Protein AF-A0A6I7QAB3-F1 (afdb_monomer)

Solvent-accessible surface area (backbone atoms only — not comparable to full-atom values): 24435 Å² total; per-residue (Å²): 136,88,82,79,80,83,76,78,76,77,70,78,74,77,79,70,70,80,72,73,45,27,28,38,38,43,36,35,47,96,95,45,72,46,60,33,35,42,35,34,44,67,50,98,87,66,50,48,28,32,24,33,34,32,70,67,43,52,41,73,66,42,74,39,43,59,56,44,78,58,100,84,38,34,34,30,70,66,40,37,32,42,66,40,78,90,75,54,35,37,40,35,35,32,82,84,45,93,54,84,38,33,35,49,29,32,79,42,96,62,79,78,79,76,82,70,45,85,67,94,66,55,73,54,73,66,76,30,63,36,81,54,93,26,35,14,52,8,16,33,31,65,64,97,60,39,35,33,39,19,17,54,64,11,34,40,38,34,23,33,67,88,65,40,49,80,75,43,72,31,80,54,85,24,29,15,50,16,40,40,37,80,54,96,68,27,34,32,42,41,28,66,57,13,34,39,38,36,19,34,62,90,69,46,47,76,75,43,66,35,79,55,77,12,48,84,65,80,84,71,79,77,82,69,59,90,73,80,86,67,81,77,47,26,23,59,31,77,57,97,64,33,32,35,34,33,14,45,62,11,32,40,39,33,23,35,62,86,79,46,46,77,75,44,67,40,80,58,90,27,32,16,30,8,31,41,35,78,57,98,66,26,36,29,33,23,16,46,63,14,30,38,40,32,22,33,58,88,74,51,45,78,73,39,66,35,80,60,87,26,41,18,56,8,22,43,33,81,56,96,64,29,34,36,39,23,18,59,60,7,32,40,37,32,24,34,62,90,73,45,42,78,74,42,74,40,76,50,88,73,21,30,18,47,9,19,54,35,75,58,96,80,30,34,35,36,18,21,40,57,48,12,28,40,35,32,30,38,72,91,73,58,47,78,74,38,64,26,66,63,31,7,21,17,47,9,34,41,25,75,59,97,61,33,35,30,36,18,13,30,14,32,72,81,70,77,34,82,28,40,13,22,37,37,35,23,31,61,89,69,31,48,74,74,41,31,40,59,54,81,88,52,97,88,49,44,65,41,28,12,47,7,16,33,31,69,51,93,71,26,34,33,34,24,24,51,84,9,36,36,39,33,29,61,65,74,130

Mean predicted aligned error: 6.44 Å

Foldseek 3Di:
DDDDDDDPPDDPPPQDDQDAAKWKDWKDFDPDIFIKMKGWDQDPVRFIWIFIQTQLQQLPGHTQGTWDDDPPWIDGNQKTWDADPVVQKIKTARPPDPTGIITIIHGDHHDDDHPAAPDPAFPFDFPEKDFDPAFFQAAWDDDAFWIWGWGQQQKIFTAGLPHRHTQDIDHHPGGFNYYWDDDDQWTWTDHQVQKIFIARNRYRHTPDMDGRVHAPDDDDPPCQDDRVVPPFAWYWDDDPQWIWIWHNQQKIFTARNNPRHTPDMDGDPGGFRAYWDDDPQWTWGFGQVQKIFIARNNPRHTQDIEGNPGGFQAYWDDDPQWTWGWGQSQKIFIARNNRRHTPDIDHSPRWGFNAYWDDDPQKIWGWTASSQWIWIARNVYGDTQDIARRQAGFNAHWEDDPFWTKTWGKAFDPDSRGHWAWIFTAGPRYRHTPTIDTDDDDPSGGIWHFNHHWYDHDQWIWGTISSRMIGIGRNHD

Sequence (477 aa):
MLLLPLTLSAQPKQEATPDPGVWGGELVYENQSTEFYLGFTLDENGDLTATTYMPVIPFPKRNIGTVNKTDTYFSAGTVQFSFDSDTQKITGTFPGSSRGLSFELYPVDDFPAANEPISSRSTATPAWTFETDGPVWGGASADHENVYIGSTDGNLYSLSQHDGSLIWKFEADGAIFSRPLLHQGSVYTLSDGGKLYKLDSKTGRPIWTFDTGGQVWQRKLPIDENPGWDTAVSGVAISDNVVYAGSGDGHLFAIDANSGTETWRFKTEGPVHSIPVVADGMVIFGSYDHHVYALNAATGELNWKFDTGQMIVSSPVYIDGKVIIGSRSADLYAINASTGKEEWRYFHWGSWVESSGTTFDGKLYIGSSDDQLLKSFDPENGNLLWSANLGGSPWSTPAVTQNSVFTGAFGNANYGIDHRGGFFAVDRLTGEVQWSYLWDKEPDTSIYGVVSSPVAANEMVFFGGLDGVVYGFHAEQ

pLDDT: mean 90.61, std 12.69, range [33.16, 98.81]

Secondary structure (DSSP, 8-state):
----------PPP--PPPPSEEEEEEEEETTEEEEEEEEEEE-TTS-EEEEEEETTEEEEEEEEEE-EE-SS-EEETTEEEEEETTTTEEEEE-TTSSS--EEEEEEESSPPPP---S-SS-----SEEEE-SS---SPPEE-SSEEEEE-TTSEEEEEETTT--EEEEEE-SS---SPPEEETTEEEEEETTTEEEEEETTT--EEEEEE----SS---SS--S--TT------EEEETTEEEEE-TTSEEEEEETTT--EEEEEE-SS---SPPEEETTEEEEE-TTSEEEEEETTT--EEEEEE-SS---SPPEEETTEEEEE-TTSEEEEEETTT--EEEEEE-TT----SPPEEETTEEEEE-SSS-EEEEE-TTT--EEEEEE-SSB--SPPEE-SSEEEEEEEEESSSSS-BPPEEEEEETTT--EEEEEE----TT-SEEE--SPPEEETTEEEEE-TTSEEEEEES--

Radius of gyration: 25.82 Å; Cα contacts (8 Å, |Δi|>4): 1404; chains: 1; bounding box: 92×40×90 Å

Structure (mmCIF, N/CA/C/O backbone):
data_AF-A0A6I7QAB3-F1
#
_entry.id   AF-A0A6I7QAB3-F1
#
loop_
_atom_site.group_PDB
_atom_site.id
_atom_site.type_symbol
_atom_site.label_atom_id
_atom_site.label_alt_id
_atom_site.label_comp_id
_atom_site.label_asym_id
_atom_site.label_entity_id
_atom_site.label_seq_id
_atom_site.pdbx_PDB_ins_code
_atom_site.Cartn_x
_atom_site.Cartn_y
_atom_site.Cartn_z
_atom_site.occupancy
_atom_site.B_iso_or_equiv
_atom_site.auth_seq_id
_atom_site.auth_comp_id
_atom_site.auth_asym_id
_atom_site.auth_atom_id
_atom_site.pdbx_PDB_model_num
ATOM 1 N N . MET A 1 1 ? 65.974 10.279 -59.927 1.00 39.28 1 MET A N 1
ATOM 2 C CA . MET A 1 1 ? 64.530 10.581 -59.989 1.00 39.28 1 MET A CA 1
ATOM 3 C C . MET A 1 1 ? 63.896 9.823 -58.831 1.00 39.28 1 MET A C 1
ATOM 5 O O . MET A 1 1 ? 63.812 8.606 -58.901 1.00 39.28 1 MET A O 1
ATOM 9 N N . LEU A 1 2 ? 63.672 10.502 -57.699 1.00 33.59 2 LEU A N 1
ATOM 10 C CA . LEU A 1 2 ? 63.127 9.896 -56.478 1.00 33.59 2 LEU A CA 1
ATOM 11 C C . LEU A 1 2 ? 61.635 9.596 -56.678 1.00 33.59 2 LEU A C 1
ATOM 13 O O . LEU A 1 2 ? 60.882 10.493 -57.049 1.00 33.59 2 LEU A O 1
ATOM 17 N N . LEU A 1 3 ? 61.225 8.361 -56.399 1.00 33.78 3 LEU A N 1
ATOM 18 C CA . LEU A 1 3 ? 59.830 7.982 -56.188 1.00 33.78 3 LEU A CA 1
ATOM 19 C C . LEU A 1 3 ? 59.494 8.229 -54.711 1.00 33.78 3 LEU A C 1
ATOM 21 O O . LEU A 1 3 ? 60.036 7.563 -53.832 1.00 33.78 3 LEU A O 1
ATOM 25 N N . LEU A 1 4 ? 58.636 9.213 -54.449 1.00 33.16 4 LEU A N 1
ATOM 26 C CA . LEU A 1 4 ? 57.966 9.398 -53.161 1.00 33.16 4 LEU A CA 1
ATOM 27 C C . LEU A 1 4 ? 56.882 8.317 -53.001 1.00 33.16 4 LEU A C 1
ATOM 29 O O . LEU A 1 4 ? 56.101 8.132 -53.937 1.00 33.16 4 LEU A O 1
ATOM 33 N N . PRO A 1 5 ? 56.766 7.635 -51.849 1.00 37.53 5 PRO A N 1
ATOM 34 C CA . PRO A 1 5 ? 55.559 6.890 -51.538 1.00 37.53 5 PRO A CA 1
ATOM 35 C C . PRO A 1 5 ? 54.456 7.877 -51.133 1.00 37.53 5 PRO A C 1
ATOM 37 O O . PRO A 1 5 ? 54.667 8.747 -50.286 1.00 37.53 5 PRO A O 1
ATOM 40 N N . LEU A 1 6 ? 53.275 7.743 -51.744 1.00 33.94 6 LEU A N 1
ATOM 41 C CA . LEU A 1 6 ? 52.059 8.389 -51.259 1.00 33.94 6 LEU A CA 1
ATOM 42 C C . LEU A 1 6 ? 51.755 7.861 -49.852 1.00 33.94 6 LEU A C 1
ATOM 44 O O . LEU A 1 6 ? 51.370 6.705 -49.684 1.00 33.94 6 LEU A O 1
ATOM 48 N N . THR A 1 7 ? 51.888 8.713 -48.843 1.00 38.59 7 THR A N 1
ATOM 49 C CA . THR A 1 7 ? 51.223 8.511 -47.558 1.00 38.59 7 THR A CA 1
ATOM 50 C C . THR A 1 7 ? 49.734 8.783 -47.757 1.00 38.59 7 THR A C 1
ATOM 52 O O . THR A 1 7 ? 49.330 9.938 -47.893 1.00 38.59 7 THR A O 1
ATOM 55 N N . LEU A 1 8 ? 48.919 7.727 -47.798 1.00 37.16 8 LEU A N 1
ATOM 56 C CA . LEU A 1 8 ? 47.478 7.852 -47.587 1.00 37.16 8 LEU A CA 1
ATOM 57 C C . LEU A 1 8 ? 47.291 8.369 -46.154 1.00 37.16 8 LEU A C 1
ATOM 59 O O . LEU A 1 8 ? 47.579 7.649 -45.198 1.00 37.16 8 LEU A O 1
ATOM 63 N N . SER A 1 9 ? 46.857 9.618 -45.987 1.00 37.56 9 SER A N 1
ATOM 64 C CA . SER A 1 9 ? 46.352 10.064 -44.693 1.00 37.56 9 SER A CA 1
ATOM 65 C C . SER A 1 9 ? 45.055 9.302 -44.437 1.00 37.56 9 SER A C 1
ATOM 67 O O . SER A 1 9 ? 44.077 9.506 -45.159 1.00 37.56 9 SER A O 1
ATOM 69 N N . ALA A 1 10 ? 45.040 8.414 -43.444 1.00 43.16 10 ALA A N 1
ATOM 70 C CA . ALA A 1 10 ? 43.783 7.936 -42.895 1.00 43.16 10 ALA A CA 1
ATOM 71 C C . ALA A 1 10 ? 43.016 9.174 -42.416 1.00 43.16 10 ALA A C 1
ATOM 73 O O . ALA A 1 10 ? 43.494 9.901 -41.543 1.00 43.16 10 ALA A O 1
ATOM 74 N N . GLN A 1 11 ? 41.872 9.459 -43.042 1.00 33.78 11 GLN A N 1
ATOM 75 C CA . GLN A 1 11 ? 40.914 10.386 -42.454 1.00 33.78 11 GLN A CA 1
ATOM 76 C C . GLN A 1 11 ? 40.611 9.879 -41.037 1.00 33.78 11 GLN A C 1
ATOM 78 O O . GLN A 1 11 ? 40.490 8.660 -40.864 1.00 33.78 11 GLN A O 1
ATOM 83 N N . PRO A 1 12 ? 40.521 10.754 -40.020 1.00 36.00 12 PRO A N 1
ATOM 84 C CA . PRO A 1 12 ? 40.029 10.324 -38.719 1.00 36.00 12 PRO A CA 1
ATOM 85 C C . PRO A 1 12 ? 38.683 9.632 -38.952 1.00 36.00 12 PRO A C 1
ATOM 87 O O . PRO A 1 12 ? 37.823 10.204 -39.627 1.00 36.00 12 PRO A O 1
ATOM 90 N N . LYS A 1 13 ? 38.534 8.379 -38.484 1.00 40.00 13 LYS A N 1
ATOM 91 C CA . LYS A 1 13 ? 37.234 7.693 -38.483 1.00 40.00 13 LYS A CA 1
ATOM 92 C C . LYS A 1 13 ? 36.255 8.693 -37.873 1.00 40.00 13 LYS A C 1
ATOM 94 O O . LYS A 1 13 ? 36.478 9.146 -36.754 1.00 40.00 13 LYS A O 1
ATOM 99 N N . GLN A 1 14 ? 35.238 9.080 -38.634 1.00 41.59 14 GLN A N 1
ATOM 100 C CA . GLN A 1 14 ? 34.111 9.822 -38.096 1.00 41.59 14 GLN A CA 1
ATOM 101 C C . GLN A 1 14 ? 33.563 8.932 -36.977 1.00 41.59 14 GLN A C 1
ATOM 103 O O . GLN A 1 14 ? 33.094 7.830 -37.249 1.00 41.59 14 GLN A O 1
ATOM 108 N N . GLU A 1 15 ? 33.825 9.309 -35.726 1.00 54.34 15 GLU A N 1
ATOM 109 C CA . GLU A 1 15 ? 33.534 8.468 -34.568 1.00 54.34 15 GLU A CA 1
ATOM 110 C C . GLU A 1 15 ? 32.037 8.189 -34.543 1.00 54.34 15 GLU A C 1
ATOM 112 O O . GLU A 1 15 ? 31.239 9.117 -34.391 1.00 54.34 15 GLU A O 1
ATOM 117 N N . ALA A 1 16 ? 31.692 6.923 -34.766 1.00 69.62 16 ALA A N 1
ATOM 118 C CA . ALA A 1 16 ? 30.337 6.493 -35.041 1.00 69.62 16 ALA A CA 1
ATOM 119 C C . ALA A 1 16 ? 29.397 6.873 -33.890 1.00 69.62 16 ALA A C 1
ATOM 121 O O . ALA A 1 16 ? 29.700 6.661 -32.715 1.00 69.62 16 ALA A O 1
ATOM 122 N N . THR A 1 17 ? 28.259 7.456 -34.240 1.00 79.38 17 THR A N 1
ATOM 123 C CA . THR A 1 17 ? 27.105 7.592 -33.353 1.00 79.38 17 THR A CA 1
ATOM 124 C C . THR A 1 17 ? 26.263 6.323 -33.445 1.00 79.38 17 THR A C 1
ATOM 126 O O . THR A 1 17 ? 26.326 5.656 -34.479 1.00 79.38 17 THR A O 1
ATOM 129 N N . PRO A 1 18 ? 25.462 5.990 -32.419 1.00 84.06 18 PRO A N 1
ATOM 130 C CA . PRO A 1 18 ? 24.451 4.952 -32.563 1.00 84.06 18 PRO A CA 1
ATOM 131 C C . PRO A 1 18 ? 23.559 5.235 -33.772 1.00 84.06 18 PRO A C 1
ATOM 133 O O . PRO A 1 18 ? 23.169 6.386 -34.001 1.00 84.06 18 PRO A O 1
ATOM 136 N N . ASP A 1 19 ? 23.229 4.189 -34.521 1.00 87.81 19 ASP A N 1
ATOM 137 C CA . ASP A 1 19 ? 22.291 4.304 -35.629 1.00 87.81 19 ASP A CA 1
ATOM 138 C C . ASP A 1 19 ? 20.864 4.558 -35.099 1.00 87.81 19 ASP A C 1
ATOM 140 O O . ASP A 1 19 ? 20.476 3.982 -34.069 1.00 87.81 19 ASP A O 1
ATOM 144 N N . PRO A 1 20 ? 20.058 5.399 -35.783 1.00 93.75 20 PRO A N 1
ATOM 145 C CA . PRO A 1 20 ? 18.632 5.514 -35.503 1.00 93.75 20 PRO A CA 1
ATOM 146 C C . PRO A 1 20 ? 17.947 4.145 -35.553 1.00 93.75 20 PRO A C 1
ATOM 148 O O . PRO A 1 20 ? 18.207 3.346 -36.452 1.00 93.75 20 PRO A O 1
ATOM 151 N N . GLY A 1 21 ? 17.053 3.884 -34.606 1.00 95.06 21 GLY A N 1
ATOM 152 C CA . GLY A 1 21 ? 16.442 2.569 -34.415 1.00 95.06 21 GLY A CA 1
ATOM 153 C C . GLY A 1 21 ? 16.292 2.212 -32.942 1.00 95.06 21 GLY A C 1
ATOM 154 O O . GLY A 1 21 ? 16.546 3.041 -32.065 1.00 95.06 21 GLY A O 1
ATOM 155 N N . VAL A 1 22 ? 15.856 0.983 -32.671 1.00 96.81 22 VAL A N 1
ATOM 156 C CA . VAL A 1 22 ? 15.645 0.483 -31.309 1.00 96.81 22 VAL A CA 1
ATOM 157 C C . VAL A 1 22 ? 16.776 -0.459 -30.920 1.00 96.81 22 VAL A C 1
ATOM 159 O O . VAL A 1 22 ? 17.250 -1.269 -31.714 1.00 96.81 22 VAL A O 1
ATOM 162 N N . TRP A 1 23 ? 17.209 -0.330 -29.675 1.00 97.56 23 TRP A N 1
ATOM 163 C CA . TRP A 1 23 ? 18.279 -1.090 -29.061 1.00 97.56 23 TRP A CA 1
ATOM 164 C C . TRP A 1 23 ? 17.739 -1.719 -27.785 1.00 97.56 23 TRP A C 1
ATOM 166 O O . TRP A 1 23 ? 17.252 -0.999 -26.916 1.00 97.56 23 TRP A O 1
ATOM 176 N N . GLY A 1 24 ? 17.796 -3.043 -27.684 1.00 97.12 24 GLY A N 1
ATOM 177 C CA . GLY A 1 24 ? 17.203 -3.820 -26.600 1.00 97.12 24 GLY A CA 1
ATOM 178 C C . GLY A 1 24 ? 18.182 -4.799 -25.970 1.00 97.12 24 GLY A C 1
ATOM 179 O O . GLY A 1 24 ? 19.130 -5.255 -26.612 1.00 97.12 24 GLY A O 1
ATOM 180 N N . GLY A 1 25 ? 17.948 -5.116 -24.705 1.00 96.81 25 GLY A N 1
ATOM 181 C CA . GLY A 1 25 ? 18.757 -6.050 -23.934 1.00 96.81 25 GLY A CA 1
ATOM 182 C C . GLY A 1 25 ? 18.376 -6.006 -22.463 1.00 96.81 25 GLY A C 1
ATOM 183 O O . GLY A 1 25 ? 17.216 -5.771 -22.125 1.00 96.81 25 GLY A O 1
ATOM 184 N N . GLU A 1 26 ? 19.353 -6.222 -21.588 1.00 96.19 26 GLU A N 1
ATOM 185 C CA . GLU A 1 26 ? 19.112 -6.325 -20.150 1.00 96.19 26 GLU A CA 1
ATOM 186 C C . GLU A 1 26 ? 19.687 -5.133 -19.386 1.00 96.19 26 GLU A C 1
ATOM 188 O O . GLU A 1 26 ? 20.841 -4.738 -19.577 1.00 96.19 26 GLU A O 1
ATOM 193 N N . LEU A 1 27 ? 18.878 -4.594 -18.477 1.00 95.19 27 LEU A N 1
ATOM 194 C CA . LEU A 1 27 ? 19.310 -3.769 -17.360 1.00 95.19 27 LEU A CA 1
ATOM 195 C C . LEU A 1 27 ? 19.607 -4.677 -16.173 1.00 95.19 27 LEU A C 1
ATOM 197 O O . LEU A 1 27 ? 18.758 -5.452 -15.746 1.00 95.19 27 LEU A O 1
ATOM 201 N N . VAL A 1 28 ? 20.805 -4.550 -15.626 1.00 94.75 28 VAL A N 1
ATOM 202 C CA . VAL A 1 28 ? 21.349 -5.423 -14.591 1.00 94.75 28 VAL A CA 1
ATOM 203 C C . VAL A 1 28 ? 21.550 -4.641 -13.299 1.00 94.75 28 VAL A C 1
ATOM 205 O O . VAL A 1 28 ? 22.114 -3.540 -13.292 1.00 94.75 28 VAL A O 1
ATOM 208 N N . TYR A 1 29 ? 21.127 -5.253 -12.198 1.00 91.69 29 TYR A N 1
ATOM 209 C CA . TYR A 1 29 ? 21.377 -4.818 -10.832 1.00 91.69 29 TYR A CA 1
ATOM 210 C C . TYR A 1 29 ? 21.805 -6.023 -9.993 1.00 91.69 29 TYR A C 1
ATOM 212 O O . TYR A 1 29 ? 21.018 -6.940 -9.776 1.00 91.69 29 TYR A O 1
ATOM 220 N N . GLU A 1 30 ? 23.050 -6.024 -9.511 1.00 88.56 30 GLU A N 1
ATOM 221 C CA . GLU A 1 30 ? 23.620 -7.144 -8.749 1.00 88.56 30 GLU A CA 1
ATOM 222 C C . GLU A 1 30 ? 23.468 -8.489 -9.492 1.00 88.56 30 GLU A C 1
ATOM 224 O O . GLU A 1 30 ? 24.138 -8.705 -10.500 1.00 88.56 30 GLU A O 1
ATOM 229 N N . ASN A 1 31 ? 22.620 -9.396 -9.002 1.00 85.12 31 ASN A N 1
ATOM 230 C CA . ASN A 1 31 ? 22.334 -10.704 -9.600 1.00 85.12 31 ASN A CA 1
ATOM 231 C C . ASN A 1 31 ? 20.956 -10.775 -10.286 1.00 85.12 31 ASN A C 1
ATOM 233 O O . ASN A 1 31 ? 20.500 -11.869 -10.617 1.00 85.12 31 ASN A O 1
ATOM 237 N N . GLN A 1 32 ? 20.294 -9.634 -10.471 1.00 89.56 32 GLN A N 1
ATOM 238 C CA . GLN A 1 32 ? 18.975 -9.510 -11.082 1.00 89.56 32 GLN A CA 1
ATOM 239 C C . GLN A 1 32 ? 19.078 -8.744 -12.402 1.00 89.56 32 GLN A C 1
ATOM 241 O O . GLN A 1 32 ? 19.924 -7.857 -12.558 1.00 89.56 32 GLN A O 1
ATOM 246 N N . SER A 1 33 ? 18.183 -9.044 -13.339 1.00 93.25 33 SER A N 1
ATOM 247 C CA . SER A 1 33 ? 18.033 -8.266 -14.564 1.00 93.25 33 SER A CA 1
ATOM 248 C C . SER A 1 33 ? 16.572 -8.099 -14.974 1.00 93.25 33 SER A C 1
ATOM 250 O O . SER A 1 33 ? 15.688 -8.839 -14.537 1.00 93.25 33 SER A O 1
ATOM 252 N N . THR A 1 34 ? 16.316 -7.074 -15.780 1.00 93.12 34 THR A N 1
ATOM 253 C CA . THR A 1 34 ? 15.034 -6.818 -16.438 1.00 93.12 34 THR A CA 1
ATOM 254 C C . THR A 1 34 ? 15.280 -6.288 -17.847 1.00 93.12 34 THR A C 1
ATOM 256 O O . THR A 1 34 ? 16.369 -5.797 -18.147 1.00 93.12 34 THR A O 1
ATOM 259 N N . GLU A 1 35 ? 14.285 -6.381 -18.723 1.00 94.62 35 GLU A N 1
ATOM 260 C CA . GLU A 1 35 ? 14.410 -5.866 -20.084 1.00 94.62 35 GLU A CA 1
ATOM 261 C C . GLU A 1 35 ? 14.516 -4.336 -20.093 1.00 94.62 35 GLU A C 1
ATOM 263 O O . GLU A 1 35 ? 13.833 -3.628 -19.345 1.00 94.62 35 GLU A O 1
ATOM 268 N N . PHE A 1 36 ? 15.359 -3.815 -20.977 1.00 95.50 36 PHE A N 1
ATOM 269 C CA . PHE A 1 36 ? 15.569 -2.385 -21.140 1.00 95.50 36 PHE A CA 1
ATOM 270 C C . PHE A 1 36 ? 15.843 -2.036 -22.594 1.00 95.50 36 PHE A C 1
ATOM 272 O O . PHE A 1 36 ? 16.514 -2.776 -23.315 1.00 95.50 36 PHE A O 1
ATOM 279 N N . TYR A 1 37 ? 15.317 -0.888 -23.012 1.00 96.12 37 TYR A N 1
ATOM 280 C CA . TYR A 1 37 ? 15.386 -0.437 -24.389 1.00 96.12 37 TYR A CA 1
ATOM 281 C C . TYR A 1 37 ? 15.714 1.049 -24.484 1.00 96.12 37 TYR A C 1
ATOM 283 O O . TYR A 1 37 ? 15.231 1.876 -23.698 1.00 96.12 37 TYR A O 1
ATOM 291 N N . LEU A 1 38 ? 16.475 1.386 -25.521 1.00 96.69 38 LEU A N 1
ATOM 292 C CA . LEU A 1 38 ? 16.696 2.742 -26.005 1.00 96.69 38 LEU A CA 1
ATOM 293 C C . LEU A 1 38 ? 16.266 2.834 -27.468 1.00 96.69 38 LEU A C 1
ATOM 295 O O . LEU A 1 38 ? 16.609 1.980 -28.276 1.00 96.69 38 LEU A O 1
ATOM 299 N N . GLY A 1 39 ? 15.530 3.880 -27.819 1.00 96.31 39 GLY A N 1
ATOM 300 C CA . GLY A 1 39 ? 15.169 4.191 -29.199 1.00 96.31 39 GLY A CA 1
ATOM 301 C C . GLY A 1 39 ? 15.777 5.517 -29.610 1.00 96.31 39 GLY A C 1
ATOM 302 O O . GLY A 1 39 ? 15.605 6.503 -28.896 1.00 96.31 39 GLY A O 1
ATOM 303 N N . PHE A 1 40 ? 16.446 5.555 -30.756 1.00 96.69 40 PHE A N 1
ATOM 304 C CA . PHE A 1 40 ? 17.068 6.762 -31.284 1.00 96.69 40 PHE A CA 1
ATOM 305 C C . PHE A 1 40 ? 16.366 7.250 -32.547 1.00 96.69 40 PHE A C 1
ATOM 307 O O . PHE A 1 40 ? 16.151 6.487 -33.490 1.00 96.69 40 PHE A O 1
ATOM 314 N N . THR A 1 41 ? 16.048 8.540 -32.580 1.00 95.56 41 THR A N 1
ATOM 315 C CA . THR A 1 41 ? 15.407 9.212 -33.718 1.00 95.56 41 THR A CA 1
ATOM 316 C C . THR A 1 41 ? 16.083 10.544 -34.000 1.00 95.56 41 THR A C 1
ATOM 318 O O . THR A 1 41 ? 16.530 11.213 -33.073 1.00 95.56 41 THR A O 1
ATOM 321 N N . LEU A 1 42 ? 16.150 10.952 -35.265 1.00 94.31 42 LEU A N 1
ATOM 322 C CA . LEU A 1 42 ? 16.618 12.292 -35.623 1.00 94.31 42 LEU A CA 1
ATOM 323 C C . LEU A 1 42 ? 15.471 13.293 -35.465 1.00 94.31 42 LEU A C 1
ATOM 325 O O . LEU A 1 42 ? 14.354 13.016 -35.906 1.00 94.31 42 LEU A O 1
ATOM 329 N N . ASP A 1 43 ? 15.742 14.433 -34.838 1.00 90.94 43 ASP A N 1
ATOM 330 C CA . ASP A 1 43 ? 14.799 15.547 -34.783 1.00 90.94 43 ASP A CA 1
ATOM 331 C C . ASP A 1 43 ? 14.800 16.372 -36.087 1.00 90.94 43 ASP A C 1
ATOM 333 O O . ASP A 1 43 ? 15.498 16.059 -37.055 1.00 90.94 43 ASP A O 1
ATOM 337 N N . GLU A 1 44 ? 14.004 17.444 -36.125 1.00 90.31 44 GLU A N 1
ATOM 338 C CA . GLU A 1 44 ? 13.885 18.329 -37.295 1.00 90.31 44 GLU A CA 1
ATOM 339 C C . GLU A 1 44 ? 15.205 19.023 -37.682 1.00 90.31 44 GLU A C 1
ATOM 341 O O . GLU A 1 44 ? 15.370 19.427 -38.835 1.00 90.31 44 GLU A O 1
ATOM 346 N N . ASN A 1 45 ? 16.150 19.143 -36.744 1.00 90.00 45 ASN A N 1
ATOM 347 C CA . ASN A 1 45 ? 17.468 19.739 -36.959 1.00 90.00 45 ASN A CA 1
ATOM 348 C C . ASN A 1 45 ? 18.525 18.694 -37.353 1.00 90.00 45 ASN A C 1
ATOM 350 O O . ASN A 1 45 ? 19.643 19.064 -37.718 1.00 90.00 45 ASN A O 1
ATOM 354 N N . GLY A 1 46 ? 18.173 17.405 -37.326 1.00 87.88 46 GLY A N 1
ATOM 355 C CA . GLY A 1 46 ? 19.089 16.293 -37.558 1.00 87.88 46 GLY A CA 1
ATOM 356 C C . GLY A 1 46 ? 19.876 15.878 -36.315 1.00 87.88 46 GLY A C 1
ATOM 357 O O . GLY A 1 46 ? 20.832 15.112 -36.450 1.00 87.88 46 GLY A O 1
ATOM 358 N N . ASP A 1 47 ? 19.493 16.349 -35.127 1.00 90.44 47 ASP A N 1
ATOM 359 C CA . ASP A 1 47 ? 20.104 15.935 -33.868 1.00 90.44 47 ASP A CA 1
ATOM 360 C C . ASP A 1 47 ? 19.494 14.611 -33.396 1.00 90.44 47 ASP A C 1
ATOM 362 O O . ASP A 1 47 ? 18.286 14.372 -33.490 1.00 90.44 47 ASP A O 1
ATOM 366 N N . LEU A 1 48 ? 20.336 13.717 -32.875 1.00 94.12 48 LEU A N 1
ATOM 367 C CA . LEU A 1 48 ? 19.883 12.429 -32.359 1.00 94.12 48 LEU A CA 1
ATOM 368 C C . LEU A 1 48 ? 19.181 12.638 -31.013 1.00 94.12 48 LEU A C 1
ATOM 370 O O . LEU A 1 48 ? 19.747 13.199 -30.081 1.00 94.12 48 LEU A O 1
ATOM 374 N N . THR A 1 49 ? 17.956 12.153 -30.891 1.00 95.75 49 THR A N 1
ATOM 375 C CA . THR A 1 49 ? 17.154 12.155 -29.663 1.00 95.75 49 THR A CA 1
ATOM 376 C C . THR A 1 49 ? 16.941 10.728 -29.197 1.00 95.75 49 THR A C 1
ATOM 378 O O . THR A 1 49 ? 16.892 9.810 -30.016 1.00 95.75 49 THR A O 1
ATOM 381 N N . ALA A 1 50 ? 16.842 10.534 -27.884 1.00 96.06 50 ALA A N 1
ATOM 382 C CA . ALA A 1 50 ? 16.658 9.221 -27.291 1.00 96.06 50 ALA A CA 1
ATOM 383 C C . ALA A 1 50 ? 15.313 9.107 -26.568 1.00 96.06 50 ALA A C 1
ATOM 385 O O . ALA A 1 50 ? 14.844 10.017 -25.878 1.00 96.06 50 ALA A O 1
ATOM 386 N N . THR A 1 51 ? 14.721 7.930 -26.692 1.00 95.19 51 THR A N 1
ATOM 387 C CA . THR A 1 51 ? 13.576 7.453 -25.922 1.00 95.19 51 THR A CA 1
ATOM 388 C C . THR A 1 51 ? 13.981 6.199 -25.163 1.00 95.19 51 THR A C 1
ATOM 390 O O . THR A 1 51 ? 14.909 5.502 -25.569 1.00 95.19 51 THR A O 1
ATOM 393 N N . THR A 1 52 ? 13.305 5.899 -24.063 1.00 92.94 52 THR A N 1
ATOM 394 C CA . THR A 1 52 ? 13.546 4.685 -23.284 1.00 92.94 52 THR A CA 1
ATOM 395 C C . THR A 1 52 ? 12.256 3.936 -23.008 1.00 92.94 52 THR A C 1
ATOM 397 O O . THR A 1 52 ? 11.174 4.529 -22.955 1.00 92.94 52 THR A O 1
ATOM 400 N N . TYR A 1 53 ? 12.384 2.626 -22.834 1.00 91.69 53 TYR A N 1
ATOM 401 C CA . TYR A 1 53 ? 11.315 1.770 -22.360 1.00 91.69 53 TYR A CA 1
ATOM 402 C C . TYR A 1 53 ? 11.886 0.654 -21.481 1.00 91.69 53 TYR A C 1
ATOM 404 O O . TYR A 1 53 ? 12.913 0.065 -21.810 1.00 91.69 53 TYR A O 1
ATOM 412 N N . MET A 1 54 ? 11.217 0.374 -20.365 1.00 90.00 54 MET A N 1
ATOM 413 C CA . MET A 1 54 ? 11.568 -0.694 -19.436 1.00 90.00 54 MET A CA 1
ATOM 414 C C . MET A 1 54 ? 10.275 -1.448 -19.090 1.00 90.00 54 MET A C 1
ATOM 416 O O . MET A 1 54 ? 9.512 -0.948 -18.271 1.00 90.00 54 MET A O 1
ATOM 420 N N . PRO A 1 55 ? 9.973 -2.601 -19.712 1.00 87.75 55 PRO A N 1
ATOM 421 C CA . PRO A 1 55 ? 8.653 -3.237 -19.631 1.00 87.75 55 PRO A CA 1
ATOM 422 C C . PRO A 1 55 ? 8.103 -3.493 -18.223 1.00 87.75 55 PRO A C 1
ATOM 424 O O . PRO A 1 55 ? 6.886 -3.517 -18.049 1.00 87.75 55 PRO A O 1
ATOM 427 N N . VAL A 1 56 ? 8.977 -3.647 -17.220 1.00 88.00 56 VAL A N 1
ATOM 428 C CA . VAL A 1 56 ? 8.577 -3.813 -15.812 1.00 88.00 56 VAL A CA 1
ATOM 429 C C . VAL A 1 56 ? 7.904 -2.570 -15.220 1.00 88.00 56 VAL A C 1
ATOM 431 O O . VAL A 1 56 ? 7.067 -2.716 -14.340 1.00 88.00 56 VAL A O 1
ATOM 434 N N . ILE A 1 57 ? 8.219 -1.367 -15.711 1.00 86.50 57 ILE A N 1
ATOM 435 C CA . ILE A 1 57 ? 7.468 -0.140 -15.418 1.00 86.50 57 ILE A CA 1
ATOM 436 C C . ILE A 1 57 ? 6.945 0.387 -16.757 1.00 86.50 57 ILE A C 1
ATOM 438 O O . ILE A 1 57 ? 7.710 1.012 -17.500 1.00 86.50 57 ILE A O 1
ATOM 442 N N . PRO A 1 58 ? 5.670 0.142 -17.103 1.00 78.44 58 PRO A N 1
ATOM 443 C CA . PRO A 1 58 ? 5.160 0.269 -18.460 1.00 78.44 58 PRO A CA 1
ATOM 444 C C . PRO A 1 58 ? 4.934 1.729 -18.909 1.00 78.44 58 PRO A C 1
ATOM 446 O O . PRO A 1 58 ? 3.849 2.080 -19.354 1.00 78.44 58 PRO A O 1
ATOM 449 N N . PHE A 1 59 ? 5.968 2.579 -18.851 1.00 77.88 59 PHE A N 1
ATOM 450 C CA . PHE A 1 59 ? 6.062 3.889 -19.509 1.00 77.88 59 PHE A CA 1
ATOM 451 C C . PHE A 1 59 ? 6.608 3.717 -20.939 1.00 77.88 59 PHE A C 1
ATOM 453 O O . PHE A 1 59 ? 7.830 3.772 -21.133 1.00 77.88 59 PHE A O 1
ATOM 460 N N . PRO A 1 60 ? 5.769 3.498 -21.967 1.00 76.81 60 PRO A N 1
ATOM 461 C CA . PRO A 1 60 ? 6.268 3.279 -23.317 1.00 76.81 60 PRO A CA 1
ATOM 462 C C . PRO A 1 60 ? 6.927 4.543 -23.882 1.00 76.81 60 PRO A C 1
ATOM 464 O O . PRO A 1 60 ? 6.373 5.640 -23.814 1.00 76.81 60 PRO A O 1
ATOM 467 N N . LYS A 1 61 ? 8.092 4.362 -24.517 1.00 82.75 61 LYS A N 1
ATOM 468 C CA . LYS A 1 61 ? 8.753 5.358 -25.383 1.00 82.75 61 LYS A CA 1
ATOM 469 C C . LYS A 1 61 ? 8.936 6.730 -24.717 1.00 82.75 61 LYS A C 1
ATOM 471 O O . LYS A 1 61 ? 8.733 7.775 -25.340 1.00 82.75 61 LYS A O 1
ATOM 476 N N . ARG A 1 62 ? 9.351 6.748 -23.449 1.00 87.31 62 ARG A N 1
ATOM 477 C CA . ARG A 1 62 ? 9.590 7.992 -22.710 1.00 87.31 62 ARG A CA 1
ATOM 478 C C . ARG A 1 62 ? 10.762 8.747 -23.327 1.00 87.31 62 ARG A C 1
ATOM 480 O O . ARG A 1 62 ? 11.874 8.231 -23.360 1.00 87.31 62 ARG A O 1
ATOM 487 N N . ASN A 1 63 ? 10.530 9.976 -23.779 1.00 90.56 63 ASN A N 1
ATOM 488 C CA . ASN A 1 63 ? 11.598 10.844 -24.270 1.00 90.56 63 ASN A CA 1
ATOM 489 C C . ASN A 1 63 ? 12.542 11.222 -23.113 1.00 90.56 63 ASN A C 1
ATOM 491 O O . ASN A 1 63 ? 12.091 11.715 -22.077 1.00 90.56 63 ASN A O 1
ATOM 495 N N . ILE A 1 64 ? 13.840 10.967 -23.292 1.00 93.19 64 ILE A N 1
ATOM 496 C CA . ILE A 1 64 ? 14.899 11.281 -22.318 1.00 93.19 64 ILE A CA 1
ATOM 497 C C . ILE A 1 64 ? 15.831 12.401 -22.804 1.00 93.19 64 ILE A C 1
ATOM 499 O O . ILE A 1 64 ? 16.780 12.755 -22.112 1.00 93.19 64 ILE A O 1
ATOM 503 N N . GLY A 1 65 ? 15.529 13.007 -23.952 1.00 93.38 65 GLY A N 1
ATOM 504 C CA . GLY A 1 65 ? 16.180 14.198 -24.482 1.00 93.38 65 GLY A CA 1
ATOM 505 C C . GLY A 1 65 ? 17.156 13.929 -25.625 1.00 93.38 65 GLY A C 1
ATOM 506 O O . GLY A 1 65 ? 17.285 12.815 -26.138 1.00 93.38 65 GLY A O 1
ATOM 507 N N . THR A 1 66 ? 17.841 14.993 -26.037 1.00 94.81 66 THR A N 1
ATOM 508 C CA . THR A 1 66 ? 18.877 14.960 -27.074 1.00 94.81 66 THR A CA 1
ATOM 509 C C . THR A 1 66 ? 20.102 14.186 -26.593 1.00 94.81 66 THR A C 1
ATOM 511 O O . THR A 1 66 ? 20.538 14.329 -25.446 1.00 94.81 66 THR A O 1
ATOM 514 N N . VAL A 1 67 ? 20.671 13.378 -27.484 1.00 95.75 67 VAL A N 1
ATOM 515 C CA . VAL A 1 67 ? 21.922 12.660 -27.268 1.00 95.75 67 VAL A CA 1
ATOM 516 C C . VAL A 1 67 ? 23.072 13.648 -27.378 1.00 95.75 67 VAL A C 1
ATOM 518 O O . VAL A 1 67 ? 23.355 14.204 -28.437 1.00 95.75 67 VAL A O 1
ATOM 521 N N . ASN A 1 68 ? 23.764 13.841 -26.267 1.00 93.50 68 ASN A N 1
ATOM 522 C CA . ASN A 1 68 ? 24.982 14.623 -26.193 1.00 93.50 68 ASN A CA 1
ATOM 523 C C . ASN A 1 68 ? 26.181 13.688 -26.272 1.00 93.50 68 ASN A C 1
ATOM 525 O O . ASN A 1 68 ? 26.146 12.564 -25.771 1.00 93.50 68 ASN A O 1
ATOM 529 N N . LYS A 1 69 ? 27.266 14.167 -26.872 1.00 90.25 69 LYS A N 1
ATOM 530 C CA . LYS A 1 69 ? 28.525 13.435 -26.962 1.00 90.25 69 LYS A CA 1
ATOM 531 C C . LYS A 1 69 ? 29.606 14.165 -26.176 1.00 90.25 69 LYS A C 1
ATOM 533 O O . LYS A 1 69 ? 29.774 15.374 -26.318 1.00 90.25 69 LYS A O 1
ATOM 538 N N . THR A 1 70 ? 30.352 13.415 -25.378 1.00 88.56 70 THR A N 1
ATOM 539 C CA . THR A 1 70 ? 31.603 13.852 -24.749 1.00 88.56 70 THR A CA 1
ATOM 540 C C . THR A 1 70 ? 32.784 13.115 -25.381 1.00 88.56 70 THR A C 1
ATOM 542 O O . THR A 1 70 ? 32.595 12.214 -26.198 1.00 88.56 70 THR A O 1
ATOM 545 N N . ASP A 1 71 ? 34.005 13.435 -24.952 1.00 83.31 71 ASP A N 1
ATOM 546 C CA . ASP A 1 71 ? 35.218 12.731 -25.392 1.00 83.31 71 ASP A CA 1
ATOM 547 C C . ASP A 1 71 ? 35.246 11.241 -24.988 1.00 83.31 71 ASP A C 1
ATOM 549 O O . ASP A 1 71 ? 36.093 10.491 -25.465 1.00 83.31 71 ASP A O 1
ATOM 553 N N . THR A 1 72 ? 34.362 10.804 -24.079 1.00 84.38 72 THR A N 1
ATOM 554 C CA . THR A 1 72 ? 34.434 9.461 -23.465 1.00 84.38 72 THR A CA 1
ATOM 555 C C . THR A 1 72 ? 33.126 8.671 -23.478 1.00 84.38 72 THR A C 1
ATOM 557 O O . THR A 1 72 ? 33.169 7.447 -23.384 1.00 84.38 72 THR A O 1
ATOM 560 N N . TYR A 1 73 ? 31.976 9.337 -23.596 1.00 91.81 73 TYR A N 1
ATOM 561 C CA . TYR A 1 73 ? 30.653 8.706 -23.586 1.00 91.81 73 TYR A CA 1
ATOM 562 C C . TYR A 1 73 ? 29.592 9.588 -24.255 1.00 91.81 73 TYR A C 1
ATOM 564 O O . TYR A 1 73 ? 29.771 10.800 -24.419 1.00 91.81 73 TYR A O 1
ATOM 572 N N . PHE A 1 74 ? 28.456 8.978 -24.570 1.00 95.00 74 PHE A N 1
ATOM 573 C CA . PHE A 1 74 ? 27.203 9.626 -24.934 1.00 95.00 74 PHE A CA 1
ATOM 574 C C . PHE A 1 74 ? 26.273 9.734 -23.726 1.00 95.00 74 PHE A C 1
ATOM 576 O O . PHE A 1 74 ? 26.281 8.875 -22.843 1.00 95.00 74 PHE A O 1
ATOM 583 N N . SER A 1 75 ? 25.440 10.767 -23.685 1.00 94.62 75 SER A N 1
ATOM 584 C CA . SER A 1 75 ? 24.410 10.907 -22.661 1.00 94.62 75 SER A CA 1
ATOM 585 C C . SER A 1 75 ? 23.084 11.376 -23.232 1.00 94.62 75 SER A C 1
ATOM 587 O O . SER A 1 75 ? 23.037 12.207 -24.133 1.00 94.62 75 SER A O 1
ATOM 589 N N . ALA A 1 76 ? 21.995 10.869 -22.667 1.00 93.94 76 ALA A N 1
ATOM 590 C CA . ALA A 1 76 ? 20.652 11.383 -22.892 1.00 93.94 76 ALA A CA 1
ATOM 591 C C . ALA A 1 76 ? 19.896 11.339 -21.562 1.00 93.94 76 ALA A C 1
ATOM 593 O O . ALA A 1 76 ? 19.755 10.280 -20.945 1.00 93.94 76 ALA A O 1
ATOM 594 N N . GLY A 1 77 ? 19.476 12.505 -21.075 1.00 91.88 77 GLY A N 1
ATOM 595 C CA . GLY A 1 77 ? 18.883 12.631 -19.747 1.00 91.88 77 GLY A CA 1
ATOM 596 C C . GLY A 1 77 ? 19.839 12.129 -18.663 1.00 91.88 77 GLY A C 1
ATOM 597 O O . GLY A 1 77 ? 20.963 12.614 -18.538 1.00 91.88 77 GLY A O 1
ATOM 598 N N . THR A 1 78 ? 19.395 11.145 -17.881 1.00 89.88 78 THR A N 1
ATOM 599 C CA . THR A 1 78 ? 20.186 10.516 -16.808 1.00 89.88 78 THR A CA 1
ATOM 600 C C . THR A 1 78 ? 20.993 9.302 -17.265 1.00 89.88 78 THR A C 1
ATOM 602 O O . THR A 1 78 ? 21.702 8.712 -16.451 1.00 89.88 78 THR A O 1
ATOM 605 N N . VAL A 1 79 ? 20.868 8.895 -18.529 1.00 93.94 79 VAL A N 1
ATOM 606 C CA . VAL A 1 79 ? 21.541 7.717 -19.082 1.00 93.94 79 VAL A CA 1
ATOM 607 C C . VAL A 1 79 ? 22.899 8.130 -19.636 1.00 93.94 79 VAL A C 1
ATOM 609 O O . VAL A 1 79 ? 22.986 9.086 -20.410 1.00 93.94 79 VAL A O 1
ATOM 612 N N . GLN A 1 80 ? 23.952 7.399 -19.272 1.00 95.50 80 GLN A N 1
ATOM 613 C CA . GLN A 1 80 ? 25.269 7.495 -19.904 1.00 95.50 80 GLN A CA 1
ATOM 614 C C . GLN A 1 80 ? 25.603 6.176 -20.585 1.00 95.50 80 GLN A C 1
ATOM 616 O O . GLN A 1 80 ? 25.390 5.114 -20.009 1.00 95.50 80 GLN A O 1
ATOM 621 N N . PHE A 1 81 ? 26.120 6.227 -21.807 1.00 96.12 81 PHE A N 1
ATOM 622 C CA . PHE A 1 81 ? 26.409 5.028 -22.581 1.00 96.12 81 PHE A CA 1
ATOM 623 C C . PHE A 1 81 ? 27.545 5.234 -23.581 1.00 96.12 81 PHE A C 1
ATOM 625 O O . PHE A 1 81 ? 27.879 6.350 -23.967 1.00 96.12 81 PHE A O 1
ATOM 632 N N . SER A 1 82 ? 28.117 4.129 -24.030 1.00 95.12 82 SER A N 1
ATOM 633 C CA . SER A 1 82 ? 29.113 4.060 -25.092 1.00 95.12 82 SER A CA 1
ATOM 634 C C . SER A 1 82 ? 28.589 3.170 -26.207 1.00 95.12 82 SER A C 1
ATOM 636 O O . SER A 1 82 ? 27.828 2.237 -25.952 1.00 95.12 82 SER A O 1
ATOM 638 N N . PHE A 1 83 ? 29.008 3.460 -27.434 1.00 94.19 83 PHE A N 1
ATOM 639 C CA . PHE A 1 83 ? 28.643 2.696 -28.618 1.00 94.19 83 PHE A CA 1
ATOM 640 C C . PHE A 1 83 ? 29.893 2.104 -29.265 1.00 94.19 83 PHE A C 1
ATOM 642 O O . PHE A 1 83 ? 30.848 2.825 -29.556 1.00 94.19 83 PHE A O 1
ATOM 649 N N . ASP A 1 84 ? 29.871 0.795 -29.484 1.00 92.38 84 ASP A N 1
ATOM 650 C CA . ASP A 1 84 ? 30.872 0.074 -30.258 1.00 92.38 84 ASP A CA 1
ATOM 651 C C . ASP A 1 84 ? 30.303 -0.241 -31.647 1.00 92.38 84 ASP A C 1
ATOM 653 O O . ASP A 1 84 ? 29.426 -1.094 -31.806 1.00 92.38 84 ASP A O 1
ATOM 657 N N . SER A 1 85 ? 30.821 0.454 -32.661 1.00 89.25 85 SER A N 1
ATOM 658 C CA . SER A 1 85 ? 30.393 0.294 -34.051 1.00 89.25 85 SER A CA 1
ATOM 659 C C . SER A 1 85 ? 30.799 -1.037 -34.673 1.00 89.25 85 SER A C 1
ATOM 661 O O . SER A 1 85 ? 30.154 -1.475 -35.626 1.00 89.25 85 SER A O 1
ATOM 663 N N . ASP A 1 86 ? 31.875 -1.659 -34.184 1.00 89.62 86 ASP A N 1
ATOM 664 C CA . ASP A 1 86 ? 32.393 -2.905 -34.749 1.00 89.62 86 ASP A CA 1
ATOM 665 C C . ASP A 1 86 ? 31.544 -4.093 -34.271 1.00 89.62 86 ASP A C 1
ATOM 667 O O . ASP A 1 86 ? 31.275 -5.012 -35.047 1.00 89.62 86 ASP A O 1
ATOM 671 N N . THR A 1 87 ? 31.084 -4.056 -33.015 1.00 91.31 87 THR A N 1
ATOM 672 C CA . THR A 1 87 ? 30.213 -5.096 -32.437 1.00 91.31 87 THR A CA 1
ATOM 673 C C . THR A 1 87 ? 28.724 -4.766 -32.487 1.00 91.31 87 THR A C 1
ATOM 675 O O . THR A 1 87 ? 27.919 -5.640 -32.175 1.00 91.31 87 THR A O 1
ATOM 678 N N . GLN A 1 88 ? 28.354 -3.551 -32.912 1.00 93.69 88 GLN A N 1
ATOM 679 C CA . GLN A 1 88 ? 26.977 -3.045 -32.882 1.00 93.69 88 GLN A CA 1
ATOM 680 C C . GLN A 1 88 ? 26.372 -3.217 -31.490 1.00 93.69 88 GLN A C 1
ATOM 682 O O . GLN A 1 88 ? 25.368 -3.902 -31.301 1.00 93.69 88 GLN A O 1
ATOM 687 N N . LYS A 1 89 ? 27.034 -2.614 -30.501 1.00 95.50 89 LYS A N 1
ATOM 688 C CA . LYS A 1 89 ? 26.700 -2.793 -29.090 1.00 95.50 89 LYS A CA 1
ATOM 689 C C . LYS A 1 89 ? 26.684 -1.474 -28.343 1.00 95.50 89 LYS A C 1
ATOM 691 O O . LYS A 1 89 ? 27.612 -0.673 -28.472 1.00 95.50 89 LYS A O 1
ATOM 696 N N . ILE A 1 90 ? 25.662 -1.279 -27.518 1.00 96.69 90 ILE A N 1
ATOM 697 C CA . ILE A 1 90 ? 25.589 -0.159 -26.582 1.00 96.69 90 ILE A CA 1
ATOM 698 C C . ILE A 1 90 ? 25.755 -0.690 -25.164 1.00 96.69 90 ILE A C 1
ATOM 700 O O . ILE A 1 90 ? 25.031 -1.585 -24.742 1.00 96.69 90 ILE A O 1
ATOM 704 N N . THR A 1 91 ? 26.680 -0.107 -24.410 1.00 96.94 91 THR A N 1
ATOM 705 C CA . THR A 1 91 ? 26.849 -0.390 -22.978 1.00 96.94 91 THR A CA 1
ATOM 706 C C . THR A 1 91 ? 26.698 0.892 -22.192 1.00 96.94 91 THR A C 1
ATOM 708 O O . THR A 1 91 ? 27.288 1.902 -22.577 1.00 96.94 91 THR A O 1
ATOM 711 N N . GLY A 1 92 ? 25.974 0.873 -21.082 1.00 95.75 92 GLY A N 1
ATOM 712 C CA . GLY A 1 92 ? 25.758 2.092 -20.317 1.00 95.75 92 GLY A CA 1
ATOM 713 C C . GLY A 1 92 ? 25.362 1.872 -18.874 1.00 95.75 92 GLY A C 1
ATOM 714 O O . GLY A 1 92 ? 25.299 0.745 -18.385 1.00 95.75 92 GLY A O 1
ATOM 715 N N . THR A 1 93 ? 25.158 2.987 -18.186 1.00 95.06 93 THR A N 1
ATOM 716 C CA . THR A 1 93 ? 24.854 3.071 -16.761 1.00 95.06 93 THR A CA 1
ATOM 717 C C . THR A 1 93 ? 23.907 4.237 -16.472 1.00 95.06 93 THR A C 1
ATOM 719 O O . THR A 1 93 ? 23.601 5.066 -17.338 1.00 95.06 93 THR A O 1
ATOM 722 N N . PHE A 1 94 ? 23.461 4.314 -15.218 1.00 92.19 94 PHE A N 1
ATOM 723 C CA . PHE A 1 94 ? 22.673 5.421 -14.680 1.00 92.19 94 PHE A CA 1
ATOM 724 C C . PHE A 1 94 ? 23.466 6.107 -13.559 1.00 92.19 94 PHE A C 1
ATOM 726 O O . PHE A 1 94 ? 23.276 5.775 -12.395 1.00 92.19 94 PHE A O 1
ATOM 733 N N . PRO A 1 95 ? 24.361 7.065 -13.853 1.00 83.69 95 PRO A N 1
ATOM 734 C CA . PRO A 1 95 ? 25.238 7.658 -12.836 1.00 83.69 95 PRO A CA 1
ATOM 735 C C . PRO A 1 95 ? 24.498 8.392 -11.713 1.00 83.69 95 PRO A C 1
ATOM 737 O O . PRO A 1 95 ? 25.036 8.551 -10.623 1.00 83.69 95 PRO A O 1
ATOM 740 N N . GLY A 1 96 ? 23.279 8.872 -11.983 1.00 75.75 96 GLY A N 1
ATOM 741 C CA . GLY A 1 96 ? 22.413 9.490 -10.974 1.00 75.75 96 GLY A CA 1
ATOM 742 C C . GLY A 1 96 ? 21.697 8.482 -10.070 1.00 75.75 96 GLY A C 1
ATOM 743 O O . GLY A 1 96 ? 21.102 8.876 -9.072 1.00 75.75 96 GLY A O 1
ATOM 744 N N . SER A 1 97 ? 21.743 7.194 -10.409 1.00 78.56 97 SER A N 1
ATOM 745 C CA . SER A 1 97 ? 21.237 6.127 -9.559 1.00 78.56 97 SER A CA 1
ATOM 746 C C . SER A 1 97 ? 22.272 5.812 -8.483 1.00 78.56 97 SER A C 1
ATOM 748 O O . SER A 1 97 ? 23.437 5.554 -8.778 1.00 78.56 97 SER A O 1
ATOM 750 N N . SER A 1 98 ? 21.842 5.770 -7.221 1.00 76.12 98 SER A N 1
ATOM 751 C CA . SER A 1 98 ? 22.653 5.208 -6.132 1.00 76.12 98 SER A CA 1
ATOM 752 C C . SER A 1 98 ? 22.901 3.706 -6.312 1.00 76.12 98 SER A C 1
ATOM 754 O O . SER A 1 98 ? 23.821 3.147 -5.717 1.00 76.12 98 SER A O 1
ATOM 756 N N . ARG A 1 99 ? 22.096 3.050 -7.154 1.00 78.62 99 ARG A N 1
ATOM 757 C CA . ARG A 1 99 ? 22.272 1.661 -7.574 1.00 78.62 99 ARG A CA 1
ATOM 758 C C . ARG A 1 99 ? 23.181 1.637 -8.791 1.00 78.62 99 ARG A C 1
ATOM 760 O O . ARG A 1 99 ? 22.913 2.356 -9.753 1.00 78.62 99 ARG A O 1
ATOM 767 N N . GLY A 1 100 ? 24.217 0.802 -8.764 1.00 88.12 100 GLY A N 1
ATOM 768 C CA . GLY A 1 100 ? 25.150 0.585 -9.875 1.00 88.12 100 GLY A CA 1
ATOM 769 C C . GLY A 1 100 ? 24.511 -0.140 -11.063 1.00 88.12 100 GLY A C 1
ATOM 770 O O . GLY A 1 100 ? 24.982 -1.200 -11.459 1.00 88.12 100 GLY A O 1
ATOM 771 N N . LEU A 1 101 ? 23.418 0.413 -11.588 1.00 93.75 101 LEU A N 1
ATOM 772 C CA . LEU A 1 101 ? 22.680 -0.099 -12.730 1.00 93.75 101 LEU A CA 1
ATOM 773 C C . LEU A 1 101 ? 23.547 -0.013 -13.978 1.00 93.75 101 LEU A C 1
ATOM 775 O O . LEU A 1 101 ? 24.120 1.042 -14.279 1.00 93.75 101 LEU A O 1
ATOM 779 N N . SER A 1 102 ? 23.597 -1.113 -14.715 1.00 95.56 102 SER A N 1
ATOM 780 C CA . SER A 1 102 ? 24.322 -1.204 -15.978 1.00 95.56 102 SER A CA 1
ATOM 781 C C . SER A 1 102 ? 23.513 -1.977 -17.000 1.00 95.56 102 SER A C 1
ATOM 783 O O . SER A 1 102 ? 22.688 -2.803 -16.626 1.00 95.56 102 SER A O 1
ATOM 785 N N . PHE A 1 103 ? 23.726 -1.707 -18.278 1.00 97.00 103 PHE A N 1
ATOM 786 C CA . PHE A 1 103 ? 23.019 -2.403 -19.342 1.00 97.00 103 PHE A CA 1
ATOM 787 C C . PHE A 1 103 ? 23.916 -2.683 -20.534 1.00 97.00 103 PHE A C 1
ATOM 789 O O . PHE A 1 103 ? 24.913 -1.991 -20.773 1.00 97.00 103 PHE A O 1
ATOM 796 N N . GLU A 1 104 ? 23.497 -3.673 -21.310 1.00 97.12 104 GLU A N 1
ATOM 797 C CA . GLU A 1 104 ? 24.059 -4.010 -22.609 1.00 97.12 104 GLU A CA 1
ATOM 798 C C . GLU A 1 104 ? 22.915 -4.206 -23.609 1.00 97.12 104 GLU A C 1
ATOM 800 O O . GLU A 1 104 ? 21.997 -4.983 -23.350 1.00 97.12 104 GLU A O 1
ATOM 805 N N . LEU A 1 105 ? 22.958 -3.478 -24.728 1.00 97.81 105 LEU A N 1
ATOM 806 C CA . LEU A 1 105 ? 21.890 -3.424 -25.725 1.00 97.81 105 LEU A CA 1
ATOM 807 C C . LEU A 1 105 ? 22.414 -3.712 -27.128 1.00 97.81 105 LEU A C 1
ATOM 809 O O . LEU A 1 105 ? 23.523 -3.310 -27.498 1.00 97.81 105 LEU A O 1
ATOM 813 N N . TYR A 1 106 ? 21.542 -4.322 -27.920 1.00 97.25 106 TYR A N 1
ATOM 814 C CA . TYR A 1 106 ? 21.764 -4.726 -29.302 1.00 97.25 106 TYR A CA 1
ATOM 815 C C . TYR A 1 106 ? 20.626 -4.216 -30.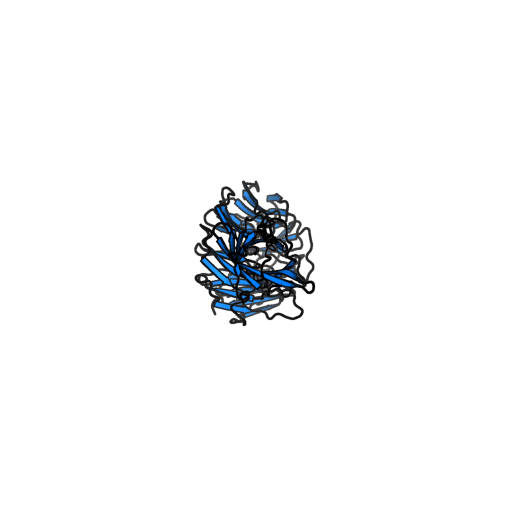193 1.00 97.25 106 TYR A C 1
ATOM 817 O O . TYR A 1 106 ? 19.526 -4.002 -29.682 1.00 97.25 106 TYR A O 1
ATOM 825 N N . PRO A 1 107 ? 20.842 -4.036 -31.508 1.00 96.94 107 PRO A N 1
ATOM 826 C CA . PRO A 1 107 ? 19.776 -3.636 -32.419 1.00 96.94 107 PRO A CA 1
ATOM 827 C C . PRO A 1 107 ? 18.605 -4.623 -32.380 1.00 96.94 107 PRO A C 1
ATOM 829 O O . PRO A 1 107 ? 18.806 -5.838 -32.447 1.00 96.94 107 PRO A O 1
ATOM 832 N N . VAL A 1 108 ? 17.387 -4.097 -32.305 1.00 96.69 108 VAL A N 1
ATOM 833 C CA . VAL A 1 108 ? 16.129 -4.852 -32.387 1.00 96.69 108 VAL A CA 1
ATOM 834 C C . VAL A 1 108 ? 15.153 -4.135 -33.320 1.00 96.69 108 VAL A C 1
ATOM 836 O O . VAL A 1 108 ? 15.305 -2.944 -33.592 1.00 96.69 108 VAL A O 1
ATOM 839 N N . ASP A 1 109 ? 14.152 -4.861 -33.819 1.00 94.44 109 ASP A N 1
ATOM 840 C CA . ASP A 1 109 ? 13.240 -4.341 -34.847 1.00 94.44 109 ASP A CA 1
ATOM 841 C C . ASP A 1 109 ? 12.354 -3.185 -34.341 1.00 94.44 109 ASP A C 1
ATOM 843 O O . ASP A 1 109 ? 12.189 -2.182 -35.035 1.00 94.44 109 ASP A O 1
ATOM 847 N N . ASP A 1 110 ? 11.784 -3.312 -33.139 1.00 92.94 110 ASP A N 1
ATOM 848 C CA . ASP A 1 110 ? 10.961 -2.285 -32.488 1.00 92.94 110 ASP A CA 1
ATOM 849 C C . ASP A 1 110 ? 10.964 -2.496 -30.964 1.00 92.94 110 ASP A C 1
ATOM 851 O O . ASP A 1 110 ? 11.457 -3.504 -30.448 1.00 92.94 110 ASP A O 1
ATOM 855 N N . PHE A 1 111 ? 10.392 -1.543 -30.234 1.00 90.44 111 PHE A N 1
ATOM 856 C CA . PHE A 1 111 ? 10.051 -1.714 -28.829 1.00 90.44 111 PHE A CA 1
ATOM 857 C C . PHE A 1 111 ? 9.036 -2.852 -28.657 1.00 90.44 111 PHE A C 1
ATOM 859 O O . PHE A 1 111 ? 8.119 -2.975 -29.477 1.00 90.44 111 PHE A O 1
ATOM 866 N N . PRO A 1 112 ? 9.126 -3.641 -27.571 1.00 88.88 112 PRO A N 1
ATOM 867 C CA . PRO A 1 112 ? 8.060 -4.574 -27.244 1.00 88.88 112 PRO A CA 1
ATOM 868 C C . PRO A 1 112 ? 6.738 -3.833 -27.016 1.00 88.88 112 PRO A C 1
ATOM 870 O O . PRO A 1 112 ? 6.708 -2.647 -26.669 1.00 88.88 112 PRO A O 1
ATOM 873 N N . ALA A 1 113 ? 5.632 -4.546 -27.228 1.00 82.06 113 ALA A N 1
ATOM 874 C CA . ALA A 1 113 ? 4.312 -4.029 -26.901 1.00 82.06 113 ALA A CA 1
ATOM 875 C C . ALA A 1 113 ? 4.223 -3.731 -25.398 1.00 82.06 113 ALA A C 1
ATOM 877 O O . ALA A 1 113 ? 4.824 -4.434 -24.585 1.00 82.06 113 ALA A O 1
ATOM 878 N N . ALA A 1 114 ? 3.453 -2.703 -25.037 1.00 72.62 114 ALA A N 1
ATOM 879 C CA . ALA A 1 114 ? 3.149 -2.455 -23.638 1.00 72.62 114 ALA A CA 1
ATOM 880 C C . ALA A 1 114 ? 2.427 -3.672 -23.042 1.00 72.62 114 ALA A C 1
ATOM 882 O O . ALA A 1 114 ? 1.565 -4.266 -23.694 1.00 72.62 114 ALA A O 1
ATOM 883 N N . ASN A 1 115 ? 2.786 -4.036 -21.810 1.00 69.31 115 ASN A N 1
ATOM 884 C CA . ASN A 1 115 ? 2.073 -5.062 -21.063 1.00 69.31 115 ASN A CA 1
ATOM 885 C C . ASN A 1 115 ? 0.645 -4.574 -20.806 1.00 69.31 115 ASN A C 1
ATOM 887 O O . ASN A 1 115 ? 0.417 -3.738 -19.936 1.00 69.31 115 ASN A O 1
ATOM 891 N N . GLU A 1 116 ? -0.309 -5.078 -21.583 1.00 63.78 116 GLU A N 1
ATOM 892 C CA . GLU A 1 116 ? -1.721 -4.793 -21.359 1.00 63.78 116 GLU A CA 1
ATOM 893 C C . GLU A 1 116 ? -2.232 -5.568 -20.131 1.00 63.78 116 GLU A C 1
ATOM 895 O O . GLU A 1 116 ? -1.809 -6.706 -19.891 1.00 63.78 116 GLU A O 1
ATOM 900 N N . PRO A 1 117 ? -3.174 -4.998 -19.364 1.00 61.09 117 PRO A N 1
ATOM 901 C CA . PRO A 1 117 ? -3.836 -5.708 -18.277 1.00 61.09 117 PRO A CA 1
ATOM 902 C C . PRO A 1 117 ? -4.559 -6.956 -18.792 1.00 61.09 117 PRO A C 1
ATOM 904 O O . PRO A 1 117 ? -5.169 -6.934 -19.862 1.00 61.09 117 PRO A O 1
ATOM 907 N N . ILE A 1 118 ? -4.548 -8.031 -17.998 1.00 58.50 118 ILE A N 1
ATOM 908 C CA . ILE A 1 118 ? -5.091 -9.350 -18.378 1.00 58.50 118 ILE A CA 1
ATOM 909 C C . ILE A 1 118 ? -6.606 -9.292 -18.666 1.00 58.50 118 ILE A C 1
ATOM 911 O O . ILE A 1 118 ? -7.112 -10.073 -19.472 1.00 58.50 118 ILE A O 1
ATOM 915 N N . SER A 1 119 ? -7.339 -8.360 -18.043 1.00 62.53 119 SER A N 1
ATOM 916 C CA . SER A 1 119 ? -8.793 -8.235 -18.187 1.00 62.53 119 SER A CA 1
ATOM 917 C C . SER A 1 119 ? -9.217 -6.876 -18.740 1.00 62.53 119 SER A C 1
ATOM 919 O O . SER A 1 119 ? -8.727 -5.823 -18.329 1.00 62.53 119 SER A O 1
ATOM 921 N N . SER A 1 120 ? -10.182 -6.907 -19.660 1.00 67.69 120 SER A N 1
ATOM 922 C CA . SER A 1 120 ? -10.828 -5.717 -20.219 1.00 67.69 120 SER A CA 1
ATOM 923 C C . SER A 1 120 ? -12.286 -5.559 -19.774 1.00 67.69 120 SER A C 1
ATOM 925 O O . SER A 1 120 ? -12.961 -4.661 -20.272 1.00 67.69 120 SER A O 1
ATOM 927 N N . ARG A 1 121 ? -12.822 -6.469 -18.945 1.00 81.88 121 ARG A N 1
ATOM 928 C CA . ARG A 1 121 ? -14.218 -6.441 -18.469 1.00 81.88 121 ARG A CA 1
ATOM 929 C C . ARG A 1 121 ? -14.348 -7.056 -17.081 1.00 81.88 121 ARG A C 1
ATOM 931 O O . ARG A 1 121 ? -13.684 -8.043 -16.779 1.00 81.88 121 ARG A O 1
ATOM 938 N N . SER A 1 122 ? -15.276 -6.528 -16.290 1.00 90.38 122 SER A N 1
ATOM 939 C CA . SER A 1 122 ? -15.696 -7.156 -15.039 1.00 90.38 122 SER A CA 1
ATOM 940 C C . SER A 1 122 ? -16.217 -8.573 -15.288 1.00 90.38 122 SER A C 1
ATOM 942 O O . SER A 1 122 ? -16.992 -8.811 -16.218 1.00 90.38 122 SER A O 1
ATOM 944 N N . THR A 1 123 ? -15.806 -9.506 -14.437 1.00 94.12 123 THR A N 1
ATOM 945 C CA . THR A 1 123 ? -16.282 -10.897 -14.414 1.00 94.12 123 THR A CA 1
ATOM 946 C C . THR A 1 123 ? -17.163 -11.184 -13.200 1.00 94.12 123 THR A C 1
ATOM 948 O O . THR A 1 123 ? -17.734 -12.265 -13.114 1.00 94.12 123 THR A O 1
ATOM 951 N N . ALA A 1 124 ? -17.273 -10.218 -12.286 1.00 93.62 124 ALA A N 1
ATOM 952 C CA . ALA A 1 124 ? -18.023 -10.285 -11.043 1.00 93.62 124 ALA A CA 1
ATOM 953 C C . ALA A 1 124 ? -18.942 -9.065 -10.886 1.00 93.62 124 ALA A C 1
ATOM 955 O O . ALA A 1 124 ? -18.655 -7.987 -11.412 1.00 93.62 124 ALA A O 1
ATOM 956 N N . THR A 1 125 ? -20.020 -9.218 -10.117 1.00 95.19 125 THR A N 1
ATOM 957 C CA . THR A 1 125 ? -20.914 -8.120 -9.707 1.00 95.19 125 THR A CA 1
ATOM 958 C C . THR A 1 125 ? -21.108 -8.121 -8.192 1.00 95.19 125 THR A C 1
ATOM 960 O O . THR A 1 125 ? -21.071 -9.200 -7.594 1.00 95.19 125 THR A O 1
ATOM 963 N N . PRO A 1 126 ? -21.334 -6.954 -7.562 1.00 97.38 126 PRO A N 1
ATOM 964 C CA . PRO A 1 126 ? -21.545 -6.887 -6.121 1.00 97.38 126 PRO A CA 1
ATOM 965 C C . PRO A 1 126 ? -22.833 -7.609 -5.714 1.00 97.38 126 PRO A C 1
ATOM 967 O O . PRO A 1 126 ? -23.836 -7.564 -6.428 1.00 97.38 126 PRO A O 1
ATOM 970 N N . ALA A 1 127 ? -22.810 -8.240 -4.542 1.00 97.81 127 ALA A N 1
ATOM 971 C CA . ALA A 1 127 ? -24.008 -8.767 -3.895 1.00 97.81 127 ALA A CA 1
ATOM 972 C C . ALA A 1 127 ? -24.859 -7.626 -3.314 1.00 97.81 127 ALA A C 1
ATOM 974 O O . ALA A 1 127 ? -26.086 -7.666 -3.382 1.00 97.81 127 ALA A O 1
ATOM 975 N N . TRP A 1 128 ? -24.201 -6.594 -2.781 1.00 98.44 128 TRP A N 1
ATOM 976 C CA . TRP A 1 128 ? -24.829 -5.358 -2.328 1.00 98.44 128 TRP A CA 1
ATOM 977 C C . TRP A 1 128 ? -23.860 -4.175 -2.435 1.00 98.44 128 TRP A C 1
ATOM 979 O O . TRP A 1 128 ? -22.638 -4.348 -2.480 1.00 98.44 128 TRP A O 1
ATOM 989 N N . THR A 1 129 ? -24.420 -2.965 -2.465 1.00 98.62 129 THR A N 1
ATOM 990 C CA . THR A 1 129 ? -23.677 -1.701 -2.411 1.00 98.62 129 THR A CA 1
ATOM 991 C C . THR A 1 129 ? -24.313 -0.734 -1.413 1.00 98.62 129 THR A C 1
ATOM 993 O O . THR A 1 129 ? -25.506 -0.828 -1.118 1.00 98.62 129 THR A O 1
ATOM 996 N N . PHE A 1 130 ? -23.519 0.201 -0.895 1.00 98.75 130 PHE A N 1
ATOM 997 C CA . PHE A 1 130 ? -23.970 1.293 -0.032 1.00 98.75 130 PHE A CA 1
ATOM 998 C C . PHE A 1 130 ? -23.259 2.594 -0.422 1.00 98.75 130 PHE A C 1
ATOM 1000 O O . PHE A 1 130 ? -22.036 2.615 -0.509 1.00 98.75 130 PHE A O 1
ATOM 1007 N N . GLU A 1 131 ? -24.009 3.671 -0.653 1.00 98.44 131 GLU A N 1
ATOM 1008 C CA . GLU A 1 131 ? -23.454 4.976 -1.039 1.00 98.44 131 GLU A CA 1
ATOM 1009 C C . GLU A 1 131 ? -23.104 5.814 0.201 1.00 98.44 131 GLU A C 1
ATOM 1011 O O . GLU A 1 131 ? -23.938 6.016 1.089 1.00 98.44 131 GLU A O 1
ATOM 1016 N N . THR A 1 132 ? -21.867 6.308 0.255 1.00 97.94 132 THR A N 1
ATOM 1017 C CA . THR A 1 132 ? -21.412 7.343 1.192 1.00 97.94 132 THR A CA 1
ATOM 1018 C C . THR A 1 132 ? -21.482 8.721 0.529 1.00 97.94 132 THR A C 1
ATOM 1020 O O . THR A 1 132 ? -21.605 8.835 -0.689 1.00 97.94 132 THR A O 1
ATOM 1023 N N . ASP A 1 133 ? -21.386 9.795 1.315 1.00 95.88 133 ASP A N 1
ATOM 1024 C CA . ASP A 1 133 ? -21.464 11.172 0.795 1.00 95.88 133 ASP A CA 1
ATOM 1025 C C . ASP A 1 133 ? -20.091 11.689 0.304 1.00 95.88 133 ASP A C 1
ATOM 1027 O O . ASP A 1 133 ? -19.922 12.869 -0.012 1.00 95.88 133 ASP A O 1
ATOM 1031 N N . GLY A 1 134 ? -19.090 10.808 0.236 1.00 93.88 134 GLY A N 1
ATOM 1032 C CA . GLY A 1 134 ? -17.758 11.096 -0.283 1.00 93.88 134 GLY A CA 1
ATOM 1033 C C . GLY A 1 134 ? -16.955 9.826 -0.591 1.00 93.88 134 GLY A C 1
ATOM 1034 O O . GLY A 1 134 ? -17.346 8.741 -0.164 1.00 93.88 134 GLY A O 1
ATOM 1035 N N . PRO A 1 135 ? -15.824 9.945 -1.315 1.00 93.88 135 PRO A N 1
ATOM 1036 C CA . PRO A 1 135 ? -14.918 8.835 -1.612 1.00 93.88 135 PRO A CA 1
ATOM 1037 C C . PRO A 1 135 ? -14.482 8.024 -0.389 1.00 93.88 135 PRO A C 1
ATOM 1039 O O . PRO A 1 135 ? -14.279 8.580 0.697 1.00 93.88 135 PRO A O 1
ATOM 1042 N N . VAL A 1 136 ? -14.223 6.732 -0.597 1.00 94.88 136 VAL A N 1
ATOM 1043 C CA . VAL A 1 136 ? -13.709 5.829 0.437 1.00 94.88 136 VAL A CA 1
ATOM 1044 C C . VAL A 1 136 ? -12.247 5.483 0.165 1.00 94.88 136 VAL A C 1
ATOM 1046 O O . VAL A 1 136 ? -11.918 4.720 -0.743 1.00 94.88 136 VAL A O 1
ATOM 1049 N N . TRP A 1 137 ? -11.360 6.049 0.984 1.00 93.06 137 TRP A N 1
ATOM 1050 C CA . TRP A 1 137 ? -9.915 5.806 0.906 1.00 93.06 137 TRP A CA 1
ATOM 1051 C C . TRP A 1 137 ? -9.426 4.808 1.954 1.00 93.06 137 TRP A C 1
ATOM 1053 O O . TRP A 1 137 ? -8.547 3.993 1.675 1.00 93.06 137 TRP A O 1
ATOM 1063 N N . GLY A 1 138 ? -9.981 4.880 3.166 1.00 90.12 138 GLY A N 1
ATOM 1064 C CA . GLY A 1 138 ? -9.572 4.031 4.276 1.00 90.12 138 GLY A CA 1
ATOM 1065 C C . GLY A 1 138 ? -10.005 2.586 4.101 1.00 90.12 138 GLY A C 1
ATOM 1066 O O . GLY A 1 138 ? -11.032 2.293 3.496 1.00 90.12 138 GLY A O 1
ATOM 1067 N N . GLY A 1 139 ? -9.199 1.668 4.636 1.00 93.69 139 GLY A N 1
ATOM 1068 C CA . GLY A 1 139 ? -9.533 0.248 4.621 1.00 93.69 139 GLY A CA 1
ATOM 1069 C C . GLY A 1 139 ? -10.786 -0.077 5.432 1.00 93.69 139 GLY A C 1
ATOM 1070 O O . GLY A 1 139 ? -11.126 0.619 6.388 1.00 93.69 139 GLY A O 1
ATOM 1071 N N . ALA A 1 140 ? -11.438 -1.175 5.074 1.00 96.69 140 ALA A N 1
ATOM 1072 C CA . ALA A 1 140 ? -12.558 -1.720 5.825 1.00 96.69 140 ALA A CA 1
ATOM 1073 C C . ALA A 1 140 ? -12.072 -2.632 6.962 1.00 96.69 140 ALA A C 1
ATOM 1075 O O . ALA A 1 140 ? -10.995 -3.231 6.892 1.00 96.69 140 ALA A O 1
ATOM 1076 N N . SER A 1 141 ? -12.904 -2.776 7.988 1.00 97.56 141 SER A N 1
ATOM 1077 C CA . SER A 1 141 ? -12.772 -3.801 9.027 1.00 97.56 141 SER A CA 1
ATOM 1078 C C . SER A 1 141 ? -14.118 -4.454 9.278 1.00 97.56 141 SER A C 1
ATOM 1080 O O . SER A 1 141 ? -15.149 -3.816 9.110 1.00 97.56 141 SER A O 1
ATOM 1082 N N . ALA A 1 142 ? -14.132 -5.714 9.693 1.00 97.50 142 ALA A N 1
ATOM 1083 C CA . ALA A 1 142 ? -15.368 -6.462 9.889 1.00 97.50 142 ALA A CA 1
ATOM 1084 C C . ALA A 1 142 ? -15.317 -7.271 11.187 1.00 97.50 142 ALA A C 1
ATOM 1086 O O . ALA A 1 142 ? -14.267 -7.807 11.546 1.00 97.50 142 ALA A O 1
ATOM 1087 N N . ASP A 1 143 ? -16.448 -7.344 11.889 1.00 95.81 143 ASP A N 1
ATOM 1088 C CA . ASP A 1 143 ? -16.673 -8.346 12.934 1.00 95.81 143 ASP A CA 1
ATOM 1089 C C . ASP A 1 143 ? -17.469 -9.535 12.359 1.00 95.81 143 ASP A C 1
ATOM 1091 O O . ASP A 1 143 ? -17.298 -9.879 11.192 1.00 95.81 143 ASP A O 1
ATOM 1095 N N . HIS A 1 144 ? -18.299 -10.216 13.153 1.00 92.81 144 HIS A N 1
ATOM 1096 C CA . HIS A 1 144 ? -19.114 -11.327 12.653 1.00 92.81 144 HIS A CA 1
ATOM 1097 C C . HIS A 1 144 ? -20.443 -10.908 11.995 1.00 92.81 144 HIS A C 1
ATOM 1099 O O . HIS A 1 144 ? -21.070 -11.738 11.345 1.00 92.81 144 HIS A O 1
ATOM 1105 N N . GLU A 1 145 ? -20.889 -9.666 12.184 1.00 95.12 145 GLU A N 1
ATOM 1106 C CA . GLU A 1 145 ? -22.205 -9.158 11.767 1.00 95.12 145 GLU A CA 1
ATOM 1107 C C . GLU A 1 145 ? -22.087 -7.919 10.872 1.00 95.12 145 GLU A C 1
ATOM 1109 O O . GLU A 1 145 ? -22.866 -7.754 9.931 1.00 95.12 145 GLU A O 1
ATOM 1114 N N . ASN A 1 146 ? -21.114 -7.051 11.152 1.00 98.00 146 ASN A N 1
ATOM 1115 C CA . ASN A 1 146 ? -21.018 -5.708 10.601 1.00 98.00 146 ASN A CA 1
ATOM 1116 C C . ASN A 1 146 ? -19.670 -5.465 9.923 1.00 98.00 146 ASN A C 1
ATOM 1118 O O . ASN A 1 146 ? -18.641 -6.026 10.312 1.00 98.00 146 ASN A O 1
ATOM 1122 N N . VAL A 1 147 ? -19.682 -4.592 8.924 1.00 98.31 147 VAL A N 1
ATOM 1123 C CA . VAL A 1 147 ? -18.496 -3.976 8.3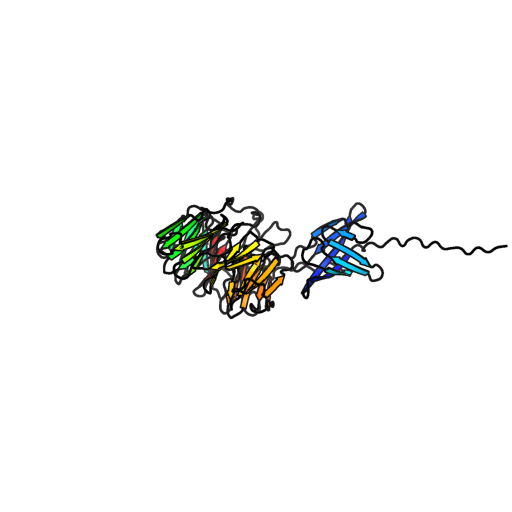29 1.00 98.31 147 VAL A CA 1
ATOM 1124 C C . VAL A 1 147 ? -18.432 -2.509 8.751 1.00 98.31 147 VAL A C 1
ATOM 1126 O O . VAL A 1 147 ? -19.453 -1.833 8.860 1.00 98.31 147 VAL A O 1
ATOM 1129 N N . TYR A 1 148 ? -17.222 -2.031 9.012 1.00 98.62 148 TYR A N 1
ATOM 1130 C CA . TYR A 1 148 ? -16.905 -0.690 9.478 1.00 98.62 148 TYR A CA 1
ATOM 1131 C C . TYR A 1 148 ? -15.985 -0.013 8.475 1.00 98.62 148 TYR A C 1
ATOM 1133 O O . TYR A 1 148 ? -14.928 -0.559 8.142 1.00 98.62 148 TYR A O 1
ATOM 1141 N N . ILE A 1 149 ? -16.371 1.169 8.001 1.00 98.25 149 ILE A N 1
ATOM 1142 C CA . ILE A 1 149 ? -15.629 1.860 6.946 1.00 98.25 149 ILE A CA 1
ATOM 1143 C C . ILE A 1 149 ? -15.755 3.378 7.064 1.00 98.25 149 ILE A C 1
ATOM 1145 O O . ILE A 1 149 ? -16.830 3.905 7.358 1.00 98.25 149 ILE A O 1
ATOM 1149 N N . GLY A 1 150 ? -14.629 4.068 6.905 1.00 97.31 150 GLY A N 1
ATOM 1150 C CA . GLY A 1 150 ? -14.547 5.524 6.953 1.00 97.31 150 GLY A CA 1
ATOM 1151 C C . GLY A 1 150 ? -14.652 6.148 5.566 1.00 97.31 150 GLY A C 1
ATOM 1152 O O . GLY A 1 150 ? -14.174 5.573 4.591 1.00 97.31 150 GLY A O 1
ATOM 1153 N N . SER A 1 151 ? -15.254 7.330 5.488 1.00 96.38 151 SER A N 1
ATOM 1154 C CA . SER A 1 151 ? -15.395 8.108 4.257 1.00 96.38 151 SER A CA 1
ATOM 1155 C C . SER A 1 151 ? -14.753 9.487 4.400 1.00 96.38 151 SER A C 1
ATOM 1157 O O . SER A 1 151 ? -14.595 10.039 5.497 1.00 96.38 151 SER A O 1
ATOM 1159 N N . THR A 1 152 ? -14.399 10.083 3.264 1.00 94.19 152 THR A N 1
ATOM 1160 C CA . THR A 1 152 ? -13.941 11.480 3.208 1.00 94.19 152 THR A CA 1
ATOM 1161 C C . THR A 1 152 ? -15.023 12.503 3.554 1.00 94.19 152 THR A C 1
ATOM 1163 O O . THR A 1 152 ? -14.689 13.653 3.828 1.00 94.19 152 THR A O 1
ATOM 1166 N N . ASP A 1 153 ? -16.293 12.095 3.629 1.00 95.62 153 ASP A N 1
ATOM 1167 C CA . ASP A 1 153 ? -17.381 12.927 4.169 1.00 95.62 153 ASP A CA 1
ATOM 1168 C C . ASP A 1 153 ? -17.301 13.132 5.697 1.00 95.62 153 ASP A C 1
ATOM 1170 O O . ASP A 1 153 ? -18.108 13.862 6.271 1.00 95.62 153 ASP A O 1
ATOM 1174 N N . GLY A 1 154 ? -16.325 12.500 6.358 1.00 95.38 154 GLY A N 1
ATOM 1175 C CA . GLY A 1 154 ? -16.090 12.612 7.794 1.00 95.38 154 GLY A CA 1
ATOM 1176 C C . GLY A 1 154 ? -16.870 11.616 8.644 1.00 95.38 154 GLY A C 1
ATOM 1177 O O . GLY A 1 154 ? -16.792 11.678 9.871 1.00 95.38 154 GLY A O 1
ATOM 1178 N N . ASN A 1 155 ? -17.595 10.678 8.034 1.00 98.12 155 ASN A N 1
ATOM 1179 C CA . ASN A 1 155 ? -18.343 9.662 8.759 1.00 98.12 155 ASN A CA 1
ATOM 1180 C C . ASN A 1 155 ? -17.613 8.317 8.798 1.00 98.12 155 ASN A C 1
ATOM 1182 O O . ASN A 1 155 ? -17.007 7.860 7.826 1.00 98.12 155 ASN A O 1
ATOM 1186 N N . LEU A 1 156 ? -17.744 7.649 9.943 1.00 98.56 156 LEU A N 1
ATOM 1187 C CA . LEU A 1 156 ? -17.533 6.215 10.086 1.00 98.56 156 LEU A CA 1
ATOM 1188 C C . LEU A 1 156 ? -18.893 5.524 10.012 1.00 98.56 156 LEU A C 1
ATOM 1190 O O . LEU A 1 156 ? -19.791 5.812 10.810 1.00 98.56 156 LEU A O 1
ATOM 1194 N N . TYR A 1 157 ? -19.020 4.584 9.087 1.00 98.75 157 TYR A N 1
ATOM 1195 C CA . TYR A 1 157 ? -20.225 3.798 8.875 1.00 98.75 157 TYR A CA 1
ATOM 1196 C C . TYR A 1 157 ? -20.069 2.412 9.488 1.00 98.75 157 TYR A C 1
ATOM 1198 O O . TYR A 1 157 ? -19.006 1.804 9.380 1.00 98.75 157 TYR A O 1
ATOM 1206 N N . SER A 1 158 ? -21.143 1.904 10.089 1.00 98.69 158 SER A N 1
ATOM 1207 C CA . SER A 1 158 ? -21.318 0.486 10.390 1.00 98.69 158 SER A CA 1
ATOM 1208 C C . SER A 1 158 ? -22.485 -0.045 9.569 1.00 98.69 158 SER A C 1
ATOM 1210 O O . SER A 1 158 ? -23.608 0.453 9.693 1.00 98.69 158 SER A O 1
ATOM 1212 N N . LEU A 1 159 ? -22.211 -1.027 8.715 1.00 98.75 159 LEU A N 1
ATOM 1213 C CA . LEU A 1 159 ? -23.171 -1.621 7.789 1.00 98.75 159 LEU A CA 1
ATOM 1214 C C . LEU A 1 159 ? -23.320 -3.114 8.081 1.00 98.75 159 LEU A C 1
ATOM 1216 O O . LEU A 1 159 ? -22.350 -3.762 8.473 1.00 98.75 159 LEU A O 1
ATOM 1220 N N . SER A 1 160 ? -24.503 -3.676 7.848 1.00 98.25 160 SER A N 1
ATOM 1221 C CA . SER A 1 160 ? -24.700 -5.123 7.909 1.00 98.25 160 SER A CA 1
ATOM 1222 C C . SER A 1 160 ? -23.894 -5.815 6.813 1.00 98.25 160 SER A C 1
ATOM 1224 O O . SER A 1 160 ? -23.979 -5.444 5.643 1.00 98.25 160 SER A O 1
ATOM 1226 N N . GLN A 1 161 ? -23.167 -6.875 7.162 1.00 96.94 161 GLN A N 1
ATOM 1227 C CA . GLN A 1 161 ? -22.474 -7.704 6.170 1.00 96.94 161 GLN A CA 1
ATOM 1228 C C . GLN A 1 161 ? -23.435 -8.445 5.233 1.00 96.94 161 GLN A C 1
ATOM 1230 O O . GLN A 1 161 ? -23.057 -8.790 4.114 1.00 96.94 161 GLN A O 1
ATOM 1235 N N . HIS A 1 162 ? -24.668 -8.697 5.683 1.00 95.62 162 HIS A N 1
ATOM 1236 C CA . HIS A 1 162 ? -25.642 -9.504 4.954 1.00 95.62 162 HIS A CA 1
ATOM 1237 C C . HIS A 1 162 ? -26.215 -8.773 3.733 1.00 95.62 162 HIS A C 1
ATOM 1239 O O . HIS A 1 162 ? -26.364 -9.374 2.673 1.00 95.62 162 HIS A O 1
ATOM 1245 N N . ASP A 1 163 ? -26.548 -7.490 3.876 1.00 97.38 163 ASP A N 1
ATOM 1246 C CA . ASP A 1 163 ? -27.263 -6.733 2.842 1.00 97.38 163 ASP A CA 1
ATOM 1247 C C . ASP A 1 163 ? -26.785 -5.285 2.659 1.00 97.38 163 ASP A C 1
ATOM 1249 O O . ASP A 1 163 ? -27.387 -4.540 1.887 1.00 97.38 163 ASP A O 1
ATOM 1253 N N . GLY A 1 164 ? -25.728 -4.867 3.362 1.00 98.06 164 GLY A N 1
ATOM 1254 C CA . GLY A 1 164 ? -25.198 -3.506 3.285 1.00 98.06 164 GLY A CA 1
ATOM 1255 C C . GLY A 1 164 ? -26.051 -2.451 3.992 1.00 98.06 164 GLY A C 1
ATOM 1256 O O . GLY A 1 164 ? -25.763 -1.260 3.874 1.00 98.06 164 GLY A O 1
ATOM 1257 N N . SER A 1 165 ? -27.100 -2.841 4.725 1.00 98.56 165 SER A N 1
ATOM 1258 C CA . SER A 1 165 ? -27.964 -1.884 5.420 1.00 98.56 165 SER A CA 1
ATOM 1259 C C . SER A 1 165 ? -27.224 -1.131 6.530 1.00 98.56 165 SER A C 1
ATOM 1261 O O . SER A 1 165 ? -26.425 -1.695 7.276 1.00 98.56 165 SER A O 1
ATOM 1263 N N . LEU A 1 166 ? -27.505 0.168 6.656 1.00 98.69 166 LEU A N 1
ATOM 1264 C CA . LEU A 1 166 ? -26.899 1.024 7.675 1.00 98.69 166 LEU A CA 1
ATOM 1265 C C . LEU A 1 166 ? -27.378 0.639 9.082 1.00 98.69 166 LEU A C 1
ATOM 1267 O O . LEU A 1 166 ? -28.570 0.730 9.379 1.00 98.69 166 LEU A O 1
ATOM 1271 N N . ILE A 1 167 ? -26.439 0.305 9.967 1.00 98.62 167 ILE A N 1
ATOM 1272 C CA . ILE A 1 167 ? -26.698 0.055 11.390 1.00 98.62 167 ILE A CA 1
ATOM 1273 C C . ILE A 1 167 ? -26.574 1.357 12.181 1.00 98.62 167 ILE A C 1
ATOM 1275 O O . ILE A 1 167 ? -27.495 1.761 12.894 1.00 98.62 167 ILE A O 1
ATOM 1279 N N . TRP A 1 168 ? -25.438 2.038 12.040 1.00 98.75 168 TRP A N 1
ATOM 1280 C CA . TRP A 1 168 ? -25.196 3.352 12.624 1.00 98.75 168 TRP A CA 1
ATOM 1281 C C . TRP A 1 168 ? -24.145 4.121 11.822 1.00 98.75 168 TRP A C 1
ATOM 1283 O O . TRP A 1 168 ? -23.351 3.538 11.085 1.00 98.75 168 TRP A O 1
ATOM 1293 N N . LYS A 1 169 ? -24.128 5.445 12.001 1.00 98.19 169 LYS A N 1
ATOM 1294 C CA . LYS A 1 169 ? -23.058 6.324 11.519 1.00 98.19 169 LYS A CA 1
ATOM 1295 C C . LYS A 1 169 ? -22.552 7.223 12.642 1.00 98.19 169 LYS A C 1
ATOM 1297 O O . LYS A 1 169 ? -23.341 7.645 13.491 1.00 98.19 169 LYS A O 1
ATOM 1302 N N . PHE A 1 170 ? -21.259 7.511 12.631 1.00 98.69 170 PHE A N 1
ATOM 1303 C CA . PHE A 1 170 ? -20.601 8.437 13.546 1.00 98.69 170 PHE A CA 1
ATOM 1304 C C . PHE A 1 170 ? -19.921 9.547 12.746 1.00 98.69 170 PHE A C 1
ATOM 1306 O O . PHE A 1 170 ? -19.102 9.253 11.884 1.00 98.69 170 PHE A O 1
ATOM 1313 N N . GLU A 1 171 ? -20.249 10.799 13.054 1.00 98.31 171 GLU A N 1
ATOM 1314 C CA . GLU A 1 171 ? -19.645 11.984 12.440 1.00 98.31 171 GLU A CA 1
ATOM 1315 C C . GLU A 1 171 ? -18.404 12.391 13.245 1.00 98.31 171 GLU A C 1
ATOM 1317 O O . GLU A 1 171 ? -18.504 12.774 14.416 1.00 98.31 171 GLU A O 1
ATOM 1322 N N . ALA A 1 172 ? -17.230 12.263 12.628 1.00 96.50 172 ALA A N 1
ATOM 1323 C CA . ALA A 1 172 ? -15.975 12.754 13.171 1.00 96.50 172 ALA A CA 1
ATOM 1324 C C . ALA A 1 172 ? -15.778 14.239 12.825 1.00 96.50 172 ALA A C 1
ATOM 1326 O O . ALA A 1 172 ? -16.539 14.856 12.088 1.00 96.50 172 ALA A O 1
ATOM 1327 N N . ASP A 1 173 ? -14.713 14.830 13.350 1.00 93.25 173 ASP A N 1
ATOM 1328 C CA . ASP A 1 173 ? -14.338 16.224 13.096 1.00 93.25 173 ASP A CA 1
ATOM 1329 C C . ASP A 1 173 ? -13.555 16.449 11.792 1.00 93.25 173 ASP A C 1
ATOM 1331 O O . ASP A 1 173 ? -13.052 17.546 11.554 1.00 93.25 173 ASP A O 1
ATOM 1335 N N . GLY A 1 174 ? -13.438 15.422 10.955 1.00 92.25 174 GLY A N 1
ATOM 1336 C CA . GLY A 1 174 ? -12.769 15.473 9.664 1.00 92.25 174 GLY A CA 1
ATOM 1337 C C . GLY A 1 174 ? -12.876 14.141 8.931 1.00 92.25 174 GLY A C 1
ATOM 1338 O O . GLY A 1 174 ? -13.347 13.153 9.496 1.00 92.25 174 GLY A O 1
ATOM 1339 N N . ALA A 1 175 ? -12.413 14.123 7.681 1.00 93.06 175 ALA A N 1
ATOM 1340 C CA . ALA A 1 175 ? -12.384 12.939 6.826 1.00 93.06 175 ALA A CA 1
ATOM 1341 C C . ALA A 1 175 ? -11.719 11.733 7.506 1.00 93.06 175 ALA A C 1
ATOM 1343 O O . ALA A 1 175 ? -10.764 11.884 8.271 1.00 93.06 175 ALA A O 1
ATOM 1344 N N . ILE A 1 176 ? -12.199 10.529 7.196 1.00 93.81 176 ILE A N 1
ATOM 1345 C CA . ILE A 1 176 ? -11.663 9.285 7.748 1.00 93.81 176 ILE A CA 1
ATOM 1346 C C . ILE A 1 176 ? -10.992 8.493 6.627 1.00 93.81 176 ILE A C 1
ATOM 1348 O O . ILE A 1 176 ? -11.635 7.778 5.865 1.00 93.81 176 ILE A O 1
ATOM 1352 N N . PHE A 1 177 ? -9.669 8.614 6.555 1.00 91.31 177 PHE A N 1
ATOM 1353 C CA . PHE A 1 177 ? -8.817 7.834 5.651 1.00 91.31 177 PHE A CA 1
ATOM 1354 C C . PHE A 1 177 ? -8.244 6.577 6.324 1.00 91.31 177 PHE A C 1
ATOM 1356 O O . PHE A 1 177 ? -7.592 5.764 5.673 1.00 91.31 177 PHE A O 1
ATOM 1363 N N . SER A 1 178 ? -8.418 6.426 7.640 1.00 90.88 178 SER A N 1
ATOM 1364 C CA . SER A 1 178 ? -7.811 5.328 8.394 1.00 90.88 178 SER A CA 1
ATOM 1365 C C . SER A 1 178 ? -8.666 4.066 8.321 1.00 90.88 178 SER A C 1
ATOM 1367 O O . SER A 1 178 ? -9.890 4.131 8.211 1.00 90.88 178 SER A O 1
ATOM 1369 N N . ARG A 1 179 ? -8.020 2.896 8.401 1.00 93.88 179 ARG A N 1
ATOM 1370 C CA . ARG A 1 179 ? -8.735 1.633 8.608 1.00 93.88 179 ARG A CA 1
ATOM 1371 C C . ARG A 1 179 ? -9.205 1.556 10.067 1.00 93.88 179 ARG A C 1
ATOM 1373 O O . ARG A 1 179 ? -8.342 1.608 10.950 1.00 93.88 179 ARG A O 1
ATOM 1380 N N . PRO A 1 180 ? -10.511 1.378 10.348 1.00 96.31 180 PRO A N 1
ATOM 1381 C CA . PRO A 1 180 ? -10.987 1.231 11.718 1.00 96.31 180 PRO A CA 1
ATOM 1382 C C . PRO A 1 180 ? -10.392 -0.017 12.379 1.00 96.31 180 PRO A C 1
ATOM 1384 O O . PRO A 1 180 ? -10.323 -1.070 11.754 1.00 96.31 180 PRO A O 1
ATOM 1387 N N . LEU A 1 181 ? -9.986 0.052 13.643 1.00 96.69 181 LEU A N 1
ATOM 1388 C CA . LEU A 1 181 ? -9.504 -1.108 14.401 1.00 96.69 181 LEU A CA 1
ATOM 1389 C C . LEU A 1 181 ? -10.604 -1.622 15.333 1.00 96.69 181 LEU A C 1
ATOM 1391 O O . LEU A 1 181 ? -11.211 -0.850 16.070 1.00 96.69 181 LEU A O 1
ATOM 1395 N N . LEU A 1 182 ? -10.833 -2.935 15.340 1.00 96.75 182 LEU A N 1
ATOM 1396 C CA . LEU A 1 182 ? -11.814 -3.586 16.209 1.00 96.75 182 LEU A CA 1
ATOM 1397 C C . LEU A 1 182 ? -11.125 -4.249 17.397 1.00 96.75 182 LEU A C 1
ATOM 1399 O O . LEU A 1 182 ? -10.192 -5.032 17.224 1.00 96.75 182 LEU A O 1
ATOM 1403 N N . HIS A 1 183 ? -11.601 -3.977 18.612 1.00 95.50 183 HIS A N 1
ATOM 1404 C CA . HIS A 1 183 ? -11.109 -4.658 19.807 1.00 95.50 183 HIS A CA 1
ATOM 1405 C C . HIS A 1 183 ? -12.140 -4.653 20.935 1.00 95.50 183 HIS A C 1
ATOM 1407 O O . HIS A 1 183 ? -12.638 -3.597 21.318 1.00 95.50 183 HIS A O 1
ATOM 1413 N N . GLN A 1 184 ? -12.439 -5.834 21.490 1.00 93.31 184 GLN A N 1
ATOM 1414 C CA . GLN A 1 184 ? -13.283 -6.015 22.684 1.00 93.31 184 GLN A CA 1
ATOM 1415 C C . GLN A 1 184 ? -14.591 -5.194 22.663 1.00 93.31 184 GLN A C 1
ATOM 1417 O O . GLN A 1 184 ? -14.927 -4.489 23.612 1.00 93.31 184 GLN A O 1
ATOM 1422 N N . GLY A 1 185 ? -15.334 -5.263 21.554 1.00 94.56 185 GLY A N 1
ATOM 1423 C CA . GLY A 1 185 ? -16.603 -4.544 21.402 1.00 94.56 185 GLY A CA 1
ATOM 1424 C C . GLY A 1 185 ? -16.458 -3.033 21.196 1.00 94.56 185 GLY A C 1
ATOM 1425 O O . GLY A 1 185 ? -17.449 -2.311 21.300 1.00 94.56 185 GLY A O 1
ATOM 1426 N N . SER A 1 186 ? -15.258 -2.549 20.884 1.00 97.62 186 SER A N 1
ATOM 1427 C CA . SER A 1 186 ? -14.989 -1.158 20.521 1.00 97.62 186 SER A CA 1
ATOM 1428 C C . SER A 1 186 ? -14.446 -1.042 19.100 1.00 97.62 186 SER A C 1
ATOM 1430 O O . SER A 1 186 ? -13.796 -1.963 18.600 1.00 97.62 186 SER A O 1
ATOM 1432 N N . VAL A 1 187 ? -14.687 0.112 18.483 1.00 98.12 187 VAL A N 1
ATOM 1433 C CA . VAL A 1 187 ? -14.123 0.518 17.190 1.00 98.12 187 VAL A CA 1
ATOM 1434 C C . VAL A 1 187 ? -13.225 1.723 17.424 1.00 98.12 187 VAL A C 1
ATOM 1436 O O . VAL A 1 187 ? -13.637 2.680 18.078 1.00 98.12 187 VAL A O 1
ATOM 1439 N N . TYR A 1 188 ? -12.013 1.685 16.889 1.00 98.25 188 TYR A N 1
ATOM 1440 C CA . TYR A 1 188 ? -11.058 2.783 16.935 1.00 98.25 188 TYR A CA 1
ATOM 1441 C C . TYR A 1 188 ? -10.904 3.376 15.545 1.00 98.25 188 TYR A C 1
ATOM 1443 O O . TYR A 1 188 ? -10.726 2.627 14.589 1.00 98.25 188 TYR A O 1
ATOM 1451 N N . THR A 1 189 ? -10.948 4.698 15.418 1.00 96.56 189 THR A N 1
ATOM 1452 C CA . THR A 1 189 ? -10.772 5.366 14.122 1.00 96.56 189 THR A CA 1
ATOM 1453 C C . THR A 1 189 ? -10.021 6.679 14.277 1.00 96.56 189 THR A C 1
ATOM 1455 O O . THR A 1 189 ? -10.236 7.403 15.251 1.00 96.56 189 THR A O 1
ATOM 1458 N N . LEU A 1 190 ? -9.152 6.984 13.315 1.00 94.50 190 LEU A N 1
ATOM 1459 C CA . LEU A 1 190 ? -8.454 8.264 13.201 1.00 94.50 190 LEU A CA 1
ATOM 1460 C C . LEU A 1 190 ? -9.136 9.135 12.145 1.00 94.50 190 LEU A C 1
ATOM 1462 O O . LEU A 1 190 ? -9.431 8.652 11.047 1.00 94.50 190 LEU A O 1
ATOM 1466 N N . SER A 1 191 ? -9.357 10.404 12.477 1.00 92.50 191 SER A N 1
ATOM 1467 C CA . SER A 1 191 ? -9.799 11.438 11.539 1.00 92.50 191 SER A CA 1
ATOM 1468 C C . SER A 1 191 ? -8.646 12.365 11.150 1.00 92.50 191 SER A C 1
ATOM 1470 O O . SER A 1 191 ? -7.723 12.612 11.932 1.00 92.50 191 SER A O 1
ATOM 1472 N N . ASP A 1 192 ? -8.758 12.977 9.974 1.00 88.81 192 ASP A N 1
ATOM 1473 C CA . ASP A 1 192 ? -7.878 14.067 9.530 1.00 88.81 192 ASP A CA 1
ATOM 1474 C C . ASP A 1 192 ? -8.008 15.333 10.393 1.00 88.81 192 ASP A C 1
ATOM 1476 O O . ASP A 1 192 ? -7.134 16.199 10.364 1.00 88.81 192 ASP A O 1
ATOM 1480 N N . GLY A 1 193 ? -9.056 15.415 11.222 1.00 88.69 193 GLY A N 1
ATOM 1481 C CA . GLY A 1 193 ? -9.192 16.422 12.278 1.00 88.69 193 GLY A CA 1
ATOM 1482 C C . GLY A 1 193 ? -8.181 16.263 13.422 1.00 88.69 193 GLY A C 1
ATOM 1483 O O . GLY A 1 193 ? -8.152 17.090 14.330 1.00 88.69 193 GLY A O 1
ATOM 1484 N N . GLY A 1 194 ? -7.338 15.224 13.383 1.00 89.81 194 GLY A N 1
ATOM 1485 C CA . GLY A 1 194 ? -6.293 14.978 14.373 1.00 89.81 194 GLY A CA 1
ATOM 1486 C C . GLY A 1 194 ? -6.797 14.301 15.633 1.00 89.81 194 GLY A C 1
ATOM 1487 O O . GLY A 1 194 ? -6.260 14.517 16.717 1.00 89.81 194 GLY A O 1
ATOM 1488 N N . LYS A 1 195 ? -7.847 13.487 15.504 1.00 94.12 195 LYS A N 1
ATOM 1489 C CA . LYS A 1 195 ? -8.441 12.794 16.641 1.00 94.12 195 LYS A CA 1
ATOM 1490 C C . LYS A 1 195 ? -8.515 11.299 16.427 1.00 94.12 195 LYS A C 1
ATOM 1492 O O . LYS A 1 195 ? -8.950 10.812 15.386 1.00 94.12 195 LYS A O 1
ATOM 1497 N N . LEU A 1 196 ? -8.139 10.580 17.477 1.00 97.06 196 LEU A N 1
ATOM 1498 C CA . LEU A 1 196 ? -8.431 9.170 17.659 1.00 97.06 196 LEU A CA 1
ATOM 1499 C C . LEU A 1 196 ? -9.709 9.036 18.478 1.00 97.06 196 LEU A C 1
ATOM 1501 O O . LEU A 1 196 ? -9.796 9.538 19.599 1.00 97.06 196 LEU A O 1
ATOM 1505 N N . TYR A 1 197 ? -10.679 8.309 17.948 1.00 98.06 197 TYR A N 1
ATOM 1506 C CA . TYR A 1 197 ? -11.922 7.989 18.636 1.00 98.06 197 TYR A CA 1
ATOM 1507 C C . TYR A 1 197 ? -11.920 6.526 19.045 1.00 98.06 197 TYR A C 1
ATOM 1509 O O . TYR A 1 197 ? -11.583 5.674 18.228 1.00 98.06 197 TYR A O 1
ATOM 1517 N N . LYS A 1 198 ? -12.363 6.233 20.270 1.00 98.38 198 LYS A N 1
ATOM 1518 C CA . LYS A 1 198 ? -12.856 4.908 20.658 1.00 98.38 198 LYS A CA 1
ATOM 1519 C C . LYS A 1 198 ? -14.370 4.976 20.753 1.00 98.38 198 LYS A C 1
ATOM 1521 O O . LYS A 1 198 ? -14.905 5.761 21.535 1.00 98.38 198 LYS A O 1
ATOM 1526 N N . LEU A 1 199 ? -15.055 4.135 19.996 1.00 98.69 199 LEU A N 1
ATOM 1527 C CA . LEU A 1 199 ? -16.509 4.066 19.932 1.00 98.69 199 LEU A CA 1
ATOM 1528 C C . LEU A 1 199 ? -16.996 2.698 20.404 1.00 98.69 199 LEU A C 1
ATOM 1530 O O . LEU A 1 199 ? -16.303 1.694 20.247 1.00 98.69 199 LEU A O 1
ATOM 1534 N N . ASP A 1 200 ? -18.210 2.640 20.935 1.00 98.25 200 ASP A N 1
ATOM 1535 C CA . ASP A 1 200 ? -18.918 1.380 21.147 1.00 98.25 200 ASP A CA 1
ATOM 1536 C C . ASP A 1 200 ? -19.313 0.767 19.791 1.00 98.25 200 ASP A C 1
ATOM 1538 O O . ASP A 1 200 ? -19.999 1.400 18.989 1.00 98.25 200 ASP A O 1
ATOM 1542 N N . SER A 1 201 ? -18.895 -0.475 19.532 1.00 97.25 201 SER A N 1
ATOM 1543 C CA . SER A 1 201 ? -19.085 -1.143 18.228 1.00 97.25 201 SER A CA 1
ATOM 1544 C C . SER A 1 201 ? -20.542 -1.365 17.826 1.00 97.25 201 SER A C 1
ATOM 1546 O O . SER A 1 201 ? -20.842 -1.462 16.634 1.00 97.25 201 SER A O 1
ATOM 1548 N N . LYS A 1 202 ? -21.457 -1.422 18.799 1.00 96.56 202 LYS A N 1
ATOM 1549 C CA . LYS A 1 202 ? -22.878 -1.702 18.564 1.00 96.56 202 LYS A CA 1
ATOM 1550 C C . LYS A 1 202 ? -23.684 -0.444 18.292 1.00 96.56 202 LYS A C 1
ATOM 1552 O O . LYS A 1 202 ? -24.718 -0.512 17.638 1.00 96.56 202 LYS A O 1
ATOM 1557 N N . THR A 1 203 ? -23.254 0.688 18.839 1.00 97.69 203 THR A N 1
ATOM 1558 C CA . THR A 1 203 ? -24.037 1.930 18.829 1.00 97.69 203 THR A CA 1
ATOM 1559 C C . THR A 1 203 ? -23.347 3.096 18.132 1.00 97.69 203 THR A C 1
ATOM 1561 O O . THR A 1 203 ? -24.001 4.112 17.901 1.00 97.69 203 THR A O 1
ATOM 1564 N N . GLY A 1 204 ? -22.043 2.999 17.857 1.00 97.88 204 GLY A N 1
ATOM 1565 C CA . GLY A 1 204 ? -21.234 4.088 17.303 1.00 97.88 204 GLY A CA 1
ATOM 1566 C C . GLY A 1 204 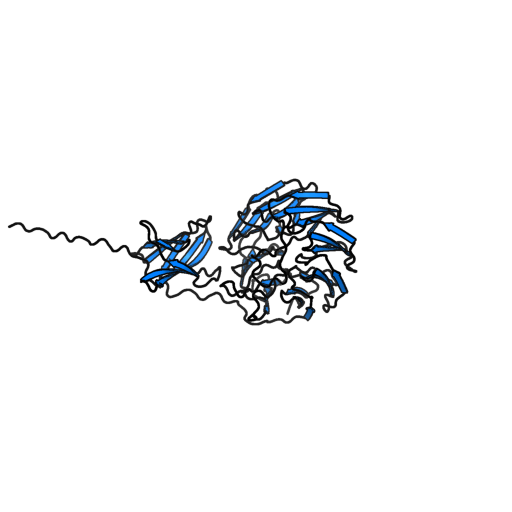? -21.013 5.247 18.277 1.00 97.88 204 GLY A C 1
ATOM 1567 O O . GLY A 1 204 ? -20.502 6.296 17.892 1.00 97.88 204 GLY A O 1
ATOM 1568 N N . ARG A 1 205 ? -21.413 5.103 19.548 1.00 98.25 205 ARG A N 1
ATOM 1569 C CA . ARG A 1 205 ? -21.290 6.177 20.539 1.00 98.25 205 ARG A CA 1
ATOM 1570 C C . ARG A 1 205 ? -19.841 6.320 21.000 1.00 98.25 205 ARG A C 1
ATOM 1572 O O . ARG A 1 205 ? -19.234 5.305 21.345 1.00 98.25 205 ARG A O 1
ATOM 1579 N N . PRO A 1 206 ? -19.303 7.549 21.083 1.00 97.94 206 PRO A N 1
ATOM 1580 C CA . PRO A 1 206 ? -17.953 7.762 21.575 1.00 97.94 206 PRO A CA 1
ATOM 1581 C C . PRO A 1 206 ? -17.839 7.393 23.054 1.00 97.94 206 PRO A C 1
ATOM 1583 O O . PRO A 1 206 ? -18.638 7.827 23.884 1.00 97.94 206 PRO A O 1
ATOM 1586 N N . ILE A 1 207 ? -16.832 6.578 23.358 1.00 98.44 207 ILE A N 1
ATOM 1587 C CA . ILE A 1 207 ? -16.410 6.206 24.709 1.00 98.44 207 ILE A CA 1
ATOM 1588 C C . ILE A 1 207 ? -15.372 7.218 25.193 1.00 98.44 207 ILE A C 1
ATOM 1590 O O . ILE A 1 207 ? -15.519 7.788 26.273 1.00 98.44 207 ILE A O 1
ATOM 1594 N N . TRP A 1 208 ? -14.346 7.469 24.379 1.00 98.44 208 TRP A N 1
ATOM 1595 C CA . TRP A 1 208 ? -13.368 8.531 24.596 1.00 98.44 208 TRP A CA 1
ATOM 1596 C C . TRP A 1 208 ? -12.774 9.012 23.273 1.00 98.44 208 TRP A C 1
ATOM 1598 O O . TRP A 1 208 ? -12.900 8.359 22.233 1.00 98.44 208 TRP A O 1
ATOM 1608 N N . THR A 1 209 ? -12.097 10.155 23.342 1.00 97.88 209 THR A N 1
ATOM 1609 C CA . THR A 1 209 ? -11.353 10.750 22.232 1.00 97.88 209 THR A CA 1
ATOM 1610 C C . THR A 1 209 ? -9.978 11.199 22.715 1.00 97.88 209 THR A C 1
ATOM 1612 O O . THR A 1 209 ? -9.846 11.657 23.850 1.00 97.88 209 THR A O 1
ATOM 1615 N N . PHE A 1 210 ? -8.978 11.082 21.848 1.00 97.75 210 PHE A N 1
ATOM 1616 C CA . PHE A 1 210 ? -7.606 11.520 22.076 1.00 97.75 210 PHE A CA 1
ATOM 1617 C C . PHE A 1 210 ? -7.151 12.433 20.930 1.00 97.75 210 PHE A C 1
ATOM 1619 O O . PHE A 1 210 ? -7.425 12.141 19.768 1.00 97.75 210 PHE A O 1
ATOM 1626 N N . ASP A 1 211 ? -6.483 13.536 21.263 1.00 95.69 211 ASP A N 1
ATOM 1627 C CA . ASP A 1 211 ? -5.938 14.497 20.298 1.00 95.69 211 ASP A CA 1
ATOM 1628 C C . ASP A 1 211 ? -4.514 14.077 19.915 1.00 95.69 211 ASP A C 1
ATOM 1630 O O . ASP A 1 211 ? -3.616 14.070 20.758 1.00 95.69 211 ASP A O 1
ATOM 1634 N N . THR A 1 212 ? -4.320 13.690 18.655 1.00 92.25 212 THR A N 1
ATOM 1635 C CA . THR A 1 212 ? -3.024 13.250 18.122 1.00 92.25 212 THR A CA 1
ATOM 1636 C C . THR A 1 212 ? -2.192 14.404 17.565 1.00 92.25 212 THR A C 1
ATOM 1638 O O . THR A 1 212 ? -1.108 14.165 17.037 1.00 92.25 212 THR A O 1
ATOM 1641 N N . GLY A 1 213 ? -2.695 15.642 17.600 1.00 85.56 213 GLY A N 1
ATOM 1642 C CA . GLY A 1 213 ? -2.109 16.795 16.911 1.00 85.56 213 GLY A CA 1
ATOM 1643 C C . GLY A 1 213 ? -2.393 16.837 15.404 1.00 85.56 213 GLY A C 1
ATOM 1644 O O . GLY A 1 213 ? -2.259 17.897 14.794 1.00 85.56 213 GLY A O 1
ATOM 1645 N N . GLY A 1 214 ? -2.840 15.720 14.816 1.00 79.81 214 GLY A N 1
ATOM 1646 C CA . GLY A 1 214 ? -3.263 15.612 13.421 1.00 79.81 214 GLY A CA 1
ATOM 1647 C C . GLY A 1 214 ? -2.165 15.816 12.386 1.00 79.81 214 GLY A C 1
ATOM 1648 O O . GLY A 1 214 ? -0.973 15.735 12.667 1.00 79.81 214 GLY A O 1
ATOM 1649 N N . GLN A 1 215 ? -2.581 16.029 11.140 1.00 74.62 215 GLN A N 1
ATOM 1650 C CA . GLN A 1 215 ? -1.651 16.315 10.054 1.00 74.62 215 GLN A CA 1
ATOM 1651 C C . GLN A 1 215 ? -1.200 17.779 10.084 1.00 74.62 215 GLN A C 1
ATOM 1653 O O . GLN A 1 215 ? -2.004 18.693 10.265 1.00 74.62 215 GLN A O 1
ATOM 1658 N N . VAL A 1 216 ? 0.096 18.011 9.844 1.00 69.00 216 VAL A N 1
ATOM 1659 C CA . VAL A 1 216 ? 0.685 19.367 9.768 1.00 69.00 216 VAL A CA 1
ATOM 1660 C C . VAL A 1 216 ? 0.187 20.138 8.533 1.00 69.00 216 VAL A C 1
ATOM 1662 O O . VAL A 1 216 ? 0.281 21.363 8.474 1.00 69.00 216 VAL A O 1
ATOM 1665 N N . TRP A 1 217 ? -0.374 19.433 7.551 1.00 73.75 217 TRP A N 1
ATOM 1666 C CA . TRP A 1 217 ? -0.977 19.979 6.340 1.00 73.75 217 TRP A CA 1
ATOM 1667 C C . TRP A 1 217 ? -2.413 19.459 6.183 1.00 73.75 217 TRP A C 1
ATOM 1669 O O . TRP A 1 217 ? -2.800 18.482 6.813 1.00 73.75 217 TRP A O 1
ATOM 1679 N N . GLN A 1 218 ? -3.226 20.145 5.380 1.00 72.25 218 GLN A N 1
ATOM 1680 C CA . GLN A 1 218 ? -4.640 19.813 5.193 1.00 72.25 218 GLN A CA 1
ATOM 1681 C C . GLN A 1 218 ? -4.892 19.375 3.753 1.00 72.25 218 GLN A C 1
ATOM 1683 O O . GLN A 1 218 ? -4.471 20.055 2.812 1.00 72.25 218 GLN A O 1
ATOM 1688 N N . ARG A 1 219 ? -5.600 18.255 3.582 1.00 78.69 219 ARG A N 1
ATOM 1689 C CA . ARG A 1 219 ? -6.047 17.783 2.269 1.00 78.69 219 ARG A CA 1
ATOM 1690 C C . ARG A 1 219 ? -7.104 18.720 1.703 1.00 78.69 219 ARG A C 1
ATOM 1692 O O . ARG A 1 219 ? -8.020 19.146 2.402 1.00 78.69 219 ARG A O 1
ATOM 1699 N N . LYS A 1 220 ? -7.004 19.001 0.406 1.00 78.12 220 LYS A N 1
ATOM 1700 C CA . LYS A 1 220 ? -8.099 19.607 -0.350 1.00 78.12 220 LYS A CA 1
ATOM 1701 C C . LYS A 1 220 ? -9.046 18.484 -0.779 1.00 78.12 220 LYS A C 1
ATOM 1703 O O . LYS A 1 220 ? -8.605 17.541 -1.429 1.00 78.12 220 LYS A O 1
ATOM 1708 N N . LEU A 1 221 ? -10.315 18.585 -0.385 1.00 80.81 221 LEU A N 1
ATOM 1709 C CA . LEU A 1 221 ? -11.372 17.644 -0.763 1.00 80.81 221 LEU A CA 1
ATOM 1710 C C . LEU A 1 221 ? -12.354 18.301 -1.758 1.00 80.81 221 LEU A C 1
ATOM 1712 O O . LEU A 1 221 ? -12.592 19.508 -1.640 1.00 80.81 221 LEU A O 1
ATOM 1716 N N . PRO A 1 222 ? -12.956 17.535 -2.691 1.00 74.38 222 PRO A N 1
ATOM 1717 C CA . PRO A 1 222 ? -12.599 16.154 -3.029 1.00 74.38 222 PRO A CA 1
ATOM 1718 C C . PRO A 1 222 ? -11.177 16.086 -3.603 1.00 74.38 222 PRO A C 1
ATOM 1720 O O . PRO A 1 222 ? -10.648 17.088 -4.074 1.00 74.38 222 PRO A O 1
ATOM 1723 N N . ILE A 1 223 ? -10.542 14.915 -3.526 1.00 74.31 223 ILE A N 1
ATOM 1724 C CA . ILE A 1 223 ? -9.243 14.694 -4.171 1.00 74.31 223 ILE A CA 1
ATOM 1725 C C . ILE A 1 223 ? -9.531 14.532 -5.667 1.00 74.31 223 ILE A C 1
ATOM 1727 O O . ILE A 1 223 ? -9.814 13.437 -6.139 1.00 74.31 223 ILE A O 1
ATOM 1731 N N . ASP A 1 224 ? -9.570 15.656 -6.375 1.00 63.03 224 ASP A N 1
ATOM 1732 C CA . ASP A 1 224 ? -9.945 15.776 -7.787 1.00 63.03 224 ASP A CA 1
ATOM 1733 C C . ASP A 1 224 ? -8.729 15.794 -8.730 1.00 63.03 224 ASP A C 1
ATOM 1735 O O . ASP A 1 224 ? -8.851 15.548 -9.933 1.00 63.03 224 ASP A O 1
ATOM 1739 N N . GLU A 1 225 ? -7.535 16.022 -8.184 1.00 61.00 225 GLU A N 1
ATOM 1740 C CA . GLU A 1 225 ? -6.272 16.149 -8.908 1.00 61.00 225 GLU A CA 1
ATOM 1741 C C . GLU A 1 225 ? -5.133 15.491 -8.114 1.00 61.00 225 GLU A C 1
ATOM 1743 O O . GLU A 1 225 ? -5.215 15.381 -6.891 1.00 61.00 225 GLU A O 1
ATOM 1748 N N . ASN A 1 226 ? -4.069 15.059 -8.807 1.00 55.06 226 ASN A N 1
ATOM 1749 C CA . ASN A 1 226 ? -2.913 14.357 -8.234 1.00 55.06 226 ASN A CA 1
ATOM 1750 C C . ASN A 1 226 ? -2.410 15.037 -6.933 1.00 55.06 226 ASN A C 1
ATOM 1752 O O . ASN A 1 226 ? -1.737 16.069 -7.016 1.00 55.06 226 ASN A O 1
ATOM 1756 N N . PRO A 1 227 ? -2.677 14.467 -5.741 1.00 51.19 227 PRO A N 1
ATOM 1757 C CA . PRO A 1 227 ? -2.468 15.129 -4.449 1.00 51.19 227 PRO A CA 1
ATOM 1758 C C . PRO A 1 227 ? -0.994 15.149 -4.005 1.00 51.19 227 PRO A C 1
ATOM 1760 O O . PRO A 1 227 ? -0.696 15.162 -2.815 1.00 51.19 227 PRO A O 1
ATOM 1763 N N . GLY A 1 228 ? -0.046 15.095 -4.945 1.00 52.34 228 GLY A N 1
ATOM 1764 C CA . GLY A 1 228 ? 1.371 14.897 -4.637 1.00 52.34 228 GLY A CA 1
ATOM 1765 C C . GLY A 1 228 ? 1.678 13.492 -4.111 1.00 52.34 228 GLY A C 1
ATOM 1766 O O . GLY A 1 228 ? 2.709 13.305 -3.470 1.00 52.34 228 GLY A O 1
ATOM 1767 N N . TRP A 1 229 ? 0.800 12.518 -4.394 1.00 62.28 229 TRP A N 1
ATOM 1768 C CA . TRP A 1 229 ? 0.939 11.099 -4.030 1.00 62.28 229 TRP A CA 1
ATOM 1769 C C . TRP A 1 229 ? 1.008 10.812 -2.525 1.00 62.28 229 TRP A C 1
ATOM 1771 O O . TRP A 1 229 ? 1.430 9.737 -2.117 1.00 62.28 229 TRP A O 1
ATOM 1781 N N . ASP A 1 230 ? 0.611 11.761 -1.679 1.00 66.88 230 ASP A N 1
ATOM 1782 C CA . ASP A 1 230 ? 0.768 11.661 -0.228 1.00 66.88 230 ASP A CA 1
ATOM 1783 C C . ASP A 1 230 ? -0.579 11.674 0.508 1.00 66.88 230 ASP A C 1
ATOM 1785 O O . ASP A 1 230 ? -0.879 12.534 1.329 1.00 66.88 230 ASP A O 1
ATOM 1789 N N . THR A 1 231 ? -1.461 10.732 0.178 1.00 67.06 231 THR A N 1
ATOM 1790 C CA . THR A 1 231 ? -2.791 10.624 0.808 1.00 67.06 231 THR A CA 1
ATOM 1791 C C . THR A 1 231 ? -2.864 9.573 1.907 1.00 67.06 231 THR A C 1
ATOM 1793 O O . THR A 1 231 ? -3.925 9.394 2.502 1.00 67.06 231 THR A O 1
ATOM 1796 N N . ALA A 1 232 ? -1.748 8.912 2.218 1.00 68.88 232 ALA A N 1
ATOM 1797 C CA . ALA A 1 232 ? -1.698 7.922 3.281 1.00 68.88 232 ALA A CA 1
ATOM 1798 C C . ALA A 1 232 ? -1.973 8.552 4.651 1.00 68.88 232 ALA A C 1
ATOM 1800 O O . ALA A 1 232 ? -1.671 9.722 4.903 1.00 68.88 232 ALA A O 1
ATOM 1801 N N . VAL A 1 233 ? -2.555 7.767 5.549 1.00 71.12 233 VAL A N 1
ATOM 1802 C CA . VAL A 1 233 ? -2.778 8.170 6.935 1.00 71.12 233 VAL A CA 1
ATOM 1803 C C . VAL A 1 233 ? -2.388 7.064 7.883 1.00 71.12 233 VAL A C 1
ATOM 1805 O O . VAL A 1 233 ? -2.463 5.881 7.557 1.00 71.12 233 VAL A O 1
ATOM 1808 N N . SER A 1 234 ? -2.042 7.492 9.089 1.00 81.81 234 SER A N 1
ATOM 1809 C CA . SER A 1 234 ? -1.770 6.638 10.227 1.00 81.81 234 SER A CA 1
ATOM 1810 C C . SER A 1 234 ? -2.930 5.683 10.501 1.00 81.81 234 SER A C 1
ATOM 1812 O O . SER A 1 234 ? -4.106 6.030 10.361 1.00 81.81 234 SER A O 1
ATOM 1814 N N . GLY A 1 235 ? -2.596 4.479 10.951 1.00 85.44 235 GLY A N 1
ATOM 1815 C CA . GLY A 1 235 ? -3.557 3.572 11.565 1.00 85.44 235 GLY A CA 1
ATOM 1816 C C . GLY A 1 235 ? -3.223 3.305 13.020 1.00 85.44 235 GLY A C 1
ATOM 1817 O O . GLY A 1 235 ? -2.319 3.898 13.613 1.00 85.44 235 GLY A O 1
ATOM 1818 N N . VAL A 1 236 ? -3.995 2.389 13.589 1.00 93.38 236 VAL A N 1
ATOM 1819 C CA . VAL A 1 236 ? -3.956 2.064 15.007 1.00 93.38 236 VAL A CA 1
ATOM 1820 C C . VAL A 1 236 ? -3.649 0.584 15.179 1.00 93.38 236 VAL A C 1
ATOM 1822 O O . VAL A 1 236 ? -4.214 -0.254 14.476 1.00 93.38 236 VAL A O 1
ATOM 1825 N N . ALA A 1 237 ? -2.800 0.265 16.149 1.00 96.25 237 ALA A N 1
ATOM 1826 C CA . ALA A 1 237 ? -2.588 -1.088 16.645 1.00 96.25 237 ALA A CA 1
ATOM 1827 C C . ALA A 1 237 ? -2.910 -1.165 18.136 1.00 96.25 237 ALA A C 1
ATOM 1829 O O . ALA A 1 237 ? -2.897 -0.155 18.836 1.00 96.25 237 ALA A O 1
ATOM 1830 N N . ILE A 1 238 ? -3.207 -2.362 18.635 1.00 96.44 238 ILE A N 1
ATOM 1831 C CA . ILE A 1 238 ? -3.495 -2.570 20.053 1.00 96.44 238 ILE A CA 1
ATOM 1832 C C . ILE A 1 238 ? -2.841 -3.856 20.551 1.00 96.44 238 ILE A C 1
ATOM 1834 O O . ILE A 1 238 ? -2.939 -4.897 19.903 1.00 96.44 238 ILE A O 1
ATOM 1838 N N . SER A 1 239 ? -2.192 -3.783 21.709 1.00 95.81 239 SER A N 1
ATOM 1839 C CA . SER A 1 239 ? -1.654 -4.938 22.436 1.00 95.81 239 SER A CA 1
ATOM 1840 C C . SER A 1 239 ? -1.716 -4.662 23.927 1.00 95.81 239 SER A C 1
ATOM 1842 O O . SER A 1 239 ? -1.471 -3.535 24.343 1.00 95.81 239 SER A O 1
ATOM 1844 N N . ASP A 1 240 ? -2.052 -5.670 24.731 1.00 90.88 240 ASP A N 1
ATOM 1845 C CA . ASP A 1 240 ? -2.055 -5.584 26.200 1.00 90.88 240 ASP A CA 1
ATOM 1846 C C . ASP A 1 240 ? -2.752 -4.330 26.762 1.00 90.88 240 ASP A C 1
ATOM 1848 O O . ASP A 1 240 ? -2.265 -3.687 27.689 1.00 90.88 240 ASP A O 1
ATOM 1852 N N . ASN A 1 241 ? -3.916 -3.977 26.199 1.00 93.62 241 ASN A N 1
ATOM 1853 C CA . ASN A 1 241 ? -4.700 -2.792 26.578 1.00 93.62 241 ASN A CA 1
ATOM 1854 C C . ASN A 1 241 ? -4.008 -1.437 26.295 1.00 93.62 241 ASN A C 1
ATOM 1856 O O . ASN A 1 241 ? -4.456 -0.401 26.784 1.00 93.62 241 ASN A O 1
ATOM 1860 N N . VAL A 1 242 ? -2.963 -1.414 25.469 1.00 97.81 242 VAL A N 1
ATOM 1861 C CA . VAL A 1 242 ? -2.312 -0.194 24.980 1.00 97.81 242 VAL A CA 1
ATOM 1862 C C . VAL A 1 242 ? -2.584 -0.036 23.493 1.00 97.81 242 VAL A C 1
ATOM 1864 O O . VAL A 1 242 ? -2.341 -0.940 22.694 1.00 97.81 242 VAL A O 1
ATOM 1867 N N . VAL A 1 243 ? -3.106 1.129 23.134 1.00 98.12 243 VAL A N 1
ATOM 1868 C CA . VAL A 1 243 ? -3.358 1.560 21.765 1.00 98.12 243 VAL A CA 1
ATOM 1869 C C . VAL A 1 243 ? -2.153 2.348 21.267 1.00 98.12 243 VAL A C 1
ATOM 1871 O O . VAL A 1 243 ? -1.765 3.333 21.890 1.00 98.12 243 VAL A O 1
ATOM 1874 N N . TYR A 1 244 ? -1.594 1.942 20.134 1.00 98.31 244 TYR A N 1
ATOM 1875 C CA . TYR A 1 244 ? -0.495 2.619 19.458 1.00 98.31 244 TYR A CA 1
ATOM 1876 C C . TYR A 1 244 ? -1.019 3.311 18.207 1.00 98.31 244 TYR A C 1
ATOM 1878 O O . TYR A 1 244 ? -1.604 2.657 17.343 1.00 98.31 244 TYR A O 1
ATOM 1886 N N . ALA A 1 245 ? -0.815 4.621 18.110 1.00 96.75 245 ALA A N 1
ATOM 1887 C CA . ALA A 1 245 ? -1.302 5.431 17.000 1.00 96.75 245 ALA A CA 1
ATOM 1888 C C . ALA A 1 245 ? -0.184 6.322 16.461 1.00 96.75 245 ALA A C 1
ATOM 1890 O O . ALA A 1 245 ? 0.401 7.113 17.204 1.00 96.75 245 ALA A O 1
ATOM 1891 N N . GLY A 1 246 ? 0.110 6.184 15.168 1.00 94.25 246 GLY A N 1
ATOM 1892 C CA . GLY A 1 246 ? 0.928 7.157 14.450 1.00 94.25 246 GLY A CA 1
ATOM 1893 C C . GLY A 1 246 ? 0.159 8.460 14.230 1.00 94.25 246 GLY A C 1
ATOM 1894 O O . GLY A 1 246 ? -1.073 8.479 14.286 1.00 94.25 246 GLY A O 1
ATOM 1895 N N . SER A 1 247 ? 0.879 9.544 13.966 1.00 92.12 247 SER A N 1
ATOM 1896 C CA . SER A 1 247 ? 0.287 10.837 13.642 1.00 92.12 247 SER A CA 1
ATOM 1897 C C . SER A 1 247 ? 1.073 11.570 12.560 1.00 92.12 247 SER A C 1
ATOM 1899 O O . SER A 1 247 ? 2.291 11.411 12.405 1.00 92.12 247 SER A O 1
ATOM 1901 N N . GLY A 1 248 ? 0.357 12.408 11.810 1.00 89.56 248 GLY A N 1
ATOM 1902 C CA . GLY A 1 248 ? 0.939 13.285 10.799 1.00 89.56 248 GLY A CA 1
ATOM 1903 C C . GLY A 1 248 ? 1.832 14.382 11.385 1.00 89.56 248 GLY A C 1
ATOM 1904 O O . GLY A 1 248 ? 2.597 14.992 10.643 1.00 89.56 248 GLY A O 1
ATOM 1905 N N . ASP A 1 249 ? 1.782 14.611 12.700 1.00 90.31 249 ASP A N 1
ATOM 1906 C CA . ASP A 1 249 ? 2.632 15.561 13.425 1.00 90.31 249 ASP A CA 1
ATOM 1907 C C . ASP A 1 249 ? 4.047 15.027 13.727 1.00 90.31 249 ASP A C 1
ATOM 1909 O O . ASP A 1 249 ? 4.876 15.740 14.302 1.00 90.31 249 ASP A O 1
ATOM 1913 N N . GLY A 1 250 ? 4.329 13.783 13.326 1.00 93.56 250 GLY A N 1
ATOM 1914 C CA . GLY A 1 250 ? 5.606 13.116 13.555 1.00 93.56 250 GLY A CA 1
ATOM 1915 C C . GLY A 1 250 ? 5.737 12.495 14.944 1.00 93.56 250 GLY A C 1
ATOM 1916 O O . GLY A 1 250 ? 6.842 12.428 15.483 1.00 93.56 250 GLY A O 1
ATOM 1917 N N . HIS A 1 251 ? 4.633 12.056 15.550 1.00 96.00 251 HIS A N 1
ATOM 1918 C CA . HIS A 1 251 ? 4.672 11.245 16.764 1.00 96.00 251 HIS A CA 1
ATOM 1919 C C . HIS A 1 251 ? 4.049 9.859 16.582 1.00 96.00 251 HIS A C 1
ATOM 1921 O O . HIS A 1 251 ? 3.103 9.655 15.821 1.00 96.00 251 HIS A O 1
ATOM 1927 N N . LEU A 1 252 ? 4.567 8.911 17.364 1.00 97.88 252 LEU A N 1
ATOM 1928 C CA . LEU A 1 252 ? 3.862 7.698 17.760 1.00 97.88 252 LEU A CA 1
ATOM 1929 C C . LEU A 1 252 ? 3.379 7.875 19.204 1.00 97.88 252 LEU A C 1
ATOM 1931 O O . LEU A 1 252 ? 4.187 8.129 20.100 1.00 97.88 252 LEU A O 1
ATOM 1935 N N . PHE A 1 253 ? 2.086 7.687 19.438 1.00 98.19 253 PHE A N 1
ATOM 1936 C CA . PHE A 1 253 ? 1.469 7.729 20.762 1.00 98.19 253 PHE A CA 1
ATOM 1937 C C . PHE A 1 253 ? 1.168 6.321 21.268 1.00 98.19 253 PHE A C 1
ATOM 1939 O O . PHE A 1 253 ? 0.676 5.491 20.506 1.00 98.19 253 PHE A O 1
ATOM 1946 N N . ALA A 1 254 ? 1.395 6.082 22.558 1.00 98.31 254 ALA A N 1
ATOM 1947 C CA . ALA A 1 254 ? 0.875 4.934 23.291 1.00 98.31 254 ALA A CA 1
ATOM 1948 C C . ALA A 1 254 ? -0.179 5.410 24.293 1.00 98.31 254 ALA A C 1
ATOM 1950 O O . ALA A 1 254 ? 0.081 6.286 25.119 1.00 98.31 254 ALA A O 1
ATOM 1951 N N . ILE A 1 255 ? -1.376 4.843 24.219 1.00 98.56 255 ILE A N 1
ATOM 1952 C CA . ILE A 1 255 ? -2.580 5.339 24.891 1.00 98.56 255 ILE A CA 1
ATOM 1953 C C . ILE A 1 255 ? -3.229 4.177 25.640 1.00 98.56 255 ILE A C 1
ATOM 1955 O O . ILE A 1 255 ? -3.402 3.096 25.080 1.00 98.56 255 ILE A O 1
ATOM 1959 N N . ASP A 1 256 ? -3.623 4.379 26.896 1.00 97.94 256 ASP A N 1
ATOM 1960 C CA . ASP A 1 256 ? -4.391 3.365 27.621 1.00 97.94 256 ASP A CA 1
ATOM 1961 C C . ASP A 1 256 ? -5.765 3.173 26.960 1.00 97.94 256 ASP A C 1
ATOM 1963 O O . ASP A 1 256 ? -6.546 4.116 26.799 1.00 97.94 256 ASP A O 1
ATOM 1967 N N . ALA A 1 257 ? -6.081 1.937 26.577 1.00 96.94 257 ALA A N 1
ATOM 1968 C CA . ALA A 1 257 ? -7.280 1.629 25.809 1.00 96.94 257 ALA A CA 1
ATOM 1969 C C . ALA A 1 257 ? -8.581 1.885 26.587 1.00 96.94 257 ALA A C 1
ATOM 1971 O O . ALA A 1 257 ? -9.637 2.043 25.962 1.00 96.94 257 ALA A O 1
ATOM 1972 N N . ASN A 1 258 ? -8.550 1.914 27.923 1.00 96.25 258 ASN A N 1
ATOM 1973 C CA . ASN A 1 258 ? -9.733 2.097 28.764 1.00 96.25 258 ASN A CA 1
ATOM 1974 C C . ASN A 1 258 ? -10.022 3.572 29.017 1.00 96.25 258 ASN A C 1
ATOM 1976 O O . ASN A 1 258 ? -11.164 3.997 28.844 1.00 96.25 258 ASN A O 1
ATOM 1980 N N . SER A 1 259 ? -9.010 4.339 29.414 1.00 97.00 259 SER A N 1
ATOM 1981 C CA . SER A 1 259 ? -9.156 5.748 29.783 1.00 97.00 259 SER A CA 1
ATOM 1982 C C . SER A 1 259 ? -8.967 6.714 28.615 1.00 97.00 259 SER A C 1
ATOM 1984 O O . SER A 1 259 ? -9.434 7.847 28.706 1.00 97.00 259 SER A O 1
ATOM 1986 N N . GLY A 1 260 ? -8.271 6.303 27.549 1.00 97.50 260 GLY A N 1
ATOM 1987 C CA . GLY A 1 260 ? -7.863 7.197 26.465 1.00 97.50 260 GLY A CA 1
ATOM 1988 C C . GLY A 1 260 ? -6.724 8.143 26.855 1.00 97.50 260 GLY A C 1
ATOM 1989 O O . GLY A 1 260 ? -6.519 9.156 26.192 1.00 97.50 260 GLY A O 1
ATOM 1990 N N . THR A 1 261 ? -5.996 7.865 27.941 1.00 98.00 261 THR A N 1
ATOM 1991 C CA . THR A 1 261 ? -4.885 8.714 28.402 1.00 98.00 261 THR A CA 1
ATOM 1992 C C . THR A 1 261 ? -3.554 8.275 27.805 1.00 98.00 261 THR A C 1
ATOM 1994 O O . THR A 1 261 ? -3.249 7.083 27.796 1.00 98.00 261 THR A O 1
ATOM 1997 N N . GLU A 1 262 ? -2.732 9.236 27.377 1.00 98.19 262 GLU A N 1
ATOM 1998 C CA . GLU A 1 262 ? -1.354 8.980 26.941 1.00 98.19 262 GLU A CA 1
ATOM 1999 C C . GLU A 1 262 ? -0.546 8.314 28.066 1.00 98.19 262 GLU A C 1
ATOM 2001 O O . GLU A 1 262 ? -0.530 8.788 29.204 1.00 98.19 262 GLU A O 1
ATOM 2006 N N . THR A 1 263 ? 0.123 7.212 27.735 1.00 97.69 263 THR A N 1
ATOM 2007 C CA . THR A 1 263 ? 1.099 6.536 28.601 1.00 97.69 263 THR A CA 1
ATOM 2008 C C . THR A 1 263 ? 2.507 7.032 28.292 1.00 97.69 263 THR A C 1
ATOM 2010 O O . THR A 1 263 ? 3.265 7.363 29.202 1.00 97.69 263 THR A O 1
ATOM 2013 N N . TRP A 1 264 ? 2.847 7.111 27.006 1.00 98.62 264 TRP A N 1
ATOM 2014 C CA . TRP A 1 264 ? 4.082 7.700 26.501 1.00 98.62 264 TRP A CA 1
ATOM 2015 C C . TRP A 1 264 ? 3.905 8.106 25.031 1.00 98.62 264 TRP A C 1
ATOM 2017 O O . TRP A 1 264 ? 2.956 7.682 24.366 1.00 98.62 264 TRP A O 1
ATOM 2027 N N . ARG A 1 265 ? 4.844 8.896 24.502 1.00 98.25 265 ARG A N 1
ATOM 2028 C CA . ARG A 1 265 ? 4.949 9.194 23.065 1.00 98.25 265 ARG A CA 1
ATOM 2029 C C . ARG A 1 265 ? 6.402 9.251 22.602 1.00 98.25 265 ARG A C 1
ATOM 2031 O O . ARG A 1 265 ? 7.291 9.579 23.389 1.00 98.25 265 ARG A O 1
ATOM 2038 N N . PHE A 1 266 ? 6.627 8.986 21.322 1.00 98.62 266 PHE A N 1
ATOM 2039 C CA . PHE A 1 266 ? 7.931 9.055 20.663 1.00 98.62 266 PHE A CA 1
ATOM 2040 C C . PHE A 1 266 ? 7.870 10.013 19.473 1.00 98.62 266 PHE A C 1
ATOM 2042 O O . PHE A 1 266 ? 6.871 10.027 18.761 1.00 98.62 266 PHE A O 1
ATOM 2049 N N . LYS A 1 267 ? 8.926 10.807 19.257 1.00 97.88 267 LYS A N 1
ATOM 2050 C CA . LYS A 1 267 ? 8.997 11.806 18.183 1.00 97.88 267 LYS A CA 1
ATOM 2051 C C . LYS A 1 267 ? 9.941 11.364 17.063 1.00 97.88 267 LYS A C 1
ATOM 2053 O O . LYS A 1 267 ? 11.104 11.066 17.330 1.00 97.88 267 LYS A O 1
ATOM 2058 N N . THR A 1 268 ? 9.448 11.398 15.833 1.00 97.69 268 THR A N 1
ATOM 2059 C CA . THR A 1 268 ? 10.187 11.212 14.577 1.00 97.69 268 THR A CA 1
ATOM 2060 C C . THR A 1 268 ? 10.503 12.558 13.914 1.00 97.69 268 THR A C 1
ATOM 2062 O O . THR A 1 268 ? 10.112 13.625 14.401 1.00 97.69 268 THR A O 1
ATOM 2065 N N . GLU A 1 269 ? 11.256 12.533 12.813 1.00 96.50 269 GLU A N 1
ATOM 2066 C CA . GLU A 1 269 ? 11.582 13.739 12.031 1.00 96.50 269 GLU A CA 1
ATOM 2067 C C . GLU A 1 269 ? 10.609 13.970 10.862 1.00 96.50 269 GLU A C 1
ATOM 2069 O O . GLU A 1 269 ? 10.680 14.996 10.186 1.00 96.50 269 GLU A O 1
ATOM 2074 N N . GLY A 1 270 ? 9.664 13.051 10.658 1.00 93.56 270 GLY A N 1
ATOM 2075 C CA . GLY A 1 270 ? 8.606 13.137 9.657 1.00 93.56 270 GLY A CA 1
ATOM 2076 C C . GLY A 1 270 ? 7.329 12.414 10.100 1.00 93.56 270 GLY A C 1
ATOM 2077 O O . GLY A 1 270 ? 7.345 11.733 11.128 1.00 93.56 270 GLY A O 1
ATOM 2078 N N . PRO A 1 271 ? 6.221 12.566 9.350 1.00 92.94 271 PRO A N 1
ATOM 2079 C CA . PRO A 1 271 ? 4.947 11.905 9.631 1.00 92.94 271 PRO A CA 1
ATOM 2080 C C . PRO A 1 271 ? 5.050 10.391 9.862 1.00 92.94 271 PRO A C 1
ATOM 2082 O O . PRO A 1 271 ? 5.784 9.690 9.161 1.00 92.94 271 PRO A O 1
ATOM 2085 N N . VAL A 1 272 ? 4.246 9.874 10.795 1.00 94.25 272 VAL A N 1
ATOM 2086 C CA . VAL A 1 272 ? 4.101 8.434 11.053 1.00 94.25 272 VAL A CA 1
ATOM 2087 C C . VAL A 1 272 ? 2.791 7.951 10.437 1.00 94.25 272 VAL A C 1
ATOM 20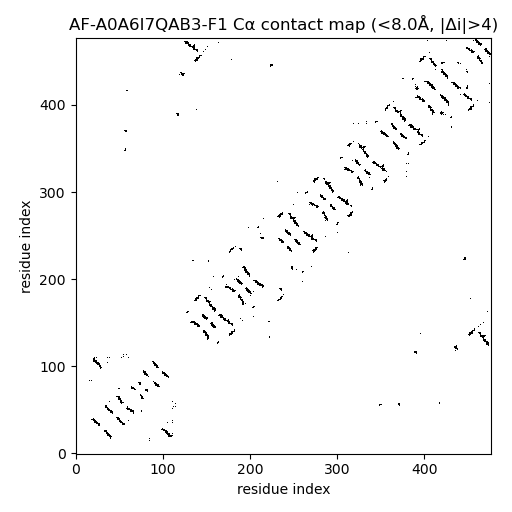89 O O . VAL A 1 272 ? 1.773 7.863 11.120 1.00 94.25 272 VAL A O 1
ATOM 2092 N N . HIS A 1 273 ? 2.791 7.679 9.131 1.00 91.44 273 HIS A N 1
ATOM 2093 C CA . HIS A 1 273 ? 1.597 7.211 8.407 1.00 91.44 273 HIS A CA 1
ATOM 2094 C C . HIS A 1 273 ? 1.453 5.685 8.356 1.00 91.44 273 HIS A C 1
ATOM 2096 O O . HIS A 1 273 ? 0.370 5.189 8.069 1.00 91.44 273 HIS A O 1
ATOM 2102 N N . SER A 1 274 ? 2.504 4.929 8.672 1.00 92.06 274 SER A N 1
ATOM 2103 C CA . SER A 1 274 ? 2.391 3.474 8.767 1.00 92.06 274 SER A CA 1
ATOM 2104 C C . SER A 1 274 ? 1.490 3.049 9.937 1.00 92.06 274 SER A C 1
ATOM 2106 O O . SER A 1 274 ? 1.382 3.743 10.953 1.00 92.06 274 SER A O 1
ATOM 2108 N N . ILE A 1 275 ? 0.844 1.888 9.815 1.00 94.44 275 ILE A N 1
ATOM 2109 C CA . ILE A 1 275 ? 0.169 1.232 10.938 1.00 94.44 275 ILE A CA 1
ATOM 2110 C C . ILE A 1 275 ? 1.240 0.493 11.753 1.00 94.44 275 ILE A C 1
ATOM 2112 O O . ILE A 1 275 ? 1.907 -0.378 11.194 1.00 94.44 275 ILE A O 1
ATOM 2116 N N . PRO A 1 276 ? 1.431 0.791 13.051 1.00 96.69 276 PRO A N 1
ATOM 2117 C CA . PRO A 1 276 ? 2.429 0.089 13.851 1.00 96.69 276 PRO A CA 1
ATOM 2118 C C . PRO A 1 276 ? 2.117 -1.409 13.973 1.00 96.69 276 PRO A C 1
ATOM 2120 O O . PRO A 1 276 ? 0.954 -1.804 14.008 1.00 96.69 276 PRO A O 1
ATOM 2123 N N . VAL A 1 277 ? 3.141 -2.245 14.124 1.00 97.25 277 VAL A N 1
ATOM 2124 C CA . VAL A 1 277 ? 2.994 -3.642 14.560 1.00 97.25 277 VAL A CA 1
ATOM 2125 C C . VAL A 1 277 ? 3.574 -3.795 15.959 1.00 97.25 277 VAL A C 1
ATOM 2127 O O . VAL A 1 277 ? 4.624 -3.231 16.262 1.00 97.25 277 VAL A O 1
ATOM 2130 N N . VAL A 1 278 ? 2.889 -4.541 16.825 1.00 97.88 278 VAL A N 1
ATOM 2131 C CA . VAL A 1 278 ? 3.368 -4.843 18.178 1.00 97.88 278 VAL A CA 1
ATOM 2132 C C . VAL A 1 278 ? 3.695 -6.326 18.256 1.00 97.88 278 VAL A C 1
ATOM 2134 O O . VAL A 1 278 ? 2.815 -7.161 18.055 1.00 97.88 278 VAL A O 1
ATOM 2137 N N . ALA A 1 279 ? 4.955 -6.654 18.517 1.00 97.00 279 ALA A N 1
ATOM 2138 C CA . ALA A 1 279 ? 5.438 -8.027 18.588 1.00 97.00 279 ALA A CA 1
ATOM 2139 C C . ALA A 1 279 ? 6.667 -8.118 19.495 1.00 97.00 279 ALA A C 1
ATOM 2141 O O . ALA A 1 279 ? 7.497 -7.212 19.516 1.00 97.00 279 ALA A O 1
ATOM 2142 N N . ASP A 1 280 ? 6.778 -9.208 20.256 1.00 96.00 280 ASP A N 1
ATOM 2143 C CA . ASP A 1 280 ? 7.931 -9.519 21.113 1.00 96.00 280 ASP A CA 1
ATOM 2144 C C . ASP A 1 280 ? 8.376 -8.362 22.027 1.00 96.00 280 ASP A C 1
ATOM 2146 O O . ASP A 1 280 ? 9.560 -8.089 22.218 1.00 96.00 280 ASP A O 1
ATOM 2150 N N . GLY A 1 281 ? 7.396 -7.661 22.608 1.00 96.75 281 GLY A N 1
ATOM 2151 C CA . GLY A 1 281 ? 7.629 -6.527 23.506 1.00 96.75 281 GLY A CA 1
ATOM 2152 C C . GLY A 1 281 ? 8.101 -5.250 22.803 1.00 96.75 281 GLY A C 1
ATOM 2153 O O . GLY A 1 281 ? 8.524 -4.307 23.475 1.00 96.75 281 GLY A O 1
ATOM 2154 N N . MET A 1 282 ? 8.026 -5.202 21.473 1.00 98.19 282 MET A N 1
ATOM 2155 C CA . MET A 1 282 ? 8.383 -4.049 20.656 1.00 98.19 282 MET A CA 1
ATOM 2156 C C . MET A 1 282 ? 7.174 -3.503 19.910 1.00 98.19 282 MET A C 1
ATOM 2158 O O . MET A 1 282 ? 6.291 -4.255 19.511 1.00 98.19 282 MET A O 1
ATOM 2162 N N . VAL A 1 283 ? 7.175 -2.196 19.675 1.00 98.50 283 VAL A N 1
ATOM 2163 C CA . VAL A 1 283 ? 6.314 -1.542 18.689 1.00 98.50 283 VAL A CA 1
ATOM 2164 C C . VAL A 1 283 ? 7.180 -1.047 17.542 1.00 98.50 283 VAL A C 1
ATOM 2166 O O . VAL A 1 283 ? 8.163 -0.336 17.756 1.00 98.50 283 VAL A O 1
ATOM 2169 N N . ILE A 1 284 ? 6.839 -1.479 16.334 1.00 98.69 284 ILE A N 1
ATOM 2170 C CA . ILE A 1 284 ? 7.632 -1.283 15.124 1.00 98.69 284 ILE A CA 1
ATOM 2171 C C . ILE A 1 284 ? 6.792 -0.533 14.097 1.00 98.69 284 ILE A C 1
ATOM 2173 O O . ILE A 1 284 ? 5.621 -0.857 13.903 1.00 98.69 284 ILE A O 1
ATOM 2177 N N . PHE A 1 285 ? 7.372 0.472 13.446 1.00 98.44 285 PHE A N 1
ATOM 2178 C CA . PHE A 1 285 ? 6.666 1.332 12.494 1.00 98.44 285 PHE A CA 1
ATOM 2179 C C . PHE A 1 285 ? 7.635 2.020 11.526 1.00 98.44 285 PHE A C 1
ATOM 2181 O O . PHE A 1 285 ? 8.811 2.213 11.832 1.00 98.44 285 PHE A O 1
ATOM 2188 N N . GLY A 1 286 ? 7.128 2.390 10.352 1.00 97.38 286 GLY A N 1
ATOM 2189 C CA . GLY A 1 286 ? 7.813 3.221 9.363 1.00 97.38 286 GLY A CA 1
ATOM 2190 C C . GLY A 1 286 ? 7.422 4.697 9.463 1.00 97.38 286 GLY A C 1
ATOM 2191 O O . GLY A 1 286 ? 6.301 5.033 9.862 1.00 97.38 286 GLY A O 1
ATOM 2192 N N . SER A 1 287 ? 8.345 5.573 9.081 1.00 96.06 287 SER A N 1
ATOM 2193 C CA . SER A 1 287 ? 8.176 7.025 9.080 1.00 96.06 287 SER A CA 1
ATOM 2194 C C . SER A 1 287 ? 8.593 7.632 7.742 1.00 96.06 287 SER A C 1
ATOM 2196 O O . SER A 1 287 ? 9.404 7.095 6.980 1.00 96.06 287 SER A O 1
ATOM 2198 N N . TYR A 1 288 ? 8.049 8.806 7.460 1.00 94.69 288 TYR A N 1
ATOM 2199 C CA . TYR A 1 288 ? 8.403 9.601 6.290 1.00 94.69 288 TYR A CA 1
ATOM 2200 C C . TYR A 1 288 ? 9.786 10.240 6.379 1.00 94.69 288 TYR A C 1
ATOM 2202 O O . TYR A 1 288 ? 10.289 10.730 5.376 1.00 94.69 288 TYR A O 1
ATOM 2210 N N . ASP A 1 289 ? 10.440 10.185 7.537 1.00 96.19 289 ASP A N 1
ATOM 2211 C CA . ASP A 1 289 ? 11.864 10.520 7.673 1.00 96.19 289 ASP A CA 1
ATOM 2212 C C . ASP A 1 289 ? 12.810 9.416 7.171 1.00 96.19 289 ASP A C 1
ATOM 2214 O O . ASP A 1 289 ? 14.006 9.452 7.454 1.00 96.19 289 ASP A O 1
ATOM 2218 N N . HIS A 1 290 ? 12.268 8.442 6.436 1.00 97.25 290 HIS A N 1
ATOM 2219 C CA . HIS A 1 290 ? 12.964 7.331 5.789 1.00 97.25 290 HIS A CA 1
ATOM 2220 C C . HIS A 1 290 ? 13.340 6.169 6.711 1.00 97.25 290 HIS A C 1
ATOM 2222 O O . HIS A 1 290 ? 13.917 5.182 6.239 1.00 97.25 290 HIS A O 1
ATOM 2228 N N . HIS A 1 291 ? 12.996 6.248 7.999 1.00 98.50 291 HIS A N 1
ATOM 2229 C CA . HIS A 1 291 ? 13.401 5.250 8.976 1.00 98.50 291 HIS A CA 1
ATOM 2230 C C . HIS A 1 291 ? 12.273 4.298 9.385 1.00 98.50 291 HIS A C 1
ATOM 2232 O O . HIS A 1 291 ? 11.119 4.684 9.584 1.00 98.50 291 HIS A O 1
ATOM 2238 N N . VAL A 1 292 ? 12.654 3.038 9.594 1.00 98.69 292 VAL A N 1
ATOM 2239 C CA . VAL A 1 292 ? 11.908 2.066 10.397 1.00 98.69 292 VAL A CA 1
ATOM 2240 C C . VAL A 1 292 ? 12.401 2.175 11.832 1.00 98.69 292 VAL A C 1
ATOM 2242 O O . VAL A 1 292 ? 13.609 2.145 12.074 1.00 98.69 292 VAL A O 1
ATOM 2245 N N . TYR A 1 293 ? 11.484 2.263 12.784 1.00 98.75 293 TYR A N 1
ATOM 2246 C CA . TYR A 1 293 ? 11.772 2.326 14.211 1.00 98.75 293 TYR A CA 1
ATOM 2247 C C . TYR A 1 293 ? 11.259 1.073 14.902 1.00 98.75 293 TYR A C 1
ATOM 2249 O O . TYR A 1 293 ? 10.165 0.611 14.593 1.00 98.75 293 TYR A O 1
ATOM 2257 N N . ALA A 1 294 ? 12.009 0.579 15.884 1.00 98.69 294 ALA A N 1
ATOM 2258 C CA . ALA A 1 294 ? 11.501 -0.341 16.890 1.00 98.69 294 ALA A CA 1
ATOM 2259 C C . ALA A 1 294 ? 11.733 0.241 18.275 1.00 98.69 294 ALA A C 1
ATOM 2261 O O . ALA A 1 294 ? 12.867 0.547 18.657 1.00 98.69 294 ALA A O 1
ATOM 2262 N N . LEU A 1 295 ? 10.654 0.375 19.032 1.00 98.81 295 LEU A N 1
ATOM 2263 C CA . LEU A 1 295 ? 10.676 0.878 20.396 1.00 98.81 295 LEU A CA 1
ATOM 2264 C C . LEU A 1 295 ? 10.271 -0.230 21.356 1.00 98.81 295 LEU A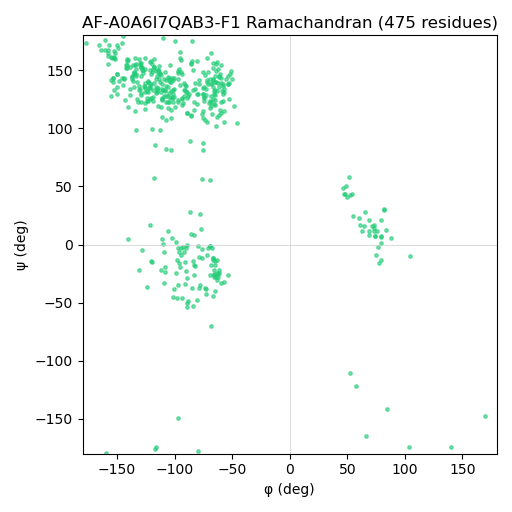 C 1
ATOM 2266 O O . LEU A 1 295 ? 9.495 -1.116 21.001 1.00 98.81 295 LEU A O 1
ATOM 2270 N N . ASN A 1 296 ? 10.732 -0.152 22.595 1.00 98.44 296 ASN A N 1
ATOM 2271 C CA . ASN A 1 296 ? 10.163 -0.921 23.686 1.00 98.44 296 ASN A CA 1
ATOM 2272 C C . ASN A 1 296 ? 8.677 -0.554 23.856 1.00 98.44 296 ASN A C 1
ATOM 2274 O O . ASN A 1 296 ? 8.342 0.607 24.087 1.00 98.44 296 ASN A O 1
ATOM 2278 N N . ALA A 1 297 ? 7.781 -1.537 23.765 1.00 98.00 297 ALA A N 1
ATOM 2279 C CA . ALA A 1 297 ? 6.335 -1.309 23.788 1.00 98.00 297 ALA A CA 1
ATOM 2280 C C . ALA A 1 297 ? 5.830 -0.733 25.127 1.00 98.00 297 ALA A C 1
ATOM 2282 O O . ALA A 1 297 ? 4.831 -0.011 25.154 1.00 98.00 297 ALA A O 1
ATOM 2283 N N . ALA A 1 298 ? 6.520 -1.024 26.234 1.00 97.12 298 ALA A N 1
ATOM 2284 C CA . ALA A 1 298 ? 6.136 -0.572 27.567 1.00 97.12 298 ALA A CA 1
ATOM 2285 C C . ALA A 1 298 ? 6.654 0.837 27.890 1.00 97.12 298 ALA A C 1
ATOM 2287 O O . ALA A 1 298 ? 5.950 1.600 28.549 1.00 97.12 298 ALA A O 1
ATOM 2288 N N . THR A 1 299 ? 7.867 1.185 27.447 1.00 98.00 299 THR A N 1
ATOM 2289 C CA . THR A 1 299 ? 8.536 2.443 27.835 1.00 98.00 299 THR A CA 1
ATOM 2290 C C . THR A 1 299 ? 8.613 3.487 26.722 1.00 98.00 299 THR A C 1
ATOM 2292 O O . THR A 1 299 ? 8.840 4.658 27.018 1.00 98.00 299 THR A O 1
ATOM 2295 N N . GLY A 1 300 ? 8.454 3.088 25.457 1.00 98.25 300 GLY A N 1
ATOM 2296 C CA . GLY A 1 300 ? 8.674 3.951 24.293 1.00 98.25 300 GLY A CA 1
ATOM 2297 C C . GLY A 1 300 ? 10.152 4.220 23.985 1.00 98.25 300 GLY A C 1
ATOM 2298 O O . GLY A 1 300 ? 10.461 5.039 23.120 1.00 98.25 300 GLY A O 1
ATOM 2299 N N . GLU A 1 301 ? 11.081 3.557 24.680 1.00 98.56 301 GLU A N 1
ATOM 2300 C CA . GLU A 1 301 ? 12.520 3.715 24.449 1.00 98.56 301 GLU A CA 1
ATOM 2301 C C . GLU A 1 301 ? 12.940 3.090 23.116 1.00 98.56 301 GLU A C 1
ATOM 2303 O O . GLU A 1 301 ? 12.510 1.994 22.765 1.00 98.56 301 GLU A O 1
ATOM 2308 N N . LEU A 1 302 ? 13.810 3.778 22.375 1.00 98.75 302 LEU A N 1
ATOM 2309 C CA . LEU A 1 302 ? 14.321 3.300 21.093 1.00 98.75 302 LEU A CA 1
ATOM 2310 C C . LEU A 1 302 ? 15.225 2.075 21.277 1.00 98.75 302 LEU A C 1
ATOM 2312 O O . LEU A 1 302 ? 16.290 2.185 21.884 1.00 98.75 302 LEU A O 1
ATOM 2316 N N . ASN A 1 303 ? 14.846 0.947 20.674 1.00 98.56 303 ASN A N 1
ATOM 2317 C CA . ASN A 1 303 ? 15.698 -0.238 20.588 1.00 98.56 303 ASN A CA 1
ATOM 2318 C C . ASN A 1 303 ? 16.650 -0.126 19.393 1.00 98.56 303 ASN A C 1
ATOM 2320 O O . ASN A 1 303 ? 17.865 -0.257 19.543 1.00 98.56 303 ASN A O 1
ATOM 2324 N N . TRP A 1 304 ? 16.104 0.132 18.203 1.00 98.81 304 TRP A N 1
ATOM 2325 C CA . TRP A 1 304 ? 16.875 0.322 16.975 1.00 98.81 304 TRP A CA 1
ATOM 2326 C C . TRP A 1 304 ? 16.111 1.170 15.955 1.00 98.81 304 TRP A C 1
ATOM 2328 O O . TRP A 1 304 ? 14.890 1.321 16.031 1.00 98.81 304 TRP A O 1
ATOM 2338 N N . LYS A 1 305 ? 16.851 1.713 14.982 1.00 98.50 305 LYS A N 1
ATOM 2339 C CA . LYS A 1 305 ? 16.298 2.341 13.779 1.00 98.50 305 LYS A CA 1
ATOM 2340 C C . LYS A 1 305 ? 17.063 1.893 12.533 1.00 98.50 305 LYS A C 1
ATOM 2342 O O . LYS A 1 305 ? 18.271 1.667 12.619 1.00 98.50 305 LYS A O 1
ATOM 2347 N N . PHE A 1 306 ? 16.378 1.800 11.401 1.00 98.75 306 PHE A N 1
ATOM 2348 C CA . PHE A 1 306 ? 16.927 1.374 10.112 1.00 98.75 306 PHE A CA 1
ATOM 2349 C C . PHE A 1 306 ? 16.568 2.393 9.027 1.00 98.75 306 PHE A C 1
ATOM 2351 O O . PHE A 1 306 ? 15.407 2.769 8.932 1.00 98.75 306 PHE A O 1
ATOM 2358 N N . ASP A 1 307 ? 17.543 2.846 8.238 1.00 98.12 307 ASP A N 1
ATOM 2359 C CA . ASP A 1 307 ? 17.349 3.832 7.165 1.00 98.12 307 ASP A CA 1
ATOM 2360 C C . ASP A 1 307 ? 17.100 3.123 5.826 1.00 98.12 307 ASP A C 1
ATOM 2362 O O . ASP A 1 307 ? 17.946 2.361 5.359 1.00 98.12 307 ASP A O 1
ATOM 2366 N N . THR A 1 308 ? 15.946 3.380 5.208 1.00 96.69 308 THR A N 1
ATOM 2367 C CA . THR A 1 308 ? 15.579 2.837 3.885 1.00 96.69 308 THR A CA 1
ATOM 2368 C C . THR A 1 308 ? 15.962 3.770 2.730 1.00 96.69 308 THR A C 1
ATOM 2370 O O . THR A 1 308 ? 15.743 3.454 1.561 1.00 96.69 308 THR A O 1
ATOM 2373 N N . GLY A 1 309 ? 16.515 4.945 3.037 1.00 94.31 309 GLY A N 1
ATOM 2374 C CA . GLY A 1 309 ? 16.967 5.957 2.086 1.00 94.31 309 GLY A CA 1
ATOM 2375 C C . GLY A 1 309 ? 15.862 6.829 1.485 1.00 94.31 309 GLY A C 1
ATOM 2376 O O . GLY A 1 309 ? 16.186 7.847 0.873 1.00 94.31 309 GLY A O 1
ATOM 2377 N N . GLN A 1 310 ? 14.585 6.462 1.638 1.00 95.00 310 GLN A N 1
ATOM 2378 C CA . GLN A 1 310 ? 13.404 7.189 1.147 1.00 95.00 310 GLN A CA 1
ATOM 2379 C C . GLN A 1 310 ? 12.189 6.969 2.062 1.00 95.00 310 GLN A C 1
ATOM 2381 O O . GLN A 1 310 ? 12.206 6.105 2.929 1.00 95.00 310 GLN A O 1
ATOM 2386 N N . MET A 1 311 ? 11.120 7.745 1.862 1.00 94.19 311 MET A N 1
ATOM 2387 C CA . MET A 1 311 ? 9.904 7.715 2.688 1.00 94.19 311 MET A CA 1
ATOM 2388 C C . MET A 1 311 ? 9.270 6.321 2.791 1.00 94.19 311 MET A C 1
ATOM 2390 O O . MET A 1 311 ? 9.186 5.585 1.802 1.00 94.19 311 MET A O 1
ATOM 2394 N N . ILE A 1 312 ? 8.750 6.009 3.980 1.00 94.81 312 ILE A N 1
ATOM 2395 C CA . ILE A 1 312 ? 8.058 4.753 4.270 1.00 94.81 312 ILE A CA 1
ATOM 2396 C C . ILE A 1 312 ? 6.574 5.027 4.494 1.00 94.81 312 ILE A C 1
ATOM 2398 O O . ILE A 1 312 ? 6.179 5.603 5.506 1.00 94.81 312 ILE A O 1
ATOM 2402 N N . VAL A 1 313 ? 5.762 4.588 3.534 1.00 90.38 313 VAL A N 1
ATOM 2403 C CA . VAL A 1 313 ? 4.294 4.668 3.592 1.00 90.38 313 VAL A CA 1
ATOM 2404 C C . VAL A 1 313 ? 3.682 3.353 4.071 1.00 90.38 313 VAL A C 1
ATOM 2406 O O . VAL A 1 313 ? 2.688 3.354 4.794 1.00 90.38 313 VAL A O 1
ATOM 2409 N N . SER A 1 314 ? 4.294 2.230 3.689 1.00 92.81 314 SER A N 1
ATOM 2410 C CA . SER A 1 314 ? 3.794 0.899 4.017 1.00 92.81 314 SER A CA 1
ATOM 2411 C C . SER A 1 314 ? 3.862 0.601 5.520 1.00 92.81 314 SER A C 1
ATOM 2413 O O . SER A 1 314 ? 4.668 1.165 6.266 1.00 92.81 314 SER A O 1
ATOM 2415 N N . SER A 1 315 ? 3.011 -0.318 5.969 1.00 95.19 315 SER A N 1
ATOM 2416 C CA . SER A 1 315 ? 3.015 -0.821 7.343 1.00 95.19 315 SER A CA 1
ATOM 2417 C C . SER A 1 315 ? 3.900 -2.063 7.469 1.00 95.19 315 SER A C 1
ATOM 2419 O O . SER A 1 315 ? 3.853 -2.924 6.585 1.00 95.19 315 SER A O 1
ATOM 24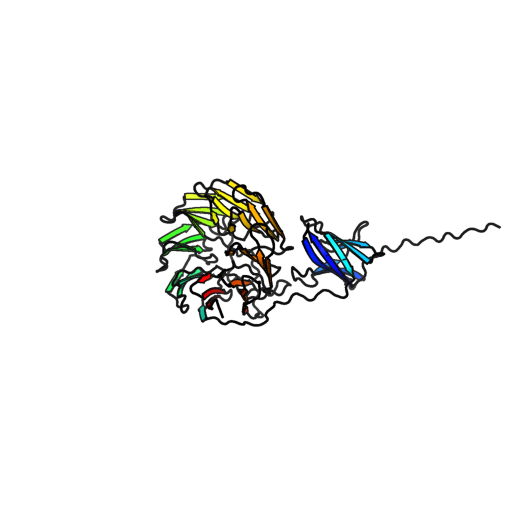21 N N . PRO A 1 316 ? 4.685 -2.190 8.555 1.00 97.31 316 PRO A N 1
ATOM 2422 C CA . PRO A 1 316 ? 5.512 -3.364 8.799 1.00 97.31 316 PRO A CA 1
ATOM 2423 C C . PRO A 1 316 ? 4.680 -4.631 9.004 1.00 97.31 316 PRO A C 1
ATOM 2425 O O . PRO A 1 316 ? 3.692 -4.645 9.738 1.00 97.31 316 PRO A O 1
ATOM 2428 N N . VAL A 1 317 ? 5.164 -5.731 8.437 1.00 97.75 317 VAL A N 1
ATOM 2429 C CA . VAL A 1 317 ? 4.703 -7.089 8.727 1.00 97.75 317 VAL A CA 1
ATOM 2430 C C . VAL A 1 317 ? 5.709 -7.758 9.650 1.00 97.75 317 VAL A C 1
ATOM 2432 O O . VAL A 1 317 ? 6.894 -7.810 9.332 1.00 97.75 317 VAL A O 1
ATOM 2435 N N . TYR A 1 318 ? 5.240 -8.301 10.771 1.00 97.88 318 TYR A N 1
ATOM 2436 C CA . TYR A 1 318 ? 6.061 -9.128 11.651 1.00 97.88 318 TYR A CA 1
ATOM 2437 C C . TYR A 1 318 ? 5.830 -10.613 11.360 1.00 97.88 318 TYR A C 1
ATOM 2439 O O . TYR A 1 318 ? 4.698 -11.087 11.462 1.00 97.88 318 TYR A O 1
ATOM 2447 N N . ILE A 1 319 ? 6.884 -11.354 11.019 1.00 97.06 319 ILE A N 1
ATOM 2448 C CA . ILE A 1 319 ? 6.819 -12.805 10.800 1.00 97.06 319 ILE A CA 1
ATOM 2449 C C . ILE A 1 319 ? 8.160 -13.453 11.145 1.00 97.06 319 ILE A C 1
ATOM 2451 O O . ILE A 1 319 ? 9.203 -12.988 10.702 1.00 97.06 319 ILE A O 1
ATOM 2455 N N . ASP A 1 320 ? 8.134 -14.504 11.967 1.00 95.38 320 ASP A N 1
ATOM 2456 C CA . ASP A 1 320 ? 9.299 -15.339 12.303 1.00 95.38 320 ASP A CA 1
ATOM 2457 C C . ASP A 1 320 ? 10.572 -14.557 12.693 1.00 95.38 320 ASP A C 1
ATOM 2459 O O . ASP A 1 320 ? 11.686 -14.869 12.271 1.00 95.38 320 ASP A O 1
ATOM 2463 N N . GLY A 1 321 ? 10.420 -13.509 13.512 1.00 96.75 321 GLY A N 1
ATOM 2464 C CA . GLY A 1 321 ? 11.546 -12.683 13.966 1.00 96.75 321 GLY A CA 1
ATOM 2465 C C . GLY A 1 321 ? 12.036 -11.647 12.950 1.00 96.75 321 GLY A C 1
ATOM 2466 O O . GLY A 1 321 ? 13.056 -10.998 13.193 1.00 96.75 321 GLY A O 1
ATOM 2467 N N . LYS A 1 322 ? 11.326 -11.469 11.833 1.00 98.00 322 LYS A N 1
ATOM 2468 C CA . LYS A 1 322 ? 11.606 -10.481 10.787 1.00 98.00 322 LYS A CA 1
ATOM 2469 C C . LYS A 1 322 ? 10.522 -9.410 10.735 1.00 98.00 322 LYS A C 1
ATOM 2471 O O . LYS A 1 322 ? 9.341 -9.673 10.958 1.00 98.00 322 LYS A O 1
ATOM 2476 N N . VAL A 1 323 ? 10.947 -8.206 10.381 1.00 98.50 323 VAL A N 1
ATOM 2477 C CA . VAL A 1 323 ? 10.099 -7.084 9.984 1.00 98.50 323 VAL A CA 1
ATOM 2478 C C . VAL A 1 323 ? 10.226 -6.930 8.481 1.00 98.50 323 VAL A C 1
ATOM 2480 O O . VAL A 1 323 ? 11.319 -6.642 7.998 1.00 98.50 323 VAL A O 1
ATOM 2483 N N . ILE A 1 324 ? 9.128 -7.101 7.754 1.00 98.56 324 ILE A N 1
ATOM 2484 C CA . ILE A 1 324 ? 9.085 -6.888 6.309 1.00 98.56 324 ILE A CA 1
ATOM 2485 C C . ILE A 1 324 ? 8.348 -5.588 6.011 1.00 98.56 324 ILE A C 1
ATOM 2487 O O . ILE A 1 324 ? 7.237 -5.387 6.502 1.00 98.56 324 ILE A O 1
ATOM 2491 N N . ILE A 1 325 ? 8.961 -4.698 5.229 1.00 98.12 325 ILE A N 1
ATOM 2492 C CA . ILE A 1 325 ? 8.408 -3.366 4.958 1.00 98.12 325 ILE A CA 1
ATOM 2493 C C . ILE A 1 325 ? 8.883 -2.801 3.614 1.00 98.12 325 ILE A C 1
ATOM 2495 O O . ILE A 1 325 ? 10.041 -2.969 3.225 1.00 98.12 325 ILE A O 1
ATOM 2499 N N . GLY A 1 326 ? 7.971 -2.148 2.896 1.00 97.00 326 GLY A N 1
ATOM 2500 C CA . GLY A 1 326 ? 8.220 -1.495 1.611 1.00 97.00 326 GLY A CA 1
ATOM 2501 C C . GLY A 1 326 ? 8.548 -0.006 1.747 1.00 97.00 326 GLY A C 1
ATOM 2502 O O . GLY A 1 326 ? 8.039 0.675 2.641 1.00 97.00 326 GLY A O 1
ATOM 2503 N N . SER A 1 327 ? 9.382 0.515 0.849 1.00 95.12 327 SER A N 1
ATOM 2504 C CA . SER A 1 327 ? 9.784 1.926 0.818 1.00 95.12 327 SER A CA 1
ATOM 2505 C C . SER A 1 327 ? 9.650 2.531 -0.582 1.00 95.12 327 SER A C 1
ATOM 2507 O O . SER A 1 327 ? 9.678 1.838 -1.608 1.00 95.12 327 SER A O 1
ATOM 2509 N N . ARG A 1 328 ? 9.578 3.865 -0.646 1.00 93.81 328 ARG A N 1
ATOM 2510 C CA . ARG A 1 328 ? 9.707 4.628 -1.898 1.00 93.81 328 ARG A CA 1
ATOM 2511 C C . ARG A 1 328 ? 11.121 4.595 -2.490 1.00 93.81 328 ARG A C 1
ATOM 2513 O O . ARG A 1 328 ? 11.334 5.101 -3.586 1.00 93.81 328 ARG A O 1
ATOM 2520 N N . SER A 1 329 ? 12.079 3.937 -1.834 1.00 93.69 329 SER A N 1
ATOM 2521 C CA . SER A 1 329 ? 13.367 3.569 -2.445 1.00 93.69 329 SER A CA 1
ATOM 2522 C C . SER A 1 329 ? 13.224 2.490 -3.526 1.00 93.69 329 SER A C 1
ATOM 2524 O O . SER A 1 329 ? 14.218 2.132 -4.166 1.00 93.69 329 SER A O 1
ATOM 2526 N N . ALA A 1 330 ? 11.989 2.016 -3.745 1.00 94.31 330 ALA A N 1
ATOM 2527 C CA . ALA A 1 330 ? 11.609 0.902 -4.603 1.00 94.31 330 ALA A CA 1
ATOM 2528 C C . ALA A 1 330 ? 12.147 -0.444 -4.107 1.00 94.31 330 ALA A C 1
ATOM 2530 O O . ALA A 1 330 ? 12.369 -1.358 -4.895 1.00 94.31 330 ALA A O 1
ATOM 2531 N N . ASP A 1 331 ? 12.355 -0.566 -2.797 1.00 95.25 331 ASP A N 1
ATOM 2532 C CA . ASP A 1 331 ? 12.751 -1.811 -2.155 1.00 95.25 331 ASP A CA 1
ATOM 2533 C C . ASP A 1 331 ? 11.659 -2.337 -1.225 1.00 95.25 331 ASP A C 1
ATOM 2535 O O . ASP A 1 331 ? 10.976 -1.580 -0.527 1.00 95.25 331 ASP A O 1
ATOM 2539 N N . LEU A 1 332 ? 11.594 -3.662 -1.160 1.00 97.75 332 LEU A N 1
ATOM 2540 C CA . LEU A 1 332 ? 11.031 -4.418 -0.053 1.00 97.75 332 LEU A CA 1
ATOM 2541 C C . LEU A 1 332 ? 12.187 -4.935 0.807 1.00 97.75 332 LEU A C 1
ATOM 2543 O O . LEU A 1 332 ? 13.059 -5.643 0.302 1.00 97.75 332 LEU A O 1
ATOM 2547 N N . TYR A 1 333 ? 12.199 -4.590 2.090 1.00 98.25 333 TYR A N 1
ATOM 2548 C CA . TYR A 1 333 ? 13.233 -5.013 3.036 1.00 98.25 333 TYR A CA 1
ATOM 2549 C C . TYR A 1 333 ? 12.696 -6.086 3.972 1.00 98.25 333 TYR A C 1
ATOM 2551 O O . TYR A 1 333 ? 11.563 -5.964 4.436 1.00 98.25 333 TYR A O 1
ATOM 2559 N N . ALA A 1 334 ? 13.535 -7.054 4.338 1.00 98.44 334 ALA A N 1
ATOM 2560 C CA . ALA A 1 334 ? 13.403 -7.776 5.597 1.00 98.44 334 ALA A CA 1
ATOM 2561 C C . ALA A 1 334 ? 14.509 -7.374 6.559 1.00 98.44 334 ALA A C 1
ATOM 2563 O O . ALA A 1 334 ? 15.694 -7.362 6.221 1.00 98.44 334 ALA A O 1
ATOM 2564 N N . ILE A 1 335 ? 14.105 -7.078 7.783 1.00 98.75 335 ILE A N 1
ATOM 2565 C CA . ILE A 1 335 ? 14.964 -6.590 8.849 1.00 98.75 335 ILE A CA 1
ATOM 2566 C C . ILE A 1 335 ? 14.821 -7.545 10.027 1.00 98.75 335 ILE A C 1
ATOM 2568 O O . ILE A 1 335 ? 13.711 -7.861 10.452 1.00 98.75 335 ILE A O 1
ATOM 2572 N N . ASN A 1 336 ? 15.938 -7.980 10.594 1.00 98.50 336 ASN A N 1
ATOM 2573 C CA . ASN A 1 336 ? 15.945 -8.762 11.817 1.00 98.50 336 ASN A CA 1
ATOM 2574 C C . ASN A 1 336 ? 15.307 -7.949 12.951 1.00 98.50 336 ASN A C 1
ATOM 2576 O O . ASN A 1 336 ? 15.866 -6.936 13.382 1.00 98.50 336 ASN A O 1
ATOM 2580 N N . ALA A 1 337 ? 14.176 -8.405 13.482 1.00 97.81 337 ALA A N 1
ATOM 2581 C CA . ALA A 1 337 ? 13.383 -7.609 14.408 1.00 97.81 337 ALA A CA 1
ATOM 2582 C C . ALA A 1 337 ? 14.089 -7.328 15.738 1.00 97.81 337 ALA A C 1
ATOM 2584 O O . ALA A 1 337 ? 13.812 -6.322 16.382 1.00 97.81 337 ALA A O 1
ATOM 2585 N N . SER A 1 338 ? 15.017 -8.190 16.157 1.00 97.25 338 SER A N 1
ATOM 2586 C CA . SER A 1 338 ? 15.740 -8.015 17.421 1.00 97.25 338 SER A CA 1
ATOM 2587 C C . SER A 1 338 ? 16.934 -7.061 17.315 1.00 97.25 338 SER A C 1
ATOM 2589 O O . SER A 1 338 ? 17.325 -6.453 18.309 1.00 97.25 338 SER A O 1
ATOM 2591 N N . THR A 1 339 ? 17.524 -6.919 16.122 1.00 97.94 339 THR A N 1
ATOM 2592 C CA . THR A 1 339 ? 18.785 -6.177 15.934 1.00 97.94 339 THR A CA 1
ATOM 2593 C C . THR A 1 339 ? 18.686 -4.977 14.999 1.00 97.94 339 THR A C 1
ATOM 2595 O O . THR A 1 339 ? 19.609 -4.163 14.988 1.00 97.94 339 THR A O 1
ATOM 2598 N N . GLY A 1 340 ? 17.621 -4.865 14.202 1.00 98.19 340 GLY A N 1
ATOM 2599 C CA . GLY A 1 340 ? 17.464 -3.810 13.200 1.00 98.19 340 GLY A CA 1
ATOM 2600 C C . GLY A 1 340 ? 18.391 -3.950 11.990 1.00 98.19 340 GLY A C 1
ATOM 2601 O O . GLY A 1 340 ? 18.595 -2.980 11.265 1.00 98.19 340 GLY A O 1
ATOM 2602 N N . LYS A 1 341 ? 19.001 -5.123 11.778 1.00 98.50 341 LYS A N 1
ATOM 2603 C CA . LYS A 1 341 ? 19.885 -5.383 10.631 1.00 98.50 341 LYS A CA 1
ATOM 2604 C C . LYS A 1 341 ? 19.096 -5.920 9.444 1.00 98.50 341 LYS A C 1
ATOM 2606 O O . LYS A 1 341 ? 18.277 -6.813 9.631 1.00 98.50 341 LYS A O 1
ATOM 2611 N N . GLU A 1 342 ? 19.387 -5.422 8.246 1.00 98.25 342 GLU A N 1
ATOM 2612 C CA . GLU A 1 342 ? 18.873 -5.996 6.997 1.00 98.25 342 GLU A CA 1
ATOM 2613 C C . GLU A 1 342 ? 19.278 -7.475 6.887 1.00 98.25 342 GLU A C 1
ATOM 2615 O O . GLU A 1 342 ? 20.442 -7.824 7.107 1.00 98.25 342 GLU A O 1
ATOM 2620 N N . GLU A 1 343 ? 18.311 -8.334 6.570 1.00 98.19 343 GLU A N 1
ATOM 2621 C CA . GLU A 1 343 ? 18.530 -9.749 6.259 1.00 98.19 343 GLU A CA 1
ATOM 2622 C C . GLU A 1 343 ? 18.491 -9.992 4.751 1.00 98.19 343 GLU A C 1
ATOM 2624 O O . GLU A 1 343 ? 19.368 -10.666 4.212 1.00 98.19 343 GLU A O 1
ATOM 2629 N N . TRP A 1 344 ? 17.500 -9.416 4.069 1.00 97.44 344 TRP A N 1
ATOM 2630 C CA . TRP A 1 344 ? 17.402 -9.434 2.616 1.00 97.44 344 TRP A CA 1
ATOM 2631 C C . TRP A 1 344 ? 16.662 -8.201 2.098 1.00 97.44 344 TRP A C 1
ATOM 2633 O O . TRP A 1 344 ? 15.971 -7.497 2.840 1.00 97.44 344 TRP A O 1
ATOM 2643 N N . ARG A 1 345 ? 16.794 -7.968 0.791 1.00 95.81 345 ARG A N 1
ATOM 2644 C CA . ARG A 1 345 ? 16.139 -6.879 0.070 1.00 95.81 345 ARG A CA 1
ATOM 2645 C C . ARG A 1 345 ? 15.739 -7.325 -1.332 1.00 95.81 345 ARG A C 1
ATOM 2647 O O . ARG A 1 345 ? 16.489 -8.052 -1.980 1.00 95.81 345 ARG A O 1
ATOM 2654 N N . TYR A 1 346 ? 14.590 -6.856 -1.808 1.00 94.88 346 TYR A N 1
ATOM 2655 C CA . TYR A 1 346 ? 14.113 -7.073 -3.173 1.00 94.88 346 TYR A CA 1
ATOM 2656 C C . TYR A 1 346 ? 13.830 -5.732 -3.860 1.00 94.88 346 TYR A C 1
ATOM 2658 O O . TYR A 1 346 ? 13.066 -4.920 -3.339 1.00 94.88 346 TYR A O 1
ATOM 2666 N N . PHE A 1 347 ? 14.427 -5.508 -5.034 1.00 94.06 347 PHE A N 1
ATOM 2667 C CA . PHE A 1 347 ? 14.289 -4.268 -5.797 1.00 94.06 347 PHE A CA 1
ATOM 2668 C C . PHE A 1 347 ? 13.139 -4.358 -6.813 1.00 94.06 347 PHE A C 1
ATOM 2670 O O . PHE A 1 347 ? 13.143 -5.192 -7.715 1.00 94.06 347 PHE A O 1
ATOM 2677 N N . HIS A 1 348 ? 12.171 -3.450 -6.712 1.00 93.81 348 HIS A N 1
ATOM 2678 C CA . HIS A 1 348 ? 11.012 -3.317 -7.604 1.00 93.81 348 HIS A CA 1
ATOM 2679 C C . HIS A 1 348 ? 11.303 -2.449 -8.841 1.00 93.81 348 HIS A C 1
ATOM 2681 O O . HIS A 1 348 ? 10.414 -1.798 -9.384 1.00 93.81 348 HIS A O 1
ATOM 2687 N N . TRP A 1 349 ? 12.562 -2.402 -9.283 1.00 91.88 349 TRP A N 1
ATOM 2688 C CA . TRP A 1 349 ? 12.977 -1.727 -10.519 1.00 91.88 349 TRP A CA 1
ATOM 2689 C C . TRP A 1 349 ? 12.581 -0.247 -10.633 1.00 91.88 349 TRP A C 1
ATOM 2691 O O . TRP A 1 349 ? 12.508 0.297 -11.727 1.00 91.88 349 TRP A O 1
ATOM 2701 N N . GLY A 1 350 ? 12.380 0.435 -9.502 1.00 89.69 350 GLY A N 1
ATOM 2702 C CA . GLY A 1 350 ? 11.969 1.843 -9.446 1.00 89.69 350 GLY A CA 1
ATOM 2703 C C . GLY A 1 350 ? 10.499 2.062 -9.084 1.00 89.69 350 GLY A C 1
ATOM 2704 O O . GLY A 1 350 ? 10.138 3.188 -8.762 1.00 89.69 350 GLY A O 1
ATOM 2705 N N . SER A 1 351 ? 9.676 1.010 -9.056 1.00 92.12 351 SER A N 1
ATOM 2706 C CA . SER A 1 351 ? 8.296 1.093 -8.581 1.00 92.12 351 SER A CA 1
ATOM 2707 C C . SER A 1 351 ? 8.265 1.202 -7.058 1.00 92.12 351 SER A C 1
ATOM 2709 O O . SER A 1 351 ? 8.821 0.356 -6.356 1.00 92.12 351 SER A O 1
ATOM 2711 N N . TRP A 1 352 ? 7.571 2.208 -6.525 1.00 92.94 352 TRP A N 1
ATOM 2712 C CA . TRP A 1 352 ? 7.380 2.338 -5.079 1.00 92.94 352 TRP A CA 1
ATOM 2713 C C . TRP A 1 352 ? 6.630 1.142 -4.486 1.00 92.94 352 TRP A C 1
ATOM 2715 O O . TRP A 1 352 ? 5.721 0.583 -5.108 1.00 92.94 352 TRP A O 1
ATOM 2725 N N . VAL A 1 353 ? 6.994 0.772 -3.256 1.00 94.50 353 VAL A N 1
ATOM 2726 C CA . VAL A 1 353 ? 6.330 -0.287 -2.486 1.00 94.50 353 VAL A CA 1
ATOM 2727 C C . VAL A 1 353 ? 5.528 0.361 -1.358 1.00 94.50 353 VAL A C 1
ATOM 2729 O O . VAL A 1 353 ? 6.005 0.512 -0.235 1.00 94.50 353 VAL A O 1
ATOM 2732 N N . GLU A 1 354 ? 4.323 0.822 -1.693 1.00 89.88 354 GLU A N 1
ATOM 2733 C CA . GLU A 1 354 ? 3.457 1.577 -0.770 1.00 89.88 354 GLU A CA 1
ATOM 2734 C C . GLU A 1 354 ? 2.378 0.719 -0.109 1.00 89.88 354 GLU A C 1
ATOM 2736 O O . GLU A 1 354 ? 1.931 1.040 0.993 1.00 89.88 354 GLU A O 1
ATOM 2741 N N . SER A 1 355 ? 2.000 -0.396 -0.742 1.00 92.06 355 SER A N 1
ATOM 2742 C CA . SER A 1 355 ? 1.123 -1.386 -0.121 1.00 92.06 355 SER A CA 1
ATOM 2743 C C . SER A 1 355 ? 1.751 -1.888 1.168 1.00 92.06 355 SER A C 1
ATOM 2745 O O . SER A 1 355 ? 2.937 -2.217 1.210 1.00 92.06 355 SER A O 1
ATOM 2747 N N . SER A 1 356 ? 0.936 -2.046 2.206 1.00 93.25 356 SER A N 1
ATOM 2748 C CA . SER A 1 356 ? 1.337 -2.907 3.320 1.00 93.25 356 SER A CA 1
ATOM 2749 C C . SER A 1 356 ? 1.184 -4.367 2.892 1.00 93.25 356 SER A C 1
ATOM 2751 O O . SER A 1 356 ? 0.329 -4.687 2.061 1.00 93.25 356 SER A O 1
ATOM 2753 N N . GLY A 1 357 ? 2.035 -5.246 3.414 1.00 95.00 357 GLY A N 1
ATOM 2754 C CA . GLY A 1 357 ? 1.959 -6.675 3.128 1.00 95.00 357 GLY A CA 1
ATOM 2755 C C . GLY A 1 357 ? 0.970 -7.403 4.039 1.00 95.00 357 GLY A C 1
ATOM 2756 O O . GLY A 1 357 ? 0.696 -6.961 5.153 1.00 95.00 357 GLY A O 1
ATOM 2757 N N . THR A 1 358 ? 0.495 -8.560 3.589 1.00 97.69 358 THR A N 1
ATOM 2758 C CA . THR A 1 358 ? -0.254 -9.516 4.419 1.00 97.69 358 THR A CA 1
ATOM 2759 C C . THR A 1 358 ? 0.418 -10.876 4.335 1.00 97.69 358 THR A C 1
ATOM 2761 O O . THR A 1 358 ? 0.839 -11.292 3.255 1.00 97.69 358 THR A O 1
ATOM 2764 N N . THR A 1 359 ? 0.521 -11.585 5.459 1.00 97.81 359 THR A N 1
ATOM 2765 C CA . THR A 1 359 ? 1.026 -12.960 5.488 1.00 97.81 359 THR A CA 1
ATOM 2766 C C . THR A 1 359 ? -0.095 -13.965 5.689 1.00 97.81 359 THR A C 1
ATOM 2768 O O . THR A 1 359 ? -1.035 -13.745 6.450 1.00 97.81 359 THR A O 1
ATOM 2771 N N . PHE A 1 360 ? 0.010 -15.095 4.999 1.00 97.56 360 PHE A N 1
ATOM 2772 C CA . PHE A 1 360 ? -0.867 -16.244 5.194 1.00 97.56 360 PHE A CA 1
ATOM 2773 C C . PHE A 1 360 ? -0.116 -17.510 4.793 1.00 97.56 360 PHE A C 1
ATOM 2775 O O . PHE A 1 360 ? 0.500 -17.540 3.725 1.00 97.56 360 PHE A O 1
ATOM 2782 N N . ASP A 1 361 ? -0.176 -18.546 5.638 1.00 96.19 361 ASP A N 1
ATOM 2783 C CA . ASP A 1 361 ? 0.422 -19.863 5.356 1.00 96.19 361 ASP A CA 1
ATOM 2784 C C . ASP A 1 361 ? 1.924 -19.772 5.002 1.00 96.19 361 ASP A C 1
ATOM 2786 O O . ASP A 1 361 ? 2.414 -20.339 4.028 1.00 96.19 361 ASP A O 1
ATOM 2790 N N . GLY A 1 362 ? 2.651 -18.952 5.771 1.00 95.44 362 GLY A N 1
ATOM 2791 C CA . GLY A 1 362 ? 4.090 -18.734 5.607 1.00 95.44 362 GLY A CA 1
ATOM 2792 C C . GLY A 1 362 ? 4.494 -17.981 4.336 1.00 95.44 362 GLY A C 1
ATOM 2793 O O . GLY A 1 362 ? 5.676 -17.972 4.007 1.00 95.44 362 GLY A O 1
ATOM 2794 N N . LYS A 1 363 ? 3.551 -17.379 3.601 1.00 98.06 363 LYS A N 1
ATOM 2795 C CA . LYS A 1 363 ? 3.803 -16.564 2.400 1.00 98.06 363 LYS A CA 1
ATOM 2796 C C . LYS A 1 363 ? 3.425 -15.112 2.639 1.00 98.06 363 LYS A C 1
ATOM 2798 O O . LYS A 1 363 ? 2.501 -14.846 3.405 1.00 98.06 363 LYS A O 1
ATOM 2803 N N . LEU A 1 364 ? 4.114 -14.197 1.966 1.00 98.50 364 LEU A N 1
ATOM 2804 C CA . LEU A 1 364 ? 3.811 -12.765 1.951 1.00 98.50 364 LEU A CA 1
ATOM 2805 C C . LEU A 1 364 ? 3.111 -12.396 0.642 1.00 98.50 364 LEU A C 1
ATOM 2807 O O . LEU A 1 364 ? 3.491 -12.916 -0.403 1.00 98.50 364 LEU A O 1
ATOM 2811 N N . TYR A 1 365 ? 2.151 -11.474 0.696 1.00 98.50 365 TYR A N 1
ATOM 2812 C CA . TYR A 1 365 ? 1.473 -10.891 -0.465 1.00 98.50 365 TYR A CA 1
ATOM 2813 C C . TYR A 1 365 ? 1.499 -9.369 -0.353 1.00 98.50 365 TYR A C 1
ATOM 2815 O O . TYR A 1 365 ? 1.150 -8.826 0.699 1.00 98.50 365 TYR A O 1
ATOM 2823 N N . ILE A 1 366 ? 1.936 -8.684 -1.407 1.00 97.69 366 ILE A N 1
ATOM 2824 C CA . ILE A 1 366 ? 2.138 -7.231 -1.390 1.00 97.69 366 ILE A CA 1
ATOM 2825 C C . ILE A 1 366 ? 2.034 -6.637 -2.797 1.00 97.69 366 ILE A C 1
ATOM 2827 O O . ILE A 1 366 ? 2.472 -7.251 -3.774 1.00 97.69 366 ILE A O 1
ATOM 2831 N N . GLY A 1 367 ? 1.434 -5.452 -2.898 1.00 95.31 367 GLY A N 1
ATOM 2832 C CA . GLY A 1 367 ? 1.356 -4.680 -4.134 1.00 95.31 367 GLY A CA 1
ATOM 2833 C C . GLY A 1 367 ? 2.462 -3.629 -4.273 1.00 95.31 367 GLY A C 1
ATOM 2834 O O . GLY A 1 367 ? 3.083 -3.210 -3.293 1.00 95.31 367 GLY A O 1
ATOM 2835 N N . SER A 1 368 ? 2.701 -3.178 -5.500 1.00 91.94 368 SER A N 1
ATOM 2836 C CA . SER A 1 368 ? 3.615 -2.075 -5.811 1.00 91.94 368 SER A CA 1
ATOM 2837 C C . SER A 1 368 ? 3.017 -1.112 -6.840 1.00 91.94 368 SER A C 1
ATOM 2839 O O . SER A 1 368 ? 2.107 -1.469 -7.581 1.00 91.94 368 SER A O 1
ATOM 2841 N N . SER A 1 369 ? 3.472 0.143 -6.823 1.00 89.56 369 SER A N 1
ATOM 2842 C CA . SER A 1 369 ? 2.807 1.260 -7.505 1.00 89.56 369 SER A CA 1
ATOM 2843 C C . SER A 1 369 ? 2.856 1.164 -9.030 1.00 89.56 369 SER A C 1
ATOM 2845 O O . SER A 1 369 ? 1.833 0.949 -9.679 1.00 89.56 369 SER A O 1
ATOM 2847 N N . ASP A 1 370 ? 4.037 1.343 -9.608 1.00 87.69 370 ASP A N 1
ATOM 2848 C CA . ASP A 1 370 ? 4.184 1.664 -11.028 1.00 87.69 370 ASP A CA 1
ATOM 2849 C C . ASP A 1 370 ? 4.431 0.419 -11.870 1.00 87.69 370 ASP A C 1
ATOM 2851 O O . ASP A 1 370 ? 4.191 0.439 -13.071 1.00 87.69 370 ASP A O 1
ATOM 2855 N N . ASP A 1 371 ? 4.867 -0.679 -11.250 1.00 89.88 371 ASP A N 1
ATOM 2856 C CA . ASP A 1 371 ? 4.907 -1.975 -11.927 1.00 89.88 371 ASP A CA 1
ATOM 2857 C C . ASP A 1 371 ? 3.517 -2.627 -12.043 1.00 89.88 371 ASP A C 1
ATOM 2859 O O . ASP A 1 371 ? 3.353 -3.563 -12.820 1.00 89.88 371 ASP A O 1
ATOM 2863 N N . GLN A 1 372 ? 2.505 -2.102 -11.335 1.00 90.75 372 GLN A N 1
ATOM 2864 C CA . GLN A 1 372 ? 1.105 -2.553 -11.384 1.00 90.75 372 GLN A CA 1
ATOM 2865 C C . GLN A 1 372 ? 0.904 -4.022 -10.967 1.00 90.75 372 GLN A C 1
ATOM 2867 O O . GLN A 1 372 ? -0.081 -4.671 -11.343 1.00 90.75 372 GLN A O 1
ATOM 2872 N N . LEU A 1 373 ? 1.846 -4.570 -10.190 1.00 93.31 373 LEU A N 1
ATOM 2873 C CA . LEU A 1 373 ? 1.856 -5.981 -9.817 1.00 93.31 373 LEU A CA 1
ATOM 2874 C C . LEU A 1 373 ? 1.436 -6.194 -8.364 1.00 93.31 373 LEU A C 1
ATOM 2876 O O . LEU A 1 373 ? 1.980 -5.580 -7.443 1.00 93.31 373 LEU A O 1
ATOM 2880 N N . LEU A 1 374 ? 0.572 -7.184 -8.154 1.00 96.31 374 LEU A N 1
ATOM 2881 C CA . LEU A 1 374 ? 0.510 -7.925 -6.895 1.00 96.31 374 LEU A CA 1
ATOM 2882 C C . LEU A 1 374 ? 1.560 -9.038 -6.946 1.00 96.31 374 LEU A C 1
ATOM 2884 O O . LEU A 1 374 ? 1.652 -9.757 -7.940 1.00 96.31 374 LEU A O 1
ATOM 2888 N N . LYS A 1 375 ? 2.350 -9.201 -5.888 1.00 97.62 375 LYS A N 1
ATOM 2889 C CA . LYS A 1 375 ? 3.396 -10.229 -5.812 1.00 97.62 375 LYS A CA 1
ATOM 2890 C C . LYS A 1 375 ? 3.260 -11.069 -4.556 1.00 97.62 375 LYS A C 1
ATOM 2892 O O . LYS A 1 375 ? 2.839 -10.565 -3.513 1.00 97.62 375 LYS A O 1
ATOM 2897 N N . SER A 1 376 ? 3.688 -12.326 -4.651 1.00 98.50 376 SER A N 1
ATOM 2898 C CA . SER A 1 376 ? 3.900 -13.188 -3.492 1.00 98.50 376 SER A CA 1
ATOM 2899 C C . SER A 1 376 ? 5.371 -13.521 -3.295 1.00 98.50 376 SER A C 1
ATOM 2901 O O . SER A 1 376 ? 6.081 -13.798 -4.260 1.00 98.50 376 SER A O 1
ATOM 2903 N N . PHE A 1 377 ? 5.816 -13.528 -2.042 1.00 98.56 377 PHE A N 1
ATOM 2904 C CA . PHE A 1 377 ? 7.198 -13.801 -1.662 1.00 98.56 377 PHE A CA 1
ATOM 2905 C C . PHE A 1 377 ? 7.289 -14.886 -0.592 1.00 98.56 377 PHE A C 1
ATOM 2907 O O . PHE A 1 377 ? 6.388 -15.051 0.237 1.00 98.56 377 PHE A O 1
ATOM 2914 N N . ASP A 1 378 ? 8.418 -15.591 -0.586 1.00 98.06 378 ASP A N 1
ATOM 2915 C CA . ASP A 1 378 ? 8.895 -16.330 0.578 1.00 98.06 378 ASP A CA 1
ATOM 2916 C C . ASP A 1 378 ? 9.491 -15.334 1.598 1.00 98.06 378 ASP A C 1
ATOM 2918 O O . ASP A 1 378 ? 10.524 -14.720 1.313 1.00 98.06 378 ASP A O 1
ATOM 2922 N N . PRO A 1 379 ? 8.865 -15.147 2.776 1.00 97.56 379 PRO A N 1
ATOM 2923 C CA . PRO A 1 379 ? 9.319 -14.188 3.783 1.00 97.56 379 PRO A CA 1
ATOM 2924 C C . PRO A 1 379 ? 10.725 -14.477 4.319 1.00 97.56 379 PRO A C 1
ATOM 2926 O O . PRO A 1 379 ? 11.396 -13.564 4.802 1.00 97.56 379 PRO A O 1
ATOM 2929 N N . GLU A 1 380 ? 11.180 -15.731 4.259 1.00 97.44 380 GLU A N 1
ATOM 2930 C CA . GLU A 1 380 ? 12.453 -16.118 4.864 1.00 97.44 380 GLU A CA 1
ATOM 2931 C C . GLU A 1 380 ? 13.649 -15.584 4.072 1.00 97.44 380 GLU A C 1
ATOM 2933 O O . GL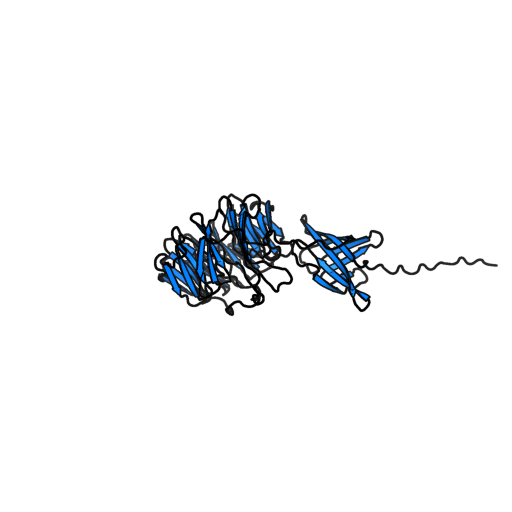U A 1 380 ? 14.642 -15.157 4.655 1.00 97.44 380 GLU A O 1
ATOM 2938 N N . ASN A 1 381 ? 13.553 -15.584 2.743 1.00 96.56 381 ASN A N 1
ATOM 2939 C CA . ASN A 1 381 ? 14.682 -15.308 1.848 1.00 96.56 381 ASN A CA 1
ATOM 2940 C C . ASN A 1 381 ? 14.397 -14.232 0.787 1.00 96.56 381 ASN A C 1
ATOM 2942 O O . ASN A 1 381 ? 15.305 -13.879 0.038 1.00 96.56 381 ASN A O 1
ATOM 2946 N N . GLY A 1 382 ? 13.166 -13.719 0.705 1.00 96.38 382 GLY A N 1
ATOM 2947 C CA . GLY A 1 382 ? 12.785 -12.682 -0.255 1.00 96.38 382 GLY A CA 1
ATOM 2948 C C . GLY A 1 382 ? 12.603 -13.186 -1.688 1.00 96.38 382 GLY A C 1
ATOM 2949 O O . GLY A 1 382 ? 12.499 -12.376 -2.609 1.00 96.38 382 GLY A O 1
ATOM 2950 N N . ASN A 1 383 ? 12.559 -14.504 -1.911 1.00 96.50 383 ASN A N 1
ATOM 2951 C CA . ASN A 1 383 ? 12.334 -15.060 -3.242 1.00 96.50 383 ASN A CA 1
ATOM 2952 C C . ASN A 1 383 ? 10.908 -14.762 -3.713 1.00 96.50 383 ASN A C 1
ATOM 2954 O O . ASN A 1 383 ? 9.934 -15.088 -3.030 1.00 96.50 383 ASN A O 1
ATOM 2958 N N . LEU A 1 384 ? 10.796 -14.193 -4.914 1.00 96.31 384 LEU A N 1
ATOM 2959 C CA . LEU A 1 384 ? 9.528 -14.035 -5.618 1.00 96.31 384 LEU A CA 1
ATOM 2960 C C . LEU A 1 384 ? 8.956 -15.415 -5.971 1.00 96.31 384 LEU A C 1
ATOM 2962 O O . LEU A 1 384 ? 9.645 -16.242 -6.568 1.00 96.31 384 LEU A O 1
ATOM 2966 N N . LEU A 1 385 ? 7.696 -15.652 -5.616 1.00 97.81 385 LEU A N 1
ATOM 2967 C CA . LEU A 1 385 ? 6.982 -16.901 -5.890 1.00 97.81 385 LEU A CA 1
ATOM 2968 C C . LEU A 1 385 ? 6.099 -16.782 -7.129 1.00 97.81 385 LEU A C 1
ATOM 2970 O O . LEU A 1 385 ? 6.127 -17.657 -7.989 1.00 97.81 385 LEU A O 1
ATOM 2974 N N . TRP A 1 386 ? 5.340 -15.692 -7.224 1.00 97.69 386 TRP A N 1
ATOM 2975 C CA . TRP A 1 386 ? 4.529 -15.349 -8.389 1.00 97.69 386 TRP A CA 1
ATOM 2976 C C . TRP A 1 386 ? 4.236 -13.845 -8.418 1.00 97.69 386 TRP A C 1
ATOM 2978 O O . TRP A 1 386 ? 4.349 -13.152 -7.400 1.00 97.69 386 TRP A O 1
ATOM 2988 N N . SER A 1 387 ? 3.833 -13.345 -9.585 1.00 95.31 387 SER A N 1
ATOM 2989 C CA . SER A 1 387 ? 3.307 -11.993 -9.776 1.00 95.31 387 SER A CA 1
ATOM 2990 C C . SER A 1 387 ? 2.037 -12.013 -10.630 1.00 95.31 387 SER A C 1
ATOM 2992 O O . SER A 1 387 ? 1.902 -12.830 -11.536 1.00 95.31 387 SER A O 1
ATOM 2994 N N . ALA A 1 388 ? 1.120 -11.092 -10.345 1.00 93.56 388 ALA A N 1
ATOM 2995 C CA . ALA A 1 388 ? -0.131 -10.894 -11.066 1.00 93.56 388 ALA A CA 1
ATOM 2996 C C . ALA A 1 388 ? -0.209 -9.442 -11.552 1.00 93.56 388 ALA A C 1
ATOM 2998 O O . ALA A 1 388 ? -0.111 -8.519 -10.742 1.00 93.56 388 ALA A O 1
ATOM 2999 N N . ASN A 1 389 ? -0.374 -9.239 -12.862 1.00 91.62 389 ASN A N 1
ATOM 3000 C CA . ASN A 1 389 ? -0.546 -7.908 -13.446 1.00 91.62 389 ASN A CA 1
ATOM 3001 C C . ASN A 1 389 ? -2.009 -7.470 -13.347 1.00 91.62 389 ASN A C 1
ATOM 3003 O O . ASN A 1 389 ? -2.888 -8.083 -13.957 1.00 91.62 389 ASN A O 1
ATOM 3007 N N . LEU A 1 390 ? -2.250 -6.402 -12.588 1.00 91.12 390 LEU A N 1
ATOM 3008 C CA . LEU A 1 390 ? -3.586 -5.865 -12.337 1.00 91.12 390 LEU A CA 1
ATOM 3009 C C . LEU A 1 390 ? -3.931 -4.683 -13.249 1.00 91.12 390 LEU A C 1
ATOM 3011 O O . LEU A 1 390 ? -5.092 -4.289 -13.332 1.00 91.12 390 LEU A O 1
ATOM 3015 N N . GLY A 1 391 ? -2.943 -4.114 -13.943 1.00 87.62 391 GLY A N 1
ATOM 3016 C CA . GLY A 1 391 ? -3.127 -2.980 -14.846 1.00 87.62 391 GLY A CA 1
ATOM 3017 C C . GLY A 1 391 ? -3.303 -1.619 -14.181 1.00 87.62 391 GLY A C 1
ATOM 3018 O O . GLY A 1 391 ? -3.442 -0.618 -14.875 1.00 87.62 391 GLY A O 1
ATOM 3019 N N . GLY A 1 392 ? -3.324 -1.566 -12.855 1.00 89.25 392 GLY A N 1
ATOM 3020 C CA . GLY A 1 392 ? -3.341 -0.350 -12.047 1.00 89.25 392 GLY A CA 1
ATOM 3021 C C . GLY A 1 392 ? -2.531 -0.569 -10.779 1.00 89.25 392 GLY A C 1
ATOM 3022 O O . GLY A 1 392 ? -2.000 -1.657 -10.574 1.00 89.25 392 GLY A O 1
ATOM 3023 N N . SER A 1 393 ? -2.418 0.444 -9.925 1.00 90.75 393 SER A N 1
ATOM 3024 C CA . SER A 1 393 ? -1.517 0.380 -8.765 1.00 90.75 393 SER A CA 1
ATOM 3025 C C . SER A 1 393 ? -2.184 -0.289 -7.556 1.00 90.75 393 SER A C 1
ATOM 3027 O O . SER A 1 393 ? -3.085 0.314 -6.966 1.00 90.75 393 SER A O 1
ATOM 3029 N N . PRO A 1 394 ? -1.773 -1.499 -7.130 1.00 92.25 394 PRO A N 1
ATOM 3030 C CA . PRO A 1 394 ? -2.254 -2.101 -5.889 1.00 92.25 394 PRO A CA 1
ATOM 3031 C C . PRO A 1 394 ? -1.617 -1.455 -4.657 1.00 92.25 394 PRO A C 1
ATOM 3033 O O . PRO A 1 394 ? -0.666 -1.973 -4.079 1.00 92.25 394 PRO A O 1
ATOM 3036 N N . TRP A 1 395 ? -2.143 -0.307 -4.236 1.00 91.38 395 TRP A N 1
ATOM 3037 C CA . TRP A 1 395 ? -1.726 0.357 -2.991 1.00 91.38 395 TRP A CA 1
ATOM 3038 C C . TRP A 1 395 ? -2.429 -0.191 -1.744 1.00 91.38 395 TRP A C 1
ATOM 3040 O O . TRP A 1 395 ? -1.983 0.036 -0.620 1.00 91.38 395 TRP A O 1
ATOM 3050 N N . SER A 1 396 ? -3.542 -0.900 -1.928 1.00 90.94 396 SER A N 1
ATOM 3051 C CA . SER A 1 396 ? -4.338 -1.436 -0.830 1.00 90.94 396 SER A CA 1
ATOM 3052 C C . SER A 1 396 ? -3.627 -2.605 -0.145 1.00 90.94 396 SER A C 1
ATOM 3054 O O . SER A 1 396 ? -3.101 -3.478 -0.829 1.00 90.94 396 SER A O 1
ATOM 3056 N N . THR A 1 397 ? -3.695 -2.693 1.186 1.00 95.2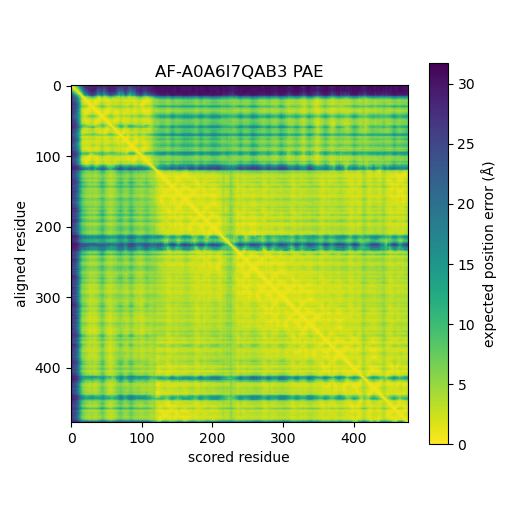5 397 THR A N 1
ATOM 3057 C CA . THR A 1 397 ? -3.231 -3.885 1.917 1.00 95.25 397 THR A CA 1
ATOM 3058 C C . THR A 1 397 ? -4.106 -5.082 1.533 1.00 95.25 397 THR A C 1
ATOM 3060 O O . THR A 1 397 ? -5.313 -5.014 1.783 1.00 95.25 397 THR A O 1
ATOM 3063 N N . PRO A 1 398 ? -3.562 -6.173 0.960 1.00 97.44 398 PRO A N 1
ATOM 3064 C CA . PRO A 1 398 ? -4.389 -7.277 0.487 1.00 97.44 398 PRO A CA 1
ATOM 3065 C C . PRO A 1 398 ? -5.100 -8.019 1.626 1.00 97.44 398 PRO A C 1
ATOM 3067 O O . PRO A 1 398 ? -4.510 -8.271 2.681 1.00 97.44 398 PRO A O 1
ATOM 3070 N N . ALA A 1 399 ? -6.339 -8.450 1.396 1.00 97.94 399 ALA A N 1
ATOM 3071 C CA . ALA A 1 399 ? -7.013 -9.419 2.260 1.00 97.94 399 ALA A CA 1
ATOM 3072 C C . ALA A 1 399 ? -6.756 -10.829 1.727 1.00 97.94 399 ALA A C 1
ATOM 3074 O O . ALA A 1 399 ? -6.901 -11.074 0.533 1.00 97.94 399 ALA A O 1
ATOM 3075 N N . VAL A 1 400 ? -6.374 -11.768 2.592 1.00 97.69 400 VAL A N 1
ATOM 3076 C CA . VAL A 1 400 ? -5.967 -13.114 2.166 1.00 97.69 400 VAL A CA 1
ATOM 3077 C C . VAL A 1 400 ? -6.816 -14.165 2.865 1.00 97.69 400 VAL A C 1
ATOM 3079 O O . VAL A 1 400 ? -7.005 -14.123 4.079 1.00 97.69 400 VAL A O 1
ATOM 3082 N N . THR A 1 401 ? -7.320 -15.115 2.086 1.00 96.44 401 THR A N 1
ATOM 3083 C CA . THR A 1 401 ? -8.055 -16.295 2.556 1.00 96.44 401 THR A CA 1
ATOM 3084 C C . THR A 1 401 ? -7.284 -17.561 2.194 1.00 96.44 401 THR A C 1
ATOM 3086 O O . THR A 1 401 ? -6.185 -17.506 1.645 1.00 96.44 401 THR A O 1
ATOM 3089 N N . GLN A 1 402 ? -7.858 -18.732 2.469 1.00 95.06 402 GLN A N 1
ATOM 3090 C CA . GLN A 1 402 ? -7.246 -19.998 2.079 1.00 95.06 402 GLN A CA 1
ATOM 3091 C C . GLN A 1 402 ? -7.036 -20.125 0.559 1.00 95.06 402 GLN A C 1
ATOM 3093 O O . GLN A 1 402 ? -6.040 -20.728 0.148 1.00 95.06 402 GLN A O 1
ATOM 3098 N N . ASN A 1 403 ? -7.927 -19.539 -0.247 1.00 95.12 403 ASN A N 1
ATOM 3099 C CA . ASN A 1 403 ? -7.968 -19.726 -1.700 1.00 95.12 403 ASN A CA 1
ATOM 3100 C C . ASN A 1 403 ? -7.531 -18.478 -2.475 1.00 95.12 403 ASN A C 1
ATOM 3102 O O . ASN A 1 403 ? -6.904 -18.604 -3.526 1.00 95.12 403 ASN A O 1
ATOM 3106 N N . SER A 1 404 ? -7.807 -17.284 -1.946 1.00 97.69 404 SER A N 1
ATOM 3107 C CA . SER A 1 404 ? -7.715 -16.047 -2.726 1.00 97.69 404 SER A CA 1
ATOM 3108 C C . SER A 1 404 ? -7.011 -14.921 -1.979 1.00 97.69 404 SER A C 1
ATOM 3110 O O . SER A 1 404 ? -7.118 -14.795 -0.754 1.00 97.69 404 SER A O 1
ATOM 3112 N N . VAL A 1 405 ? -6.337 -14.072 -2.747 1.00 98.38 405 VAL A N 1
ATOM 3113 C CA . VAL A 1 405 ? -5.826 -12.760 -2.357 1.00 98.38 405 VAL A CA 1
ATOM 3114 C C . VAL A 1 405 ? -6.712 -11.703 -3.008 1.00 98.38 405 VAL A C 1
ATOM 3116 O O . VAL A 1 405 ? -6.847 -11.673 -4.229 1.00 98.38 405 VAL A O 1
ATOM 3119 N N . PHE A 1 406 ? -7.308 -10.834 -2.200 1.00 98.25 406 PHE A N 1
ATOM 3120 C CA . PHE A 1 406 ? -8.160 -9.739 -2.646 1.00 98.25 406 PHE A CA 1
ATOM 3121 C C . PHE A 1 406 ? -7.416 -8.414 -2.541 1.00 98.25 406 PHE A C 1
ATOM 3123 O O . PHE A 1 406 ? -6.859 -8.097 -1.487 1.00 98.25 406 PHE A O 1
ATOM 3130 N N . THR A 1 407 ? -7.428 -7.623 -3.610 1.00 97.19 407 THR A N 1
ATOM 3131 C CA . THR A 1 407 ? -6.778 -6.309 -3.635 1.00 97.19 407 THR A CA 1
ATOM 3132 C C . THR A 1 407 ? -7.495 -5.350 -4.576 1.00 97.19 407 THR A C 1
ATOM 3134 O O . THR A 1 407 ? -8.020 -5.746 -5.620 1.00 97.19 407 THR A O 1
ATOM 3137 N N . GLY A 1 408 ? -7.487 -4.072 -4.209 1.00 94.94 408 GLY A N 1
ATOM 3138 C CA . GLY A 1 408 ? -7.826 -2.981 -5.109 1.00 94.94 408 GLY A CA 1
ATOM 3139 C C . GLY A 1 408 ? -6.651 -2.617 -6.010 1.00 94.94 408 GLY A C 1
ATOM 3140 O O . GLY A 1 408 ? -5.496 -2.889 -5.676 1.00 94.94 408 GLY A O 1
ATOM 3141 N N . ALA A 1 409 ? -6.961 -1.990 -7.138 1.00 92.69 409 ALA A N 1
ATOM 3142 C CA . ALA A 1 409 ? -6.026 -1.278 -7.988 1.00 92.69 409 ALA A CA 1
ATOM 3143 C C . ALA A 1 409 ? -6.532 0.150 -8.208 1.00 92.69 409 ALA A C 1
ATOM 3145 O O . ALA A 1 409 ? -7.695 0.386 -8.566 1.00 92.69 409 ALA A O 1
ATOM 3146 N N . PHE A 1 410 ? -5.626 1.096 -8.011 1.00 90.75 410 PHE A N 1
ATOM 3147 C CA . PHE A 1 410 ? -5.829 2.505 -8.279 1.00 90.75 410 PHE A CA 1
ATOM 3148 C C . PHE A 1 410 ? -5.648 2.800 -9.767 1.00 90.75 410 PHE A C 1
ATOM 3150 O O . PHE A 1 410 ? -4.630 2.442 -10.368 1.00 90.75 410 PHE A O 1
ATOM 3157 N N . GLY A 1 411 ? -6.635 3.485 -10.337 1.00 88.81 411 GLY A N 1
ATOM 3158 C CA . GLY A 1 411 ? -6.615 4.005 -11.692 1.00 88.81 411 GLY A CA 1
ATOM 3159 C C . GLY A 1 411 ? -6.206 5.474 -11.734 1.00 88.81 411 GLY A C 1
ATOM 3160 O O . GLY A 1 411 ? -6.614 6.268 -10.887 1.00 88.81 411 GLY A O 1
ATOM 3161 N N . ASN A 1 412 ? -5.431 5.847 -12.752 1.00 82.81 412 ASN A N 1
ATOM 3162 C CA . ASN A 1 412 ? -4.997 7.219 -13.000 1.00 82.81 412 ASN A CA 1
ATOM 3163 C C . ASN A 1 412 ? -4.958 7.511 -14.501 1.00 82.81 412 ASN A C 1
ATOM 3165 O O . ASN A 1 412 ? -4.281 6.831 -15.272 1.00 82.81 412 ASN A O 1
ATOM 3169 N N . ALA A 1 413 ? -5.675 8.553 -14.909 1.00 71.12 413 ALA A N 1
ATOM 3170 C CA . ALA A 1 413 ? -5.829 8.935 -16.304 1.00 71.12 413 ALA A CA 1
ATOM 3171 C C . ALA A 1 413 ? -4.666 9.765 -16.878 1.00 71.12 413 ALA A C 1
ATOM 3173 O O . ALA A 1 413 ? -4.548 9.844 -18.102 1.00 71.12 413 ALA A O 1
ATOM 3174 N N . ASN A 1 414 ? -3.841 10.381 -16.024 1.00 65.44 414 ASN A N 1
ATOM 3175 C CA . ASN A 1 414 ? -2.938 11.490 -16.364 1.00 65.44 414 ASN A CA 1
ATOM 3176 C C . ASN A 1 414 ? -1.453 11.193 -16.081 1.00 65.44 414 ASN A C 1
ATOM 3178 O O . ASN A 1 414 ? -0.639 12.114 -16.018 1.00 65.44 414 ASN A O 1
ATOM 3182 N N . TYR A 1 415 ? -1.088 9.922 -15.899 1.00 66.06 415 TYR A N 1
ATOM 3183 C CA . TYR A 1 415 ? 0.245 9.532 -15.429 1.00 66.06 415 TYR A CA 1
ATOM 3184 C C . TYR A 1 415 ? 1.228 9.139 -16.545 1.00 66.06 415 TYR A C 1
ATOM 3186 O O . TYR A 1 415 ? 2.384 8.861 -16.266 1.00 66.06 415 TYR A O 1
ATOM 3194 N N . GLY A 1 416 ? 0.820 9.117 -17.819 1.00 66.56 416 GLY A N 1
ATOM 3195 C CA . GLY A 1 416 ? 1.675 8.653 -18.929 1.00 66.56 416 GLY A CA 1
ATOM 3196 C C . GLY A 1 416 ? 1.844 7.126 -19.009 1.00 66.56 416 GLY A C 1
ATOM 3197 O O . GLY A 1 416 ? 2.344 6.630 -20.016 1.00 66.56 416 GLY A O 1
ATOM 3198 N N . ILE A 1 417 ? 1.368 6.402 -17.992 1.00 71.62 417 ILE A N 1
ATOM 3199 C CA . ILE A 1 417 ? 0.990 4.983 -18.016 1.00 71.62 417 ILE A CA 1
ATOM 3200 C C . ILE A 1 417 ? -0.539 4.926 -17.910 1.00 71.62 417 ILE A C 1
ATOM 3202 O O . ILE A 1 417 ? -1.130 5.728 -17.181 1.00 71.62 417 ILE A O 1
ATOM 3206 N N . ASP A 1 418 ? -1.185 3.992 -18.611 1.00 75.31 418 ASP A N 1
ATOM 3207 C CA . ASP A 1 418 ? -2.592 3.669 -18.348 1.00 75.31 418 ASP A CA 1
ATOM 3208 C C . ASP A 1 418 ? -2.688 2.873 -17.038 1.00 75.31 418 ASP A C 1
ATOM 3210 O O . ASP A 1 418 ? -2.267 1.720 -16.975 1.00 75.31 418 ASP A O 1
ATOM 3214 N N . HIS A 1 419 ? -3.191 3.506 -15.976 1.00 82.62 419 HIS A N 1
ATOM 3215 C CA . HIS A 1 419 ? -3.536 2.821 -14.731 1.00 82.62 419 HIS A CA 1
ATOM 3216 C C . HIS A 1 419 ? -5.041 2.586 -14.716 1.00 82.62 419 HIS A C 1
ATOM 3218 O O . HIS A 1 419 ? -5.822 3.547 -14.714 1.00 82.62 419 HIS A O 1
ATOM 3224 N N . ARG A 1 420 ? -5.441 1.317 -14.668 1.00 86.00 420 ARG A N 1
ATOM 3225 C CA . ARG A 1 420 ? -6.837 0.883 -14.610 1.00 86.00 420 ARG A CA 1
ATOM 3226 C C . ARG A 1 420 ? -7.305 0.708 -13.174 1.00 86.00 420 ARG A C 1
ATOM 3228 O O . ARG A 1 420 ? -6.686 0.006 -12.380 1.00 86.00 420 ARG A O 1
ATOM 3235 N N . GLY A 1 421 ? -8.428 1.341 -12.856 1.00 91.06 421 GLY A N 1
ATOM 3236 C CA . GLY A 1 421 ? -9.108 1.170 -11.580 1.00 91.06 421 GLY A CA 1
ATOM 3237 C C . GLY A 1 421 ? -9.854 -0.160 -11.530 1.00 91.06 421 GLY A C 1
ATOM 3238 O O . GLY A 1 421 ? -10.636 -0.470 -12.432 1.00 91.06 421 GLY A O 1
ATOM 3239 N N . GLY A 1 422 ? -9.643 -0.945 -10.477 1.00 94.00 422 GLY A N 1
ATOM 3240 C CA . GLY A 1 422 ? -10.275 -2.256 -10.360 1.00 94.00 422 GLY A CA 1
ATOM 3241 C C . GLY A 1 422 ? -10.208 -2.864 -8.969 1.00 94.00 422 GLY A C 1
ATOM 3242 O O . GLY A 1 422 ? -9.522 -2.369 -8.079 1.00 94.00 422 GLY A O 1
ATOM 3243 N N . PHE A 1 423 ? -10.920 -3.968 -8.800 1.00 96.44 423 PHE A N 1
ATOM 3244 C CA . PHE A 1 423 ? -10.837 -4.859 -7.655 1.00 96.44 423 PHE A CA 1
ATOM 3245 C C . PHE A 1 423 ? -10.697 -6.294 -8.150 1.00 96.44 423 PHE A C 1
ATOM 3247 O O . PHE A 1 423 ? -11.379 -6.697 -9.095 1.00 96.44 423 PHE A O 1
ATOM 3254 N N . PHE A 1 424 ? -9.807 -7.059 -7.528 1.00 96.19 424 PHE A N 1
ATOM 3255 C CA . PHE A 1 424 ? -9.386 -8.362 -8.029 1.00 96.19 424 PHE A CA 1
ATOM 3256 C C . PHE A 1 424 ? -9.405 -9.402 -6.919 1.00 96.19 424 PHE A C 1
ATOM 3258 O O . PHE A 1 424 ? -8.946 -9.134 -5.808 1.00 96.19 424 PHE A O 1
ATOM 3265 N N . ALA A 1 425 ? -9.861 -10.602 -7.264 1.00 97.19 425 ALA A N 1
ATOM 3266 C CA . ALA A 1 425 ? -9.527 -11.823 -6.552 1.00 97.19 425 ALA A CA 1
ATOM 3267 C C . ALA A 1 425 ? -8.499 -12.602 -7.364 1.00 97.19 425 ALA A C 1
ATOM 3269 O O . ALA A 1 425 ? -8.706 -12.894 -8.545 1.00 97.19 425 ALA A O 1
ATOM 3270 N N . VAL A 1 426 ? -7.389 -12.930 -6.723 1.00 97.12 426 VAL A N 1
ATOM 3271 C CA . VAL A 1 426 ? -6.255 -13.628 -7.321 1.00 97.12 426 VAL A CA 1
ATOM 3272 C C . VAL A 1 426 ? -6.065 -14.945 -6.589 1.00 97.12 426 VAL A C 1
ATOM 3274 O O . VAL A 1 426 ? -6.062 -14.973 -5.360 1.00 97.12 426 VAL A O 1
ATOM 3277 N N . ASP A 1 427 ? -5.905 -16.036 -7.325 1.00 97.44 427 ASP A N 1
ATOM 3278 C CA . ASP A 1 427 ? -5.598 -17.341 -6.761 1.00 97.44 427 ASP A CA 1
ATOM 3279 C C . ASP A 1 427 ? -4.300 -17.264 -5.956 1.00 97.44 427 ASP A C 1
ATOM 3281 O O . ASP A 1 427 ? -3.241 -16.871 -6.454 1.00 97.44 427 ASP A O 1
ATOM 3285 N N . ARG A 1 428 ? -4.388 -17.638 -4.681 1.00 97.25 428 ARG A N 1
ATOM 3286 C CA . ARG A 1 428 ? -3.303 -17.444 -3.718 1.00 97.25 428 ARG A CA 1
ATOM 3287 C C . ARG A 1 428 ? -2.037 -18.220 -4.085 1.00 97.25 428 ARG A C 1
ATOM 3289 O O . ARG A 1 428 ? -0.936 -17.802 -3.724 1.00 97.25 428 ARG A O 1
ATOM 3296 N N . LEU A 1 429 ? -2.177 -19.368 -4.744 1.00 96.38 429 LEU A N 1
ATOM 3297 C CA . LEU A 1 429 ? -1.064 -20.277 -5.008 1.00 96.38 429 LEU A CA 1
ATOM 3298 C C . LEU A 1 429 ? -0.383 -19.985 -6.344 1.00 96.38 429 LEU A C 1
ATOM 3300 O O . LEU A 1 429 ? 0.828 -20.172 -6.454 1.00 96.38 429 LEU A O 1
ATOM 3304 N N . THR A 1 430 ? -1.149 -19.549 -7.339 1.00 96.62 430 THR A N 1
ATOM 3305 C CA . THR A 1 430 ? -0.684 -19.409 -8.727 1.00 96.62 430 THR A CA 1
ATOM 3306 C C . THR A 1 430 ? -0.500 -17.962 -9.172 1.00 96.62 430 THR A C 1
ATOM 3308 O O . THR A 1 430 ? 0.283 -17.716 -10.087 1.00 96.62 430 THR A O 1
ATOM 3311 N N . GLY A 1 431 ? -1.188 -17.006 -8.542 1.00 96.06 431 GLY A N 1
ATOM 3312 C CA . GLY A 1 431 ? -1.230 -15.620 -9.008 1.00 96.06 431 GLY A CA 1
ATOM 3313 C C . GLY A 1 431 ? -2.198 -15.385 -10.174 1.00 96.06 431 GLY A C 1
ATOM 3314 O O . GLY A 1 431 ? -2.230 -14.285 -10.725 1.00 96.06 431 GLY A O 1
ATOM 3315 N N . GLU A 1 432 ? -2.996 -16.379 -10.574 1.00 94.56 432 GLU A N 1
ATOM 3316 C CA . GLU A 1 432 ? -3.992 -16.211 -11.635 1.00 94.56 432 GLU A CA 1
ATOM 3317 C C . GLU A 1 432 ? -5.204 -15.409 -11.140 1.00 94.56 432 GLU A C 1
ATOM 3319 O O . GLU A 1 432 ? -5.728 -15.648 -10.054 1.00 94.56 432 GLU A O 1
ATOM 3324 N N . VAL A 1 433 ? -5.685 -14.454 -11.938 1.00 94.00 433 VAL A N 1
ATOM 3325 C CA . VAL A 1 433 ? -6.901 -13.693 -11.608 1.00 94.00 433 VAL A CA 1
ATOM 3326 C C . VAL A 1 433 ? -8.117 -14.619 -11.709 1.00 94.00 433 VAL A C 1
ATOM 3328 O O . VAL A 1 433 ? -8.433 -15.111 -12.789 1.00 94.00 433 VAL A O 1
ATOM 3331 N N . GLN A 1 434 ? -8.814 -14.827 -10.592 1.00 94.50 434 GLN A N 1
ATOM 3332 C CA . GLN A 1 434 ? -10.033 -15.639 -10.511 1.00 94.50 434 GLN A CA 1
ATOM 3333 C C . GLN A 1 434 ? -11.249 -14.840 -10.981 1.00 94.50 434 GLN A C 1
ATOM 3335 O O . GLN A 1 434 ? -12.033 -15.305 -11.807 1.00 94.50 434 GLN A O 1
ATOM 3340 N N . TRP A 1 435 ? -11.385 -13.611 -10.480 1.00 95.00 435 TRP A N 1
ATOM 3341 C CA . TRP A 1 435 ? -12.407 -12.676 -10.926 1.00 95.00 435 TRP A CA 1
ATOM 3342 C C . TRP A 1 435 ? -11.971 -11.223 -10.723 1.00 95.00 435 TRP A C 1
ATOM 3344 O O . TRP A 1 435 ? -11.059 -10.920 -9.952 1.00 95.00 435 TRP A O 1
ATOM 3354 N N . SER A 1 436 ? -12.625 -10.310 -11.440 1.00 94.75 436 SER A N 1
ATOM 3355 C CA . SER A 1 436 ? -12.365 -8.873 -11.365 1.00 94.75 436 SER A CA 1
ATOM 3356 C C . SER A 1 436 ? -13.644 -8.046 -11.466 1.00 94.75 436 SER A C 1
ATOM 3358 O O . SER A 1 436 ? -14.620 -8.448 -12.107 1.00 94.75 436 SER A O 1
ATOM 3360 N N . TYR A 1 437 ? -13.613 -6.866 -10.861 1.00 95.38 437 TYR A N 1
ATOM 3361 C CA . TYR A 1 437 ? -14.584 -5.798 -11.049 1.00 95.38 437 TYR A CA 1
ATOM 3362 C C . TYR A 1 437 ? -13.820 -4.530 -11.435 1.00 95.38 437 TYR A C 1
ATOM 3364 O O . TYR A 1 437 ? -12.957 -4.075 -10.690 1.00 95.38 437 TYR A O 1
ATOM 3372 N N . LEU A 1 438 ? -14.069 -4.017 -12.636 1.00 92.94 438 LEU A N 1
ATOM 3373 C CA . LEU A 1 438 ? -13.318 -2.924 -13.247 1.00 92.94 438 LEU A CA 1
ATOM 3374 C C . LEU A 1 438 ? -14.188 -1.674 -13.347 1.00 92.94 438 LEU A C 1
ATOM 3376 O O . LEU A 1 438 ? -15.388 -1.769 -13.607 1.00 92.94 438 LEU A O 1
ATOM 3380 N N . TRP A 1 439 ? -13.557 -0.514 -13.189 1.00 90.81 439 TRP A N 1
ATOM 3381 C CA . TRP A 1 439 ? -14.184 0.777 -13.439 1.00 90.81 439 TRP A CA 1
ATOM 3382 C C . TRP A 1 439 ? -13.850 1.239 -14.848 1.00 90.81 439 TRP A C 1
ATOM 3384 O O . TRP A 1 439 ? -12.697 1.165 -15.282 1.00 90.81 439 TRP A O 1
ATOM 3394 N N . ASP A 1 440 ? -14.858 1.769 -15.531 1.00 82.50 440 ASP A N 1
ATOM 3395 C CA . ASP A 1 440 ? -14.645 2.471 -16.783 1.00 82.50 440 ASP A CA 1
ATOM 3396 C C . ASP A 1 440 ? -13.983 3.827 -16.513 1.00 82.50 440 ASP A C 1
ATOM 3398 O O . ASP A 1 440 ? -14.269 4.521 -15.534 1.00 82.50 440 ASP A O 1
ATOM 3402 N N . LYS A 1 441 ? -13.061 4.203 -17.400 1.00 76.06 441 LYS A N 1
ATOM 3403 C CA . LYS A 1 441 ? -12.405 5.506 -17.356 1.00 76.06 441 LYS A CA 1
ATOM 3404 C C . LYS A 1 441 ? -13.371 6.576 -17.863 1.00 76.06 441 LYS A C 1
ATOM 3406 O O . LYS A 1 441 ? -13.612 6.670 -19.067 1.00 76.06 441 LYS A O 1
ATOM 3411 N N . GLU A 1 442 ? -13.861 7.411 -16.956 1.00 77.12 442 GLU A N 1
ATOM 3412 C CA . GLU A 1 442 ? -14.675 8.576 -17.307 1.00 77.12 442 GLU A CA 1
ATOM 3413 C C . GLU A 1 442 ? -13.797 9.747 -17.803 1.00 77.12 442 GLU A C 1
ATOM 3415 O O . GLU A 1 442 ? -12.711 9.969 -17.256 1.00 77.12 442 GLU A O 1
ATOM 3420 N N . PRO A 1 443 ? -14.224 10.522 -18.824 1.00 72.44 443 PRO A N 1
ATOM 3421 C CA . PRO A 1 443 ? -13.396 11.562 -19.449 1.00 72.44 443 PRO A CA 1
ATOM 3422 C C . PRO A 1 443 ? -12.871 12.646 -18.498 1.00 72.44 443 PRO A C 1
ATOM 3424 O O . PRO A 1 443 ? -11.769 13.151 -18.709 1.00 72.44 443 PRO A O 1
ATOM 3427 N N . ASP A 1 444 ? -13.643 12.984 -17.464 1.00 73.25 444 ASP A N 1
ATOM 3428 C CA . ASP A 1 444 ? -13.349 14.079 -16.531 1.00 73.25 444 ASP A CA 1
ATOM 3429 C C . ASP A 1 444 ? -12.774 13.585 -15.189 1.00 73.25 444 ASP A C 1
ATOM 3431 O O . ASP A 1 444 ? -12.568 14.371 -14.263 1.00 73.25 444 ASP A O 1
ATOM 3435 N N . THR A 1 445 ? -12.495 12.284 -15.063 1.00 73.88 445 THR A N 1
ATOM 3436 C CA . THR A 1 445 ? -12.015 11.676 -13.819 1.00 73.88 445 THR A CA 1
ATOM 3437 C C . THR A 1 445 ? -10.516 11.403 -13.893 1.00 73.88 445 THR A C 1
ATOM 3439 O O . THR A 1 445 ? -10.037 10.598 -14.691 1.00 73.88 445 THR A O 1
ATOM 3442 N N . SER A 1 446 ? -9.750 12.078 -13.034 1.00 80.44 446 SER A N 1
ATOM 3443 C CA . SER A 1 446 ? -8.293 11.927 -12.978 1.00 80.44 446 SER A CA 1
ATOM 3444 C C . SER A 1 446 ? -7.861 10.646 -12.257 1.00 80.44 446 SER A C 1
ATOM 3446 O O . SER A 1 446 ? -6.872 10.028 -12.657 1.00 80.44 446 SER A O 1
ATOM 3448 N N . ILE A 1 447 ? -8.615 10.241 -11.229 1.00 86.69 447 ILE A N 1
ATOM 3449 C CA . ILE A 1 447 ? -8.336 9.100 -10.354 1.00 86.69 447 ILE A CA 1
ATOM 3450 C C . ILE A 1 447 ? -9.603 8.281 -10.098 1.00 86.69 447 ILE A C 1
ATOM 3452 O O . ILE A 1 447 ? -10.680 8.846 -9.935 1.00 86.69 447 ILE A O 1
ATOM 3456 N N . TYR A 1 448 ? -9.492 6.956 -10.071 1.00 90.62 448 TYR A N 1
ATOM 3457 C CA . TYR A 1 448 ? -10.652 6.064 -9.967 1.00 90.62 448 TYR A CA 1
ATOM 3458 C C . TYR A 1 448 ? -10.253 4.663 -9.478 1.00 90.62 448 TYR A C 1
ATOM 3460 O O . TYR A 1 448 ? -9.073 4.374 -9.282 1.00 90.62 448 TYR A O 1
ATOM 3468 N N . GLY A 1 449 ? -11.229 3.780 -9.266 1.00 92.81 449 GLY A N 1
ATOM 3469 C CA . GLY A 1 449 ? -10.991 2.423 -8.769 1.00 92.81 449 GLY A CA 1
ATOM 3470 C C . GLY A 1 449 ? -10.887 2.350 -7.248 1.00 92.81 449 GLY A C 1
ATOM 3471 O O . GLY A 1 449 ? -11.636 3.021 -6.533 1.00 92.81 449 GLY A O 1
ATOM 3472 N N . VAL A 1 450 ? -9.978 1.505 -6.753 1.00 94.12 450 VAL A N 1
ATOM 3473 C CA . VAL A 1 450 ? -9.935 1.109 -5.340 1.00 94.12 450 VAL A CA 1
ATOM 3474 C C . VAL A 1 450 ? -8.538 1.294 -4.760 1.00 94.12 450 VAL A C 1
ATOM 3476 O O . VAL A 1 450 ? -7.571 0.690 -5.215 1.00 94.12 450 VAL A O 1
ATOM 3479 N N . VAL A 1 451 ? -8.465 2.090 -3.695 1.00 92.12 451 VAL A N 1
ATOM 3480 C CA . VAL A 1 451 ? -7.281 2.224 -2.823 1.00 92.12 451 VAL A CA 1
ATOM 3481 C C . VAL A 1 451 ? -7.524 1.648 -1.430 1.00 92.12 451 VAL A C 1
ATOM 3483 O O . VAL A 1 451 ? -6.573 1.309 -0.725 1.00 92.12 451 VAL A O 1
ATOM 3486 N N . SER A 1 452 ? -8.795 1.533 -1.029 1.00 94.38 452 SER A N 1
ATOM 3487 C CA . SER A 1 452 ? -9.167 1.020 0.282 1.00 94.38 452 SER A CA 1
ATOM 3488 C C . SER A 1 452 ? -8.685 -0.418 0.453 1.00 94.38 452 SER A C 1
ATOM 3490 O O . SER A 1 452 ? -8.794 -1.257 -0.441 1.00 94.38 452 SER A O 1
ATOM 3492 N N . SER A 1 453 ? -8.116 -0.707 1.623 1.00 95.56 453 SER A N 1
ATOM 3493 C CA . SER A 1 453 ? -7.735 -2.077 1.972 1.00 95.56 453 SER A CA 1
ATOM 3494 C C . SER A 1 453 ? -8.994 -2.916 2.207 1.00 95.56 453 SER A C 1
ATOM 3496 O O . SER A 1 453 ? -9.788 -2.541 3.078 1.00 95.56 453 SER A O 1
ATOM 3498 N N . PRO A 1 454 ? -9.203 -4.017 1.462 1.00 97.81 454 PRO A N 1
ATOM 3499 C CA . PRO A 1 454 ? -10.359 -4.873 1.669 1.00 97.81 454 PRO A CA 1
ATOM 3500 C C . PRO A 1 454 ? -10.297 -5.620 3.002 1.00 97.81 454 PRO A C 1
ATOM 3502 O O . PRO A 1 454 ? -9.239 -5.777 3.616 1.00 97.81 454 PRO A O 1
ATOM 3505 N N . VAL A 1 455 ? -11.443 -6.159 3.408 1.00 98.00 455 VAL A N 1
ATOM 3506 C CA . VAL A 1 455 ? -11.555 -7.144 4.486 1.00 98.00 455 VAL A CA 1
ATOM 3507 C C . VAL A 1 455 ? -12.406 -8.319 4.020 1.00 98.00 455 VAL A C 1
ATOM 3509 O O . VAL A 1 455 ? -13.470 -8.124 3.439 1.00 98.00 455 VA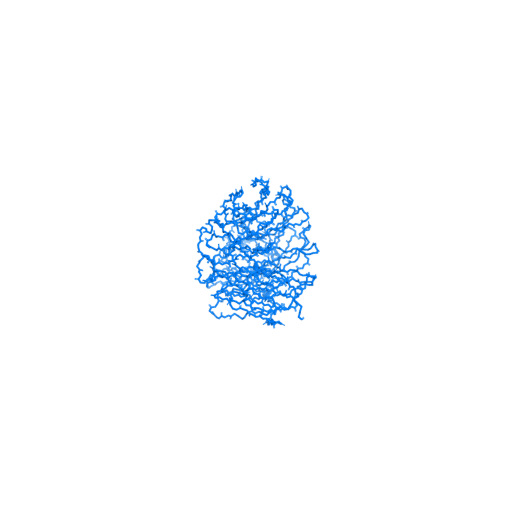L A O 1
ATOM 3512 N N . ALA A 1 456 ? -11.934 -9.541 4.266 1.00 97.12 456 ALA A N 1
ATOM 3513 C CA . ALA A 1 456 ? -12.695 -10.758 4.014 1.00 97.12 456 ALA A CA 1
ATOM 3514 C C . ALA A 1 456 ? -13.298 -11.271 5.329 1.00 97.12 456 ALA A C 1
ATOM 3516 O O . ALA A 1 456 ? -12.575 -11.452 6.311 1.00 97.12 456 ALA A O 1
ATOM 3517 N N . ALA A 1 457 ? -14.608 -11.502 5.353 1.00 96.19 457 ALA A N 1
ATOM 3518 C CA . ALA A 1 457 ? -15.333 -12.051 6.496 1.00 96.19 457 ALA A CA 1
ATOM 3519 C C . ALA A 1 457 ? -16.597 -12.773 6.016 1.00 96.19 457 ALA A C 1
ATOM 3521 O O . ALA A 1 457 ? -17.231 -12.330 5.067 1.00 96.19 457 ALA A O 1
ATOM 3522 N N . ASN A 1 458 ? -16.964 -13.882 6.669 1.00 92.56 458 ASN A N 1
ATOM 3523 C CA . ASN A 1 458 ? -18.200 -14.630 6.392 1.00 92.56 458 ASN A CA 1
ATOM 3524 C C . ASN A 1 458 ? -18.445 -14.941 4.899 1.00 92.56 458 ASN A C 1
ATOM 3526 O O . ASN A 1 458 ? -19.519 -14.661 4.380 1.00 92.56 458 ASN A O 1
ATOM 3530 N N . GLU A 1 459 ? -17.440 -15.494 4.206 1.00 93.06 459 GLU A N 1
ATOM 3531 C CA . GLU A 1 459 ? -17.512 -15.837 2.766 1.00 93.06 459 GLU A CA 1
ATOM 3532 C C . GLU A 1 459 ? -17.715 -14.629 1.831 1.00 93.06 459 GLU A C 1
ATOM 3534 O O . GLU A 1 459 ? -17.957 -14.780 0.633 1.00 93.06 459 GLU A O 1
ATOM 3539 N N . MET A 1 460 ? -17.570 -13.420 2.369 1.00 96.62 460 MET A N 1
ATOM 3540 C CA . MET A 1 460 ? -17.686 -12.159 1.658 1.00 96.62 460 MET A CA 1
ATOM 3541 C C . MET A 1 460 ? -16.367 -11.391 1.713 1.00 96.62 460 MET A C 1
ATOM 3543 O O . MET A 1 460 ? -15.529 -11.596 2.596 1.00 96.62 460 MET A O 1
ATOM 3547 N N . VAL A 1 461 ? -16.203 -10.465 0.778 1.00 98.25 461 VAL A N 1
ATOM 3548 C CA . VAL A 1 461 ? -15.158 -9.446 0.790 1.00 98.25 461 VAL A CA 1
ATOM 3549 C C . VAL A 1 461 ? -15.792 -8.065 0.667 1.00 98.25 461 VAL A C 1
ATOM 3551 O O . VAL A 1 461 ? -16.689 -7.850 -0.152 1.00 98.25 461 VAL A O 1
ATOM 3554 N N . PHE A 1 462 ? -15.324 -7.140 1.503 1.00 98.56 462 PHE A N 1
ATOM 3555 C CA . PHE A 1 462 ? -15.833 -5.778 1.600 1.00 98.56 462 PHE A CA 1
ATOM 3556 C C . PHE A 1 462 ? -14.720 -4.765 1.374 1.00 98.56 462 PHE A C 1
ATOM 3558 O O . PHE A 1 462 ? -13.606 -4.933 1.878 1.00 98.56 462 PHE A O 1
ATOM 3565 N N . PHE A 1 463 ? -15.029 -3.700 0.646 1.00 98.19 463 PHE A N 1
ATOM 3566 C CA . PHE A 1 463 ? -14.111 -2.599 0.362 1.00 98.19 463 PHE A CA 1
ATOM 3567 C C . PHE A 1 463 ? -14.900 -1.354 -0.060 1.00 98.19 463 PHE A C 1
ATOM 3569 O O . PHE A 1 463 ? -16.095 -1.432 -0.339 1.00 98.19 463 PHE A O 1
ATOM 3576 N N . GLY A 1 464 ? -14.238 -0.203 -0.110 1.00 97.38 464 GLY A N 1
ATOM 3577 C CA . GLY A 1 464 ? -14.812 1.035 -0.636 1.00 97.38 464 GLY A CA 1
ATOM 3578 C C . GLY A 1 464 ? -14.106 1.543 -1.890 1.00 97.38 464 GLY A C 1
ATOM 3579 O O . GLY A 1 464 ? -12.891 1.394 -2.040 1.00 97.38 464 GLY A O 1
ATOM 3580 N N . GLY A 1 465 ? -14.866 2.133 -2.801 1.00 95.75 465 GLY A N 1
ATOM 3581 C CA . GLY A 1 465 ? -14.357 2.753 -4.015 1.00 95.75 465 GLY A CA 1
ATOM 3582 C C . GLY A 1 465 ? -14.111 4.253 -3.858 1.00 95.75 465 GLY A C 1
ATOM 3583 O O . GLY A 1 465 ? -14.684 4.939 -3.003 1.00 95.75 465 GLY A O 1
ATOM 3584 N N . LEU A 1 466 ? -13.266 4.786 -4.741 1.00 93.38 466 LEU A N 1
ATOM 3585 C CA . LEU A 1 466 ? -13.063 6.233 -4.877 1.00 93.38 466 LEU A CA 1
ATOM 3586 C C . LEU A 1 466 ? -14.302 6.969 -5.414 1.00 93.38 466 LEU A C 1
ATOM 3588 O O . LEU A 1 466 ? -14.364 8.192 -5.346 1.00 93.38 466 LEU A O 1
ATOM 3592 N N . ASP A 1 467 ? -15.294 6.228 -5.900 1.00 93.75 467 ASP A N 1
ATOM 3593 C CA . ASP A 1 467 ? -16.626 6.702 -6.276 1.00 93.75 467 ASP A CA 1
ATOM 3594 C C . ASP A 1 467 ? -17.553 6.967 -5.074 1.00 93.75 467 ASP A C 1
ATOM 3596 O O . ASP A 1 467 ? -18.663 7.456 -5.263 1.00 93.75 467 ASP A O 1
ATOM 3600 N N . GLY A 1 468 ? -17.109 6.670 -3.847 1.00 95.19 468 GLY A N 1
ATOM 3601 C CA . GLY A 1 468 ? -17.927 6.820 -2.641 1.00 95.19 468 GLY A CA 1
ATOM 3602 C C . GLY A 1 468 ? -18.923 5.682 -2.442 1.00 95.19 468 GLY A C 1
ATOM 3603 O O . GLY A 1 468 ? -19.919 5.841 -1.743 1.00 95.19 468 GLY A O 1
ATOM 3604 N N . VAL A 1 469 ? -18.683 4.522 -3.054 1.00 97.94 469 VAL A N 1
ATOM 3605 C CA . VAL A 1 469 ? -19.525 3.340 -2.869 1.00 97.94 469 VAL A CA 1
ATOM 3606 C C . VAL A 1 469 ? -18.777 2.298 -2.044 1.00 97.94 469 VAL A C 1
ATOM 3608 O O . VAL A 1 469 ? -17.618 1.975 -2.299 1.00 97.94 469 VAL A O 1
ATOM 3611 N N . VAL A 1 470 ? -19.448 1.746 -1.040 1.00 98.62 470 VAL A N 1
ATOM 3612 C CA . VAL A 1 470 ? -19.017 0.559 -0.300 1.00 98.62 470 VAL A CA 1
ATOM 3613 C C . VAL A 1 470 ? -19.610 -0.664 -0.978 1.00 98.62 470 VAL A C 1
ATOM 3615 O O . VAL A 1 470 ? -20.805 -0.706 -1.271 1.00 98.62 470 VAL A O 1
ATOM 3618 N N . TYR A 1 471 ? -18.780 -1.669 -1.202 1.00 98.62 471 TYR A N 1
ATOM 3619 C CA . TYR A 1 471 ? -19.122 -2.865 -1.949 1.00 98.62 471 TYR A CA 1
ATOM 3620 C C . TYR A 1 471 ? -19.025 -4.110 -1.069 1.00 98.62 471 TYR A C 1
ATOM 3622 O O . TYR A 1 471 ? -18.062 -4.266 -0.317 1.00 98.62 471 TYR A O 1
ATOM 3630 N N . GLY A 1 472 ? -19.986 -5.023 -1.220 1.00 98.31 472 GLY A N 1
ATOM 3631 C CA . GLY A 1 472 ? -19.922 -6.388 -0.700 1.00 98.31 472 GLY A CA 1
ATOM 3632 C C . GLY A 1 472 ? -20.000 -7.405 -1.834 1.00 98.31 472 GLY A C 1
ATOM 3633 O O . GLY A 1 472 ? -20.961 -7.412 -2.603 1.00 98.31 472 GLY A O 1
ATOM 3634 N N . PHE A 1 473 ? -19.001 -8.277 -1.938 1.00 98.38 473 PHE A N 1
ATOM 3635 C CA . PHE A 1 473 ? -18.927 -9.351 -2.933 1.00 98.38 473 PHE A CA 1
ATOM 3636 C C . PHE A 1 473 ? -18.834 -10.707 -2.238 1.00 98.38 473 PHE A C 1
ATOM 3638 O O . PHE A 1 473 ? -18.181 -10.816 -1.203 1.00 98.38 473 PHE A O 1
ATOM 3645 N N . HIS A 1 474 ? -19.408 -11.752 -2.838 1.00 96.00 474 HIS A N 1
ATOM 3646 C CA . HIS A 1 474 ? -19.044 -13.119 -2.465 1.00 96.00 474 HIS A CA 1
ATOM 3647 C C . HIS A 1 474 ? -17.567 -13.351 -2.801 1.00 96.00 474 HIS A C 1
ATOM 3649 O O . HIS A 1 474 ? -17.113 -12.991 -3.890 1.00 96.00 474 HIS A O 1
ATOM 3655 N N . ALA A 1 475 ? -16.821 -13.903 -1.843 1.00 89.06 475 ALA A N 1
ATOM 3656 C CA . ALA A 1 475 ? -15.386 -14.137 -1.966 1.00 89.06 475 ALA A CA 1
ATOM 3657 C C . ALA A 1 475 ? -15.079 -15.161 -3.072 1.00 89.06 475 ALA A C 1
ATOM 3659 O O . ALA A 1 475 ? -14.154 -14.971 -3.863 1.00 89.06 475 ALA A O 1
ATOM 3660 N N . GLU A 1 476 ? -15.900 -16.208 -3.154 1.00 85.75 476 GLU A N 1
ATOM 3661 C CA . GLU A 1 476 ? -15.882 -17.202 -4.226 1.00 85.75 476 GLU A CA 1
ATOM 3662 C C . GLU A 1 476 ? -17.052 -16.929 -5.181 1.00 85.75 476 GLU A C 1
ATOM 3664 O O . GLU A 1 476 ? -18.178 -16.705 -4.729 1.00 85.75 476 GLU A O 1
ATOM 3669 N N . GLN A 1 477 ? -16.776 -16.914 -6.490 1.00 71.19 477 GLN A N 1
ATOM 3670 C CA . GLN A 1 477 ? -17.766 -16.685 -7.551 1.00 71.19 477 GLN A CA 1
ATOM 3671 C C . GLN A 1 477 ? -17.798 -17.818 -8.564 1.00 71.19 477 GLN A C 1
ATOM 3673 O O . GLN A 1 477 ? -16.717 -18.387 -8.841 1.00 71.19 477 GLN A O 1
#

Nearest PDB structures (foldseek):
  3q7m-assembly1_A  TM=8.204E-01  e=1.418E-20  Escherichia coli
  8qpv-assembly1_B  TM=7.890E-01  e=1.652E-19  Escherichia coli
  6y7o-assembly3_C  TM=8.845E-01  e=4.551E-17  synthetic construct
  6g6o-assembly3_C  TM=8.631E-01  e=1.770E-17  synthetic construct
  7t1z-assembly1_B  TM=8.258E-01  e=1.967E-16  Homo sapiens